Protein AF-A0A8J7G1P1-F1 (afdb_monomer_lite)

Foldseek 3Di:
DDDDDDDPPPVVVVVVVVVVQLFKFKFKFKFFLAPPCLVVDWFFFADPQAQFTAPAAPDTWIWIWMWTHSPQQIAIETETLHLWAAQVLLVLLLVLQCVLVVSCNPRYHYFYLNARQAGDQLQQHAPPGRQQPPGDHPVVSSNVNSNRNSVRHNNRVVRTDTWAKFKFKAALVLQVLQKDFPFPPPLRDQIKIKIFIDDVQATAEMEIEGAEHLQQQHPNDNYHDSFLQVLLQVLLCVVRNHGYRYFHFLHLRTYSDLDCSRPVVDHRNDSVSSNVSSNSVNVSVVVLVPPPVRRPDSDDSVQWDGKDKDKDKDKAKFAFVQQVVCVVVVNFDQQPDPLVPQPPVCSVVVPPDLIFIGIKMWMWIGRRQEIEIAIHIECVSSCSSSGHRVVRFPDPSHQADDDHAQCPEPLNHPRPHYHYRYNYDSQVGHAYAPVVVLQRVQDGPDDSGRRGPPRNVVVNVSVCVNRVDPPDCPDDPPPFEDEAEQPAEAEEAAADLEEYEYANAHEEYEAANAHYAYEYHNHAYAYEHENHAEAYEYACAHDEYEHHPAYEAYEDENHADEYEYENHHAQYEDEDQYLRLANYEYEHDDLVRYAYECVSLQVDPQAPPDDDPVLFWDWDDDPQKIFIWGDRNSDPPPPTGGNYIYGRDDPVSDDCVRYHD

Sequence (661 aa):
MKNSHVSTGKTKAALRSLATQNSYQVGVAKANITPSDWQSRTYWLAGFNADRPATRVNDPLYARAMVVDDGATPLAIVTLDLIGLSAPDVQRVQEAIAAKVPQLANRILVHATHTHASPDTIGLWGGVGPVPFLNPRPLDYIETIAAQASKAVKSAWMNRKAATLKVANIDQKVLQDLVVDYRPPDVFDPAARLLMFSSGQQVVGTLVNWASHPEVLGEKNQAITADFVKWVVDEMEAKLGGQTLFVNGAVGGLLTSESSDILPNLPRKSFQKAEAIGRQVAQRLLKQLNNPGVTDRIEPLSQLSPIEYRSRMFYLPVENPLYISAKSLNRIPTPTFRQDQIPTPERRRAAGSQTLYVKTEVNYVDFGAVSFLTMGGELYPQLLVGGIDPTIGTAPYNQAPLEPPLVNHPDWAGDPFKFFFGLTNDFLGYFVPQAEWDGWFEGYYGEQFSPAPDAGTILSENLRWLLAGYETGEYPTLPGLTSFNGGIGNDTLNGSSEANILNGYQAADVLNGNDGNDILYGGSGADTLRGGNGADKLYGKIGRDTLLGNGGNDILIGGLDGDTLTGGIGNDRFVYQQLGDRQDQITDFNPNQDRIDLSQIFANPAYTSNARFRDYVRLVQSGASVTVQVDANGGSSGSFKVLVTLANMTVDRLGAAQFLL

Radius of gyration: 28.17 Å; chains: 1; bounding box: 61×91×74 Å

Secondary structure (DSSP, 8-state):
---------SHHHHHHHHTT---EEEEEEEEE-S-TTTTTS--EEPSTTS-EE--EESS--EEEEEEEE-SS--EEEEEESSS---HHHHHHHHHHHHTT-GGGTT-EEEEE---TTSB-SSS--SSS-S-TT-S---HHHHHHHHHHHHHHHHHHHHT-EEEEEEEEEE-GGGTGGG-EE-SSS------EEEEEEEETTEEEEEEEEE--B--TT-TT--EE--HHHHHHHHHHHHHH-SEEEEEE---TTEE---SSSSSTTSPSSSHHHHHHHHHHHHHHHHHHHT-TTTS-B---GGGPPPPEEEEEEEEEEE--HHHHHHHHTT-SPPP---GGGS-HHHHHHHTT---EEEEEEEEEEE-SS-EEEEE-S-SHHHHHHTT--TTS----GGG------GGG-GGGTT---EEEEE--TTTS-----GGGTTTTTTTS---TT-S-HHHHHHHHHHHHHHHS-S-SS-S---TT-EEEEEESS--EEE--SS-EEEEEEESS-EEEEEESS-EEEEEEES-EEEEEESS-EEEEEEES-EEEEEESS-EEEEEES--EEEEEES--EEE---TTSTTEEESS--TTT-EEE-HHHHHSTTT-SS--HHHHEEEEEETTEEEEEE-TT--TT---EEEEEETT--GGG--GGGEE-

Structure (mmCIF, N/CA/C/O backbone):
data_AF-A0A8J7G1P1-F1
#
_entry.id   AF-A0A8J7G1P1-F1
#
loop_
_atom_site.group_PDB
_atom_site.id
_atom_site.type_symbol
_atom_site.label_atom_id
_atom_site.label_alt_id
_atom_site.label_comp_id
_atom_site.label_asym_id
_atom_site.label_entity_id
_atom_site.label_seq_id
_atom_site.pdbx_PDB_ins_code
_atom_site.Cartn_x
_atom_site.Cartn_y
_atom_site.Cartn_z
_atom_site.occupancy
_atom_site.B_iso_or_equiv
_atom_site.auth_seq_id
_atom_site.auth_comp_id
_atom_site.auth_asym_id
_atom_site.auth_atom_id
_atom_site.pdbx_PDB_model_num
ATOM 1 N N . MET A 1 1 ? -18.132 -62.611 16.660 1.00 32.25 1 MET A N 1
ATOM 2 C CA . MET A 1 1 ? -17.937 -61.837 17.907 1.00 32.25 1 MET A CA 1
ATOM 3 C C . MET A 1 1 ? -18.057 -60.362 17.552 1.00 32.25 1 MET A C 1
ATOM 5 O O . MET A 1 1 ? -17.257 -59.882 16.773 1.00 32.25 1 MET A O 1
ATOM 9 N N . LYS A 1 2 ? -19.258 -59.804 17.733 1.00 28.92 2 LYS A N 1
ATOM 10 C CA . LYS A 1 2 ? -19.594 -58.729 18.691 1.00 28.92 2 LYS A CA 1
ATOM 11 C C . LYS A 1 2 ? -18.915 -57.379 18.405 1.00 28.92 2 LYS A C 1
ATOM 13 O O . LYS A 1 2 ? -17.819 -57.112 18.875 1.00 28.92 2 LYS A O 1
ATOM 18 N N . ASN A 1 3 ? -19.687 -56.528 17.726 1.00 29.25 3 ASN A N 1
ATOM 19 C CA . ASN A 1 3 ? -19.690 -55.079 17.896 1.00 29.25 3 ASN A CA 1
ATOM 20 C C . ASN A 1 3 ? -19.842 -54.716 19.381 1.00 29.25 3 ASN A C 1
ATOM 22 O O . ASN A 1 3 ? -20.719 -55.256 20.060 1.00 29.25 3 ASN A O 1
ATOM 26 N N . SER A 1 4 ? -19.073 -53.736 19.844 1.00 28.33 4 SER A N 1
ATOM 27 C CA . SER A 1 4 ? -19.375 -52.980 21.059 1.00 28.33 4 SER A CA 1
ATOM 28 C C . SER A 1 4 ? -19.229 -51.487 20.784 1.00 28.33 4 SER A C 1
ATOM 30 O O . SER A 1 4 ? -18.123 -50.961 20.681 1.00 28.33 4 SER A O 1
ATOM 32 N N . HIS A 1 5 ? -20.376 -50.818 20.676 1.00 36.16 5 HIS A N 1
ATOM 33 C CA . HIS A 1 5 ? -20.517 -49.384 20.889 1.00 36.16 5 HIS A CA 1
ATOM 34 C C . HIS A 1 5 ? -20.168 -49.020 22.335 1.00 36.16 5 HIS A C 1
ATOM 36 O O . HIS A 1 5 ? -20.644 -49.677 23.260 1.00 36.16 5 HIS A O 1
ATOM 42 N N . VAL A 1 6 ? -19.468 -47.897 22.525 1.00 28.78 6 VAL A N 1
ATOM 43 C CA . VAL A 1 6 ? -19.529 -47.105 23.761 1.00 28.78 6 VAL A CA 1
ATOM 44 C C . VAL A 1 6 ? -19.736 -45.623 23.411 1.00 28.78 6 VAL A C 1
ATOM 46 O O . VAL A 1 6 ? -18.810 -44.903 23.067 1.00 28.78 6 VAL A O 1
ATOM 49 N N . SER A 1 7 ? -21.006 -45.215 23.514 1.00 30.86 7 SER A N 1
ATOM 50 C CA . SER A 1 7 ? -21.530 -43.980 24.126 1.00 30.86 7 SER A CA 1
ATOM 51 C C . SER A 1 7 ? -21.030 -42.590 23.665 1.00 30.86 7 SER A C 1
ATOM 53 O O . SER A 1 7 ? -20.065 -42.021 24.176 1.00 30.86 7 SER A O 1
ATOM 55 N N . THR A 1 8 ? -21.886 -41.953 22.862 1.00 37.16 8 THR A N 1
ATOM 56 C CA . THR A 1 8 ? -21.968 -40.540 22.433 1.00 37.16 8 THR A CA 1
ATOM 57 C C . THR A 1 8 ? -22.436 -39.555 23.531 1.00 37.16 8 THR A C 1
ATOM 59 O O . THR A 1 8 ? -23.284 -38.695 23.291 1.00 37.16 8 THR A O 1
ATOM 62 N N . GLY A 1 9 ? -21.930 -39.676 24.761 1.00 32.62 9 GLY A N 1
ATOM 63 C CA . GLY A 1 9 ? -22.459 -38.931 25.919 1.00 32.62 9 GLY A CA 1
ATOM 64 C C . GLY A 1 9 ? -21.787 -37.590 26.249 1.00 32.62 9 GLY A C 1
ATOM 65 O O . GLY A 1 9 ? -22.426 -36.724 26.841 1.00 32.62 9 GLY A O 1
ATOM 66 N N . LYS A 1 10 ? -20.514 -37.383 25.879 1.00 31.08 10 LYS A N 1
ATOM 67 C CA . LYS A 1 10 ? -19.735 -36.190 26.291 1.00 31.08 10 LYS A CA 1
ATOM 68 C C . LYS A 1 10 ? -19.606 -35.096 25.226 1.00 31.08 10 LYS A C 1
ATOM 70 O O . LYS A 1 10 ? -19.216 -33.980 25.549 1.00 31.08 10 LYS A O 1
ATOM 75 N N . THR A 1 11 ? -19.994 -35.359 23.982 1.00 39.12 11 THR A N 1
ATOM 76 C CA . THR A 1 11 ? -19.839 -34.398 22.879 1.00 39.12 11 THR A CA 1
ATOM 77 C C . THR A 1 11 ? -20.966 -33.373 22.789 1.00 39.12 11 THR A C 1
ATOM 79 O O . THR A 1 11 ? -20.705 -32.252 22.381 1.00 39.12 11 THR A O 1
ATOM 82 N N . LYS A 1 12 ? -22.199 -33.660 23.235 1.00 32.69 12 LYS A N 1
ATOM 83 C CA . LYS A 1 12 ? -23.301 -32.675 23.139 1.00 32.69 12 LYS A CA 1
ATOM 84 C C . LYS A 1 12 ? -23.224 -31.525 24.151 1.00 32.69 12 LYS A C 1
ATOM 86 O O . LYS A 1 12 ? -23.730 -30.449 23.851 1.00 32.69 12 LYS A O 1
ATOM 91 N N . ALA A 1 13 ? -22.587 -31.718 25.309 1.00 32.78 13 ALA A N 1
ATOM 92 C CA . ALA A 1 13 ? -22.339 -30.629 26.259 1.00 32.78 13 ALA A CA 1
ATOM 93 C C . ALA A 1 13 ? -21.139 -29.761 25.828 1.00 32.78 13 ALA A C 1
ATOM 95 O O . ALA A 1 13 ? -21.232 -28.542 25.896 1.00 32.78 13 ALA A O 1
ATOM 96 N N . ALA A 1 14 ? -20.080 -30.375 25.282 1.00 33.38 14 ALA A N 1
ATOM 97 C CA . ALA A 1 14 ? -18.928 -29.661 24.720 1.00 33.38 14 ALA A CA 1
ATOM 98 C C . ALA A 1 14 ? -19.263 -28.916 23.409 1.00 33.38 14 ALA A C 1
ATOM 100 O O . ALA A 1 14 ? -18.805 -27.802 23.188 1.00 33.38 14 ALA A O 1
ATOM 101 N N . LEU A 1 15 ? -20.140 -29.471 22.564 1.00 33.03 15 LEU A N 1
ATOM 102 C CA . LEU A 1 15 ? -20.632 -28.788 21.358 1.00 33.03 15 LEU A CA 1
ATOM 103 C C . LEU A 1 15 ? -21.635 -27.667 21.679 1.00 33.03 15 LEU A C 1
ATOM 105 O O . LEU A 1 15 ? -21.736 -26.708 20.922 1.00 33.03 15 LEU A O 1
ATOM 109 N N . ARG A 1 16 ? -22.345 -27.734 22.817 1.00 32.41 16 ARG A N 1
ATOM 110 C CA . ARG A 1 16 ? -23.189 -26.620 23.288 1.00 32.41 16 ARG A CA 1
ATOM 111 C C . ARG A 1 16 ? -22.395 -25.496 23.958 1.00 32.41 16 ARG A C 1
ATOM 113 O O . ARG A 1 16 ? -22.899 -24.381 23.965 1.00 32.41 16 ARG A O 1
ATOM 120 N N . SER A 1 17 ? -21.176 -25.744 24.451 1.00 32.25 17 SER A N 1
ATOM 121 C CA . SER A 1 17 ? -20.263 -24.673 24.891 1.00 32.25 17 SER A CA 1
ATOM 122 C C . SER A 1 17 ? -19.457 -24.045 23.745 1.00 32.25 17 SER A C 1
ATOM 124 O O . SER A 1 17 ? -19.007 -22.913 23.877 1.00 32.25 17 SER A O 1
ATOM 126 N N . LEU A 1 18 ? -19.315 -24.740 22.609 1.00 34.56 18 LEU A N 1
ATOM 127 C CA . LEU A 1 18 ? -18.711 -24.201 21.378 1.00 34.56 18 LEU A CA 1
ATOM 128 C C . LEU A 1 18 ? -19.669 -23.293 20.584 1.00 34.56 18 LEU A C 1
ATOM 130 O O . LEU A 1 18 ? -19.229 -22.406 19.864 1.00 34.56 18 LEU A O 1
ATOM 134 N N . ALA A 1 19 ? -20.986 -23.438 20.761 1.00 34.28 19 ALA A N 1
ATOM 135 C CA . ALA A 1 19 ? -21.980 -22.577 20.108 1.00 34.28 19 ALA A CA 1
ATOM 136 C C . ALA A 1 19 ? -21.998 -21.122 20.635 1.00 34.28 19 ALA A C 1
ATOM 138 O O . ALA A 1 19 ? -22.682 -20.274 20.069 1.00 34.28 19 ALA A O 1
ATOM 139 N N . THR A 1 20 ? -21.241 -20.821 21.695 1.00 38.06 20 THR A N 1
ATOM 140 C CA . THR A 1 20 ? -21.041 -19.466 22.243 1.00 38.06 20 THR A CA 1
ATOM 141 C C . THR A 1 20 ? -19.674 -18.855 21.894 1.00 38.06 20 THR A C 1
ATOM 143 O O . THR A 1 20 ? -19.366 -17.775 22.386 1.00 38.06 20 THR A O 1
ATOM 146 N N . GLN A 1 21 ? -18.856 -19.519 21.064 1.00 44.91 21 GLN A N 1
ATOM 147 C CA . GLN A 1 21 ? -17.458 -19.143 20.778 1.00 44.91 21 GLN A CA 1
ATOM 148 C C . GLN A 1 21 ? -17.200 -18.530 19.387 1.00 44.91 21 GLN A C 1
ATOM 150 O O . GLN A 1 21 ? -16.056 -18.228 19.072 1.00 44.91 21 GLN A O 1
ATOM 155 N N . ASN A 1 22 ? -18.228 -18.274 18.573 1.00 52.31 22 ASN A N 1
ATOM 156 C CA . ASN A 1 22 ? -18.053 -17.794 17.193 1.00 52.31 22 ASN A CA 1
ATOM 157 C C . ASN A 1 22 ? -18.254 -16.272 17.070 1.00 52.31 22 ASN A C 1
ATOM 159 O O . ASN A 1 22 ? -19.134 -15.813 16.343 1.00 52.31 22 ASN A O 1
ATOM 163 N N . SER A 1 23 ? -17.493 -15.473 17.820 1.00 68.00 23 SER A N 1
ATOM 164 C CA . SER A 1 23 ? -17.499 -14.010 17.675 1.00 68.00 23 SER A CA 1
ATOM 165 C C . SER A 1 23 ? -16.122 -13.424 17.942 1.00 68.00 23 SER A C 1
ATOM 167 O O . SER A 1 23 ? -15.561 -13.694 19.007 1.00 68.00 23 SER A O 1
ATOM 169 N N . TYR A 1 24 ? -15.637 -12.560 17.047 1.00 86.38 24 TYR A N 1
ATOM 170 C CA . TYR A 1 24 ? -14.491 -11.713 17.358 1.00 86.38 24 TYR A CA 1
ATOM 171 C C . TYR A 1 24 ? -14.813 -10.864 18.586 1.00 86.38 24 TYR A C 1
ATOM 173 O O . TYR A 1 24 ? -15.918 -10.340 18.734 1.00 86.38 24 TYR A O 1
ATOM 181 N N . GLN A 1 25 ? -13.843 -10.690 19.466 1.00 91.88 25 GLN A N 1
ATOM 182 C CA . GLN A 1 25 ? -13.849 -9.621 20.443 1.00 91.88 25 GLN A CA 1
ATOM 183 C C . GLN A 1 25 ? -13.310 -8.375 19.747 1.00 91.88 25 GLN A C 1
ATOM 185 O O . GLN A 1 25 ? -12.155 -8.334 19.335 1.00 91.88 25 GLN A O 1
ATOM 190 N N . VAL A 1 26 ? -14.161 -7.362 19.592 1.00 95.00 26 VAL A N 1
ATOM 191 C CA . VAL A 1 26 ? -13.811 -6.124 18.890 1.00 95.00 26 VAL A CA 1
ATOM 192 C C . VAL A 1 26 ? -13.999 -4.942 19.805 1.00 95.00 26 VAL A C 1
ATOM 194 O O . VAL A 1 26 ? -15.039 -4.795 20.450 1.00 95.00 26 VAL A O 1
ATOM 197 N N . GLY A 1 27 ? -12.989 -4.087 19.849 1.00 97.75 27 GLY A N 1
ATOM 198 C CA . GLY A 1 27 ? -13.013 -2.844 20.597 1.00 97.75 27 GLY A CA 1
ATOM 199 C C . GLY A 1 27 ? -12.442 -1.717 19.761 1.00 97.75 27 GLY A C 1
ATOM 200 O O . GLY A 1 27 ? -11.564 -1.928 18.925 1.00 97.75 27 GLY A O 1
ATOM 201 N N . VAL A 1 28 ? -12.973 -0.519 19.971 1.00 98.31 28 VAL A N 1
ATOM 202 C CA . VAL A 1 28 ? -12.557 0.688 19.257 1.00 98.31 28 VAL A CA 1
ATOM 203 C C . VAL A 1 28 ? -12.364 1.839 20.225 1.00 98.31 28 VAL A C 1
ATOM 205 O O . VAL A 1 28 ? -13.079 1.957 21.224 1.00 98.31 28 VAL A O 1
ATOM 208 N N . ALA A 1 29 ? -11.401 2.701 19.937 1.00 98.38 29 ALA A N 1
ATOM 209 C CA . ALA A 1 29 ? -11.193 3.933 20.677 1.00 98.38 29 ALA A CA 1
ATOM 210 C C . ALA A 1 29 ? -10.431 4.954 19.832 1.00 98.38 29 ALA A C 1
ATOM 212 O O . ALA A 1 29 ? -9.694 4.598 18.916 1.00 98.38 29 ALA A O 1
ATOM 213 N N . LYS A 1 30 ? -10.558 6.234 20.193 1.00 97.69 30 LYS A N 1
ATOM 214 C CA . LYS A 1 30 ? -9.805 7.318 19.566 1.00 97.69 30 LYS A CA 1
ATOM 215 C C . LYS A 1 30 ? -9.142 8.204 20.605 1.00 97.69 30 LYS A C 1
ATOM 217 O O . LYS A 1 30 ? -9.676 8.389 21.699 1.00 97.69 30 LYS A O 1
ATOM 222 N N . ALA A 1 31 ? -7.986 8.750 20.257 1.00 98.44 31 ALA A N 1
ATOM 223 C CA . ALA A 1 31 ? -7.238 9.700 21.066 1.00 98.44 31 ALA A CA 1
ATOM 224 C C . ALA A 1 31 ? -6.859 10.914 20.213 1.00 98.44 31 ALA A C 1
ATOM 226 O O . ALA A 1 31 ? -6.507 10.768 19.046 1.00 98.44 31 ALA A O 1
ATOM 227 N N . ASN A 1 32 ? -6.975 12.112 20.787 1.00 98.19 32 ASN A N 1
ATOM 228 C CA . ASN A 1 32 ? -6.648 13.356 20.094 1.00 98.19 32 ASN A CA 1
ATOM 229 C C . ASN A 1 32 ? -5.127 13.443 19.891 1.00 98.19 32 ASN A C 1
ATOM 231 O O . ASN A 1 32 ? -4.382 13.340 20.864 1.00 98.19 32 ASN A O 1
ATOM 235 N N . ILE A 1 33 ? -4.697 13.632 18.644 1.00 98.06 33 ILE A N 1
ATOM 236 C CA . ILE A 1 33 ? -3.298 13.844 18.250 1.00 98.06 33 ILE A CA 1
ATOM 237 C C . ILE A 1 33 ? -3.068 15.246 17.686 1.00 98.06 33 ILE A C 1
ATOM 239 O O . ILE A 1 33 ? -2.024 15.508 17.111 1.00 98.06 33 ILE A O 1
ATOM 243 N N . THR A 1 34 ? -4.017 16.167 17.823 1.00 97.62 34 THR A N 1
ATOM 244 C CA . THR A 1 34 ? -3.791 17.582 17.500 1.00 97.62 34 THR A CA 1
ATOM 245 C C . THR A 1 34 ? -2.713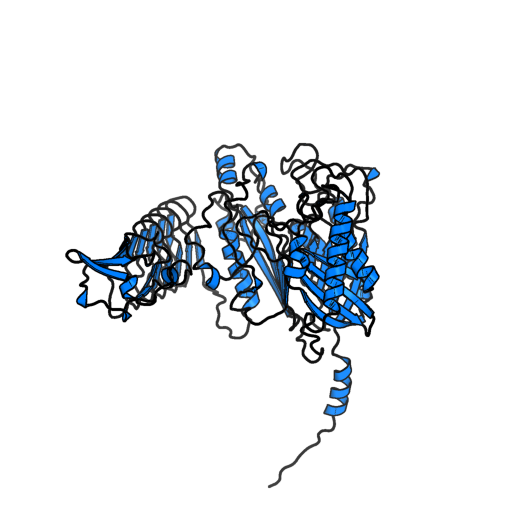 18.126 18.435 1.00 97.62 34 THR A C 1
ATOM 247 O O . THR A 1 34 ? -2.841 17.930 19.649 1.00 97.62 34 THR A O 1
ATOM 250 N N . PRO A 1 35 ? -1.675 18.814 17.934 1.00 94.56 35 PRO A N 1
ATOM 251 C CA . PRO A 1 35 ? -0.663 19.368 18.817 1.00 94.56 35 PRO A CA 1
ATOM 252 C C . PRO A 1 35 ? -1.286 20.378 19.780 1.00 94.56 35 PRO A C 1
ATOM 254 O O . PRO A 1 35 ? -1.906 21.350 19.357 1.00 94.56 35 PRO A O 1
ATOM 257 N N . SER A 1 36 ? -1.158 20.148 21.087 1.00 93.94 36 SER A N 1
ATOM 258 C CA . SER A 1 36 ? -1.784 20.997 22.113 1.00 93.94 36 SER A CA 1
ATOM 259 C C . SER A 1 36 ? -1.136 22.377 22.235 1.00 93.94 36 SER A C 1
ATOM 261 O O . SER A 1 36 ? -1.740 23.309 22.752 1.00 93.94 36 SER A O 1
ATOM 263 N N . ASP A 1 37 ? 0.098 22.495 21.767 1.00 93.62 37 ASP A N 1
ATOM 264 C CA . ASP A 1 37 ? 0.980 23.655 21.831 1.00 93.62 37 ASP A CA 1
ATOM 265 C C . ASP A 1 37 ? 1.060 24.399 20.481 1.00 93.62 37 ASP A C 1
ATOM 267 O O . ASP A 1 37 ? 1.954 25.222 20.277 1.00 93.62 37 ASP A O 1
ATOM 271 N N . TRP A 1 38 ? 0.120 24.144 19.555 1.00 91.56 38 TRP A N 1
ATOM 272 C CA . TRP A 1 38 ? 0.093 24.748 18.212 1.00 91.56 38 TRP A CA 1
ATOM 273 C C . TRP A 1 38 ? 0.058 26.281 18.211 1.00 91.56 38 TRP A C 1
ATOM 275 O O . TRP A 1 38 ? 0.454 26.906 17.234 1.00 91.56 38 TRP A O 1
ATOM 285 N N . GLN A 1 39 ? -0.404 26.897 19.302 1.00 92.94 39 GLN A N 1
ATOM 286 C CA . GLN A 1 39 ? -0.419 28.355 19.468 1.00 92.94 39 GLN A CA 1
ATOM 287 C C . GLN A 1 39 ? 0.919 28.916 19.961 1.00 92.94 39 GLN A C 1
ATOM 289 O O . GLN A 1 39 ? 1.173 30.108 19.814 1.00 92.94 39 GLN A O 1
ATOM 294 N N . SER A 1 40 ? 1.758 28.081 20.579 1.00 90.31 40 SER A N 1
ATOM 295 C CA . SER A 1 40 ? 3.033 28.493 21.178 1.00 90.31 40 SER A CA 1
ATOM 296 C C . SER A 1 40 ? 4.250 28.225 20.297 1.00 90.31 40 SER A C 1
ATOM 298 O O . SER A 1 40 ? 5.323 28.752 20.586 1.00 90.31 40 SER A O 1
ATOM 300 N N . ARG A 1 41 ? 4.106 27.438 19.224 1.00 89.62 41 ARG A N 1
ATOM 301 C CA . ARG A 1 41 ? 5.147 27.249 18.208 1.00 89.62 41 ARG A CA 1
ATOM 302 C C . ARG A 1 41 ? 4.556 27.019 16.826 1.00 89.62 41 ARG A C 1
ATOM 304 O O . ARG A 1 41 ? 3.436 26.535 16.690 1.00 89.62 41 ARG A O 1
ATOM 311 N N . THR A 1 42 ? 5.347 27.325 15.805 1.00 88.12 42 THR A N 1
ATOM 312 C CA . THR A 1 42 ? 4.969 27.082 14.414 1.00 88.12 42 THR A CA 1
ATOM 313 C C . THR A 1 42 ? 4.989 25.590 14.111 1.00 88.12 42 THR A C 1
ATOM 315 O O . THR A 1 42 ? 6.020 24.936 14.258 1.00 88.12 42 THR A O 1
ATOM 318 N N . TYR A 1 43 ? 3.862 25.082 13.624 1.00 90.00 43 TYR A N 1
ATOM 319 C CA . TYR A 1 43 ? 3.788 23.804 12.927 1.00 90.00 43 TYR A CA 1
ATOM 320 C C . TYR A 1 43 ? 3.621 24.064 11.439 1.00 90.00 43 TYR A C 1
ATOM 322 O O . TYR A 1 43 ? 2.815 24.904 11.049 1.00 90.00 43 TYR A O 1
ATOM 330 N N . TRP A 1 44 ? 4.357 23.339 10.612 1.00 87.50 44 TRP A N 1
ATOM 331 C CA . TRP A 1 44 ? 4.235 23.408 9.159 1.00 87.50 44 TRP A CA 1
ATOM 332 C C . TRP A 1 44 ? 3.290 22.317 8.687 1.00 87.50 44 TRP A C 1
ATOM 334 O O . TRP A 1 44 ? 3.339 21.215 9.222 1.00 87.50 44 TRP A O 1
ATOM 344 N N . LEU A 1 45 ? 2.396 22.618 7.749 1.00 87.62 45 LEU A N 1
ATOM 345 C CA . LEU A 1 45 ? 1.481 21.628 7.192 1.00 87.62 45 LEU A CA 1
ATOM 346 C C . LEU A 1 45 ? 2.172 20.810 6.106 1.00 87.62 45 LEU A C 1
ATOM 348 O O . LEU A 1 45 ? 2.862 21.362 5.250 1.00 87.62 45 LEU A O 1
ATOM 352 N N . ALA A 1 46 ? 1.932 19.504 6.125 1.00 79.69 46 ALA A N 1
ATOM 353 C CA . ALA A 1 46 ? 2.535 18.565 5.196 1.00 79.69 46 ALA A CA 1
ATOM 354 C C . ALA A 1 46 ? 1.927 18.606 3.790 1.00 79.69 46 ALA A C 1
ATOM 356 O O . ALA A 1 46 ? 0.716 18.743 3.662 1.00 79.69 46 ALA A O 1
ATOM 357 N N . GLY A 1 47 ? 2.739 18.422 2.750 1.00 74.69 47 GLY A N 1
ATOM 358 C CA . GLY A 1 47 ? 2.293 18.278 1.360 1.00 74.69 47 GLY A CA 1
ATOM 359 C C . GLY A 1 47 ? 2.462 19.520 0.474 1.00 74.69 47 GLY A C 1
ATOM 360 O O . GLY A 1 47 ? 2.934 20.568 0.919 1.00 74.69 47 GLY A O 1
ATOM 361 N N . PHE A 1 48 ? 2.055 19.406 -0.796 1.00 71.00 48 PHE A N 1
ATOM 362 C CA . PHE A 1 48 ? 2.004 20.484 -1.807 1.00 71.00 48 PHE A CA 1
ATOM 363 C C . PHE A 1 48 ? 3.319 21.205 -2.140 1.00 71.00 48 PHE A C 1
ATOM 365 O O . PHE A 1 48 ? 3.292 22.270 -2.756 1.00 71.00 48 PHE A O 1
ATOM 372 N N . ASN A 1 49 ? 4.471 20.668 -1.727 1.00 65.50 49 ASN A N 1
ATOM 373 C CA . ASN A 1 49 ? 5.777 21.311 -1.922 1.00 65.50 49 ASN A CA 1
ATOM 374 C C . ASN A 1 49 ? 5.798 22.800 -1.490 1.00 65.50 49 ASN A C 1
ATOM 376 O O . ASN A 1 49 ? 6.433 23.643 -2.125 1.00 65.50 49 ASN A O 1
ATOM 380 N N . ALA A 1 50 ? 5.046 23.137 -0.436 1.00 66.38 50 ALA A N 1
ATOM 381 C CA . ALA A 1 50 ? 4.817 24.513 -0.015 1.00 66.38 50 ALA A CA 1
ATOM 382 C C . ALA A 1 50 ? 4.987 24.671 1.498 1.00 6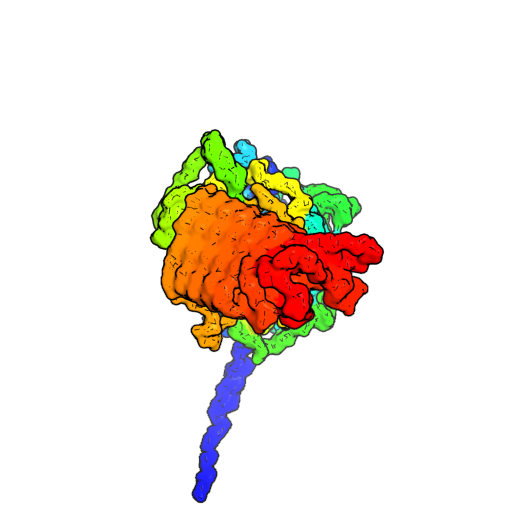6.38 50 ALA A C 1
ATOM 384 O O . ALA A 1 50 ? 4.404 23.931 2.291 1.00 66.38 50 ALA A O 1
ATOM 385 N N . ASP A 1 51 ? 5.733 25.700 1.898 1.00 76.19 51 ASP A N 1
ATOM 386 C CA . ASP A 1 51 ? 5.920 26.082 3.296 1.00 76.19 51 ASP A CA 1
ATOM 387 C C . ASP A 1 51 ? 4.656 26.766 3.840 1.00 76.19 51 ASP A C 1
ATOM 389 O O . ASP A 1 51 ? 4.444 27.973 3.691 1.00 76.19 51 ASP A O 1
ATOM 393 N N . ARG A 1 52 ? 3.785 25.976 4.475 1.00 86.75 52 ARG A N 1
ATOM 394 C CA . ARG A 1 52 ? 2.483 26.431 4.986 1.00 86.75 52 ARG A CA 1
ATOM 395 C C . ARG A 1 52 ? 2.456 26.392 6.514 1.00 86.75 52 ARG A C 1
ATOM 397 O O . ARG A 1 52 ? 2.222 25.324 7.077 1.00 86.75 52 ARG A O 1
ATOM 404 N N . PRO A 1 53 ? 2.672 27.516 7.218 1.00 90.88 53 PRO A N 1
ATOM 405 C CA . PRO A 1 53 ? 2.550 27.535 8.669 1.00 90.88 53 PRO A CA 1
ATOM 406 C C . PRO A 1 53 ? 1.081 27.377 9.073 1.00 90.88 53 PRO A C 1
ATOM 408 O O . PRO A 1 53 ? 0.193 28.018 8.510 1.00 90.88 53 PRO A O 1
ATOM 411 N N . ALA A 1 54 ? 0.822 26.541 10.072 1.00 93.44 54 ALA A N 1
ATOM 412 C CA . ALA A 1 54 ? -0.490 26.381 10.669 1.00 93.44 54 ALA A CA 1
ATOM 413 C C . ALA A 1 54 ? -0.907 27.681 11.376 1.00 93.44 54 ALA A C 1
ATOM 415 O O . ALA A 1 54 ? -0.226 28.157 12.281 1.00 93.44 54 ALA A O 1
ATOM 416 N N . THR A 1 55 ? -2.044 28.249 10.981 1.00 95.62 55 THR A N 1
ATOM 417 C CA . THR A 1 55 ? -2.601 29.487 11.557 1.00 95.62 55 THR A CA 1
ATOM 418 C C . THR A 1 55 ? -3.801 29.232 12.460 1.00 95.62 55 THR A C 1
ATOM 420 O O . THR A 1 55 ? -4.155 30.077 13.282 1.00 95.62 55 THR A O 1
ATOM 423 N N . ARG A 1 56 ? -4.446 28.071 12.316 1.00 95.88 56 ARG A N 1
ATOM 424 C CA . ARG A 1 56 ? -5.569 27.640 13.152 1.00 95.88 56 ARG A CA 1
ATOM 425 C C . ARG A 1 56 ? -5.730 26.126 13.135 1.00 95.88 56 ARG A C 1
ATOM 427 O O . ARG A 1 56 ? -5.306 25.462 12.193 1.00 95.88 56 ARG A O 1
ATOM 434 N N . VAL A 1 57 ? -6.447 25.605 14.123 1.00 97.38 57 VAL A N 1
ATOM 435 C CA . VAL A 1 57 ? -7.050 24.268 14.072 1.00 97.38 57 VAL A CA 1
ATOM 436 C C . VAL A 1 57 ? -8.491 24.431 13.607 1.00 97.38 57 VAL A C 1
ATOM 438 O O . VAL A 1 57 ? -9.274 25.092 14.287 1.00 97.38 57 VAL A O 1
ATOM 441 N N . ASN A 1 58 ? -8.831 23.880 12.440 1.00 96.62 58 ASN A N 1
ATOM 442 C CA . ASN A 1 58 ? -10.226 23.822 11.999 1.00 96.62 58 ASN A CA 1
ATOM 443 C C . ASN A 1 58 ? -10.940 22.670 12.703 1.00 96.62 58 ASN A C 1
ATOM 445 O O . ASN A 1 58 ? -12.027 22.856 13.237 1.00 96.62 58 ASN A O 1
ATOM 449 N N . ASP A 1 59 ? -10.282 21.509 12.753 1.00 94.94 59 ASP A N 1
ATOM 450 C CA . ASP A 1 59 ? -10.801 20.300 13.379 1.00 94.94 59 ASP A CA 1
ATOM 451 C C . ASP A 1 59 ? -9.691 19.500 14.057 1.00 94.94 59 ASP A C 1
ATOM 453 O O . ASP A 1 59 ? -8.549 19.512 13.587 1.00 94.94 59 ASP A O 1
ATOM 457 N N . PRO A 1 60 ? -10.014 18.778 15.142 1.00 96.06 60 PRO A N 1
ATOM 458 C CA . PRO A 1 60 ? -9.051 17.911 15.793 1.00 96.06 60 PRO A CA 1
ATOM 459 C C . PRO A 1 60 ? -8.657 16.719 14.912 1.00 96.06 60 PRO A C 1
ATOM 461 O O . PRO A 1 60 ? -9.494 16.109 14.248 1.00 96.06 60 PRO A O 1
ATOM 464 N N . LEU A 1 61 ? -7.379 16.364 14.987 1.00 97.94 61 LEU A N 1
ATOM 465 C CA . LEU A 1 61 ? -6.786 15.154 14.427 1.00 97.94 61 LEU A CA 1
ATOM 466 C C . LEU A 1 61 ? -6.844 14.019 15.457 1.00 97.94 61 LEU A C 1
ATOM 468 O O . LEU A 1 61 ? -6.642 14.255 16.655 1.00 97.94 61 LEU A O 1
ATOM 472 N N . TYR A 1 62 ? -7.059 12.781 15.014 1.00 98.25 62 TYR A N 1
ATOM 473 C CA . TYR A 1 62 ? -7.133 11.618 15.900 1.00 98.25 62 TYR A CA 1
ATOM 474 C C . TYR A 1 62 ? -6.231 10.455 15.475 1.00 98.25 62 TYR A C 1
ATOM 476 O O . TYR A 1 62 ? -6.065 10.158 14.296 1.00 98.25 62 TYR A O 1
ATOM 484 N N . ALA A 1 63 ? -5.721 9.741 16.480 1.00 97.94 63 ALA A N 1
ATOM 485 C CA . ALA A 1 63 ? -5.355 8.337 16.364 1.00 97.94 63 ALA A CA 1
ATOM 486 C C . ALA A 1 63 ? -6.602 7.507 16.675 1.00 97.94 63 ALA A C 1
ATOM 488 O O . ALA A 1 63 ? -7.118 7.569 17.795 1.00 97.94 63 ALA A O 1
ATOM 489 N N . ARG A 1 64 ? -7.100 6.747 15.700 1.00 98.19 64 ARG A N 1
ATOM 490 C CA . ARG A 1 64 ? -8.231 5.825 15.872 1.00 98.19 64 ARG A CA 1
ATOM 491 C C . ARG A 1 64 ? -7.703 4.403 15.857 1.00 98.19 64 ARG A C 1
ATOM 493 O O . ARG A 1 64 ? -6.918 4.049 14.988 1.00 98.19 64 ARG A O 1
ATOM 500 N N . ALA A 1 65 ? -8.117 3.616 16.836 1.00 98.06 65 ALA A N 1
ATOM 501 C CA . ALA A 1 65 ? -7.664 2.257 17.041 1.00 98.06 65 ALA A CA 1
ATOM 502 C C . ALA A 1 65 ? -8.848 1.297 17.011 1.00 98.06 65 ALA A C 1
ATOM 504 O O . ALA A 1 65 ? -9.874 1.546 17.647 1.00 98.06 65 ALA A O 1
ATOM 505 N N . MET A 1 66 ? -8.658 0.176 16.330 1.00 97.81 66 MET A N 1
ATOM 506 C CA . MET A 1 66 ? -9.519 -0.994 16.375 1.00 97.81 66 MET A CA 1
ATOM 507 C C . MET A 1 66 ? -8.670 -2.185 16.806 1.00 97.81 66 MET A C 1
ATOM 509 O O . MET A 1 66 ? -7.601 -2.412 16.249 1.00 97.81 66 MET A O 1
ATOM 513 N N . VAL A 1 67 ? -9.132 -2.936 17.801 1.00 97.56 67 VAL A N 1
ATOM 514 C CA . VAL A 1 67 ? -8.543 -4.228 18.162 1.00 97.56 67 VAL A CA 1
ATOM 515 C C . VAL A 1 67 ? -9.542 -5.310 17.801 1.00 97.56 67 VAL A C 1
ATOM 517 O O . VAL A 1 67 ? -10.677 -5.256 18.277 1.00 97.56 67 VAL A O 1
ATOM 520 N N . VAL A 1 68 ? -9.110 -6.276 16.995 1.00 93.38 68 VAL A N 1
ATOM 521 C CA . VAL A 1 68 ? -9.884 -7.464 16.625 1.00 93.38 68 VAL A CA 1
ATOM 522 C C . VAL A 1 68 ? -9.172 -8.687 17.183 1.00 93.38 68 VAL A C 1
ATOM 524 O O . VAL A 1 68 ? -7.970 -8.843 17.004 1.00 93.38 68 VAL A O 1
ATOM 527 N N . ASP A 1 69 ? -9.898 -9.517 17.918 1.00 91.06 69 ASP A N 1
ATOM 528 C CA . ASP A 1 69 ? -9.344 -10.634 18.676 1.00 91.06 69 ASP A CA 1
ATOM 529 C C . ASP A 1 69 ? -10.257 -11.852 18.524 1.00 91.06 69 ASP A C 1
ATOM 531 O O . ASP A 1 69 ? -11.415 -11.825 18.934 1.00 91.06 69 ASP A O 1
ATOM 535 N N . ASP A 1 70 ? -9.757 -12.910 17.899 1.00 85.69 70 ASP A N 1
ATOM 536 C CA . ASP A 1 70 ? -10.453 -14.191 17.724 1.00 85.69 70 ASP A CA 1
ATOM 537 C C . ASP A 1 70 ? -10.212 -15.169 18.895 1.00 85.69 70 ASP A C 1
ATOM 539 O O . ASP A 1 70 ? -10.693 -16.301 18.876 1.00 85.69 70 ASP A O 1
ATOM 543 N N . GLY A 1 71 ? -9.479 -14.738 19.929 1.00 82.06 71 GLY A N 1
ATOM 544 C CA . GLY A 1 71 ? -9.066 -15.547 21.073 1.00 82.06 71 GLY A CA 1
ATOM 545 C C . GLY A 1 71 ? -7.677 -16.184 20.938 1.00 82.06 71 GLY A C 1
ATOM 546 O O . GLY A 1 71 ? -7.171 -16.703 21.936 1.00 82.06 71 GLY A O 1
ATOM 547 N N . ALA A 1 72 ? -7.046 -16.130 19.760 1.00 82.38 72 ALA A N 1
ATOM 548 C CA . ALA A 1 72 ? -5.719 -16.695 19.492 1.00 82.38 72 ALA A CA 1
ATOM 549 C C . ALA A 1 72 ? -4.746 -15.662 18.894 1.00 82.38 72 ALA A C 1
ATOM 551 O O . ALA A 1 72 ? -3.605 -15.517 19.355 1.00 82.38 72 ALA A O 1
ATOM 552 N N . THR A 1 73 ? -5.207 -14.907 17.903 1.00 85.00 73 THR A N 1
ATOM 553 C CA . THR A 1 73 ? -4.424 -13.966 17.111 1.00 85.00 73 THR A CA 1
ATOM 554 C C . THR A 1 73 ? -5.020 -12.559 17.179 1.00 85.00 73 THR A C 1
ATOM 556 O O . THR A 1 73 ? -5.611 -12.082 16.213 1.00 85.00 73 THR A O 1
ATOM 559 N N . PRO A 1 74 ? -4.861 -11.837 18.307 1.00 91.31 74 PRO A N 1
ATOM 560 C CA . PRO A 1 74 ? -5.307 -10.456 18.370 1.00 91.31 74 PRO A CA 1
ATOM 561 C C . PRO A 1 74 ? -4.469 -9.553 17.459 1.00 91.31 74 PRO A C 1
ATOM 563 O O . PRO A 1 74 ? -3.243 -9.671 17.399 1.00 91.31 74 PRO A O 1
ATOM 566 N N . LEU A 1 75 ? -5.147 -8.611 16.811 1.00 92.62 75 LEU A N 1
ATOM 567 C CA . LEU A 1 75 ? -4.598 -7.634 15.879 1.00 92.62 75 LEU A CA 1
ATOM 568 C C . LEU A 1 75 ? -5.053 -6.230 16.275 1.00 92.62 75 LEU A C 1
ATOM 570 O O . LEU A 1 75 ? -6.230 -6.015 16.574 1.00 92.62 75 LEU A O 1
ATOM 574 N N . ALA A 1 76 ? -4.143 -5.259 16.230 1.00 94.94 76 ALA A N 1
ATOM 575 C CA . ALA A 1 76 ? -4.493 -3.846 16.316 1.00 94.94 76 ALA A CA 1
ATOM 576 C C . ALA A 1 76 ? -4.324 -3.155 14.965 1.00 94.94 76 ALA A C 1
ATOM 578 O O . ALA A 1 76 ? -3.293 -3.292 14.315 1.00 94.94 76 ALA A O 1
ATOM 579 N N . ILE A 1 77 ? -5.323 -2.364 14.591 1.00 92.94 77 ILE A N 1
ATOM 580 C CA . ILE A 1 77 ? -5.314 -1.483 13.427 1.00 92.94 77 ILE A CA 1
ATOM 581 C C . ILE A 1 77 ? -5.409 -0.051 13.937 1.00 92.94 77 ILE A C 1
ATOM 583 O O . ILE A 1 77 ? -6.329 0.285 14.687 1.00 92.94 77 ILE A O 1
ATOM 587 N N . VAL A 1 78 ? -4.461 0.792 13.541 1.00 93.69 78 VAL A N 1
ATOM 588 C CA . VAL A 1 78 ? -4.384 2.196 13.940 1.00 93.69 78 VAL A CA 1
ATOM 589 C C . VAL A 1 78 ? -4.360 3.075 12.700 1.00 93.69 78 VAL A C 1
ATOM 591 O O . VAL A 1 78 ? -3.470 2.933 11.872 1.00 93.69 78 VAL A O 1
ATOM 594 N N . THR A 1 79 ? -5.300 4.013 12.602 1.00 92.62 79 THR A N 1
ATOM 595 C CA . THR A 1 79 ? -5.319 5.055 11.563 1.00 92.62 79 THR A CA 1
ATOM 596 C C . THR A 1 79 ? -5.069 6.419 12.195 1.00 92.62 79 THR A C 1
ATOM 598 O O . THR A 1 79 ? -5.746 6.783 13.165 1.00 92.62 79 THR A O 1
ATOM 601 N N . LEU A 1 80 ? -4.124 7.172 11.646 1.00 94.12 80 LEU A N 1
ATOM 602 C CA . LEU A 1 80 ? -3.699 8.484 12.125 1.00 94.12 80 LEU A CA 1
ATOM 603 C C . LEU A 1 80 ? -4.122 9.565 11.126 1.00 94.12 80 LEU A C 1
ATOM 605 O O . LEU A 1 80 ? -3.825 9.440 9.943 1.00 94.12 80 LEU A O 1
ATOM 609 N N . ASP A 1 81 ? -4.760 10.642 11.586 1.00 95.00 81 ASP A N 1
ATOM 610 C CA . ASP A 1 81 ? -5.058 11.810 10.738 1.00 95.00 81 ASP A CA 1
ATOM 611 C C . ASP A 1 81 ? -3.772 12.617 10.452 1.00 95.00 81 ASP A C 1
ATOM 613 O O . ASP A 1 81 ? -3.580 13.715 10.976 1.00 95.00 81 ASP A O 1
ATOM 617 N N . LEU A 1 82 ? -2.860 12.038 9.670 1.00 90.38 82 LEU A N 1
ATOM 618 C CA . LEU A 1 82 ? -1.549 12.579 9.308 1.00 90.38 82 LEU A CA 1
ATOM 619 C C . LEU A 1 82 ? -1.274 12.359 7.817 1.00 90.38 82 LEU A C 1
ATOM 621 O O . LEU A 1 82 ? -1.904 11.506 7.192 1.00 90.38 82 LEU A O 1
ATOM 625 N N . ILE A 1 83 ? -0.286 13.072 7.280 1.00 83.06 83 ILE A N 1
ATOM 626 C CA . ILE A 1 83 ? 0.309 12.767 5.972 1.00 83.06 83 ILE A CA 1
ATOM 627 C C . ILE A 1 83 ? 0.904 11.351 5.934 1.00 83.06 83 ILE A C 1
ATOM 629 O O . ILE A 1 83 ? 0.736 10.631 4.965 1.00 83.06 83 ILE A O 1
ATOM 633 N N . GLY A 1 84 ? 1.554 10.921 7.015 1.00 81.75 84 GLY A N 1
ATOM 634 C CA . GLY A 1 84 ? 2.296 9.670 7.057 1.00 81.75 84 GLY A CA 1
ATOM 635 C C . GLY A 1 84 ? 3.430 9.719 8.071 1.00 81.75 84 GLY A C 1
ATOM 636 O O . GLY A 1 84 ? 3.671 10.739 8.708 1.00 81.75 84 GLY A O 1
ATOM 637 N N . LEU A 1 85 ? 4.111 8.596 8.261 1.00 78.31 85 LEU A N 1
ATOM 638 C CA . LEU A 1 85 ? 5.200 8.435 9.228 1.00 78.31 85 LEU A CA 1
ATOM 639 C C . LEU A 1 85 ? 6.357 7.702 8.561 1.00 78.31 85 LEU A C 1
ATOM 641 O O . LEU A 1 85 ? 6.108 6.810 7.761 1.00 78.31 85 LEU A O 1
ATOM 645 N N . SER A 1 86 ? 7.608 7.996 8.921 1.00 73.06 86 SER A N 1
ATOM 646 C CA . SER A 1 86 ? 8.721 7.152 8.463 1.00 73.06 86 SER A CA 1
ATOM 647 C C . SER A 1 86 ? 8.659 5.769 9.130 1.00 73.06 86 SER A C 1
ATOM 649 O O . SER A 1 86 ? 8.072 5.632 10.207 1.00 73.06 86 SER A O 1
ATOM 651 N N . ALA A 1 87 ? 9.281 4.739 8.545 1.00 71.75 87 ALA A N 1
ATOM 652 C CA . ALA A 1 87 ? 9.261 3.396 9.143 1.00 71.75 87 ALA A CA 1
ATOM 653 C C . ALA A 1 87 ? 9.814 3.356 10.587 1.00 71.75 87 ALA A C 1
ATOM 655 O O . ALA A 1 87 ? 9.186 2.715 11.429 1.00 71.75 87 ALA A O 1
ATOM 656 N N . PRO A 1 88 ? 10.892 4.088 10.947 1.00 73.94 88 PRO A N 1
ATOM 657 C CA . PRO A 1 88 ? 11.301 4.214 12.348 1.00 73.94 88 PRO A CA 1
ATOM 658 C C . PRO A 1 88 ? 10.222 4.797 13.272 1.00 73.94 88 PRO A C 1
ATOM 660 O O . PRO A 1 88 ? 10.138 4.419 14.439 1.00 73.94 88 PRO A O 1
ATOM 663 N N . ASP A 1 89 ? 9.381 5.713 12.784 1.00 82.19 89 ASP A N 1
ATOM 664 C CA . ASP A 1 89 ? 8.299 6.273 13.600 1.00 82.19 89 ASP A CA 1
ATOM 665 C C . ASP A 1 89 ? 7.094 5.340 13.684 1.00 82.19 89 ASP A C 1
ATOM 667 O O . ASP A 1 89 ? 6.455 5.280 14.731 1.00 82.19 89 ASP A O 1
ATOM 671 N N . VAL A 1 90 ? 6.816 4.569 12.629 1.00 83.50 90 VAL A N 1
ATOM 672 C CA . VAL A 1 90 ? 5.864 3.452 12.693 1.00 83.50 90 VAL A CA 1
ATOM 673 C C . VAL A 1 90 ? 6.310 2.451 13.754 1.00 83.50 90 VAL A C 1
ATOM 675 O O . VAL A 1 90 ? 5.522 2.124 14.642 1.00 83.50 90 VAL A O 1
ATOM 678 N N . GLN A 1 91 ? 7.585 2.055 13.736 1.00 81.69 91 GLN A N 1
ATOM 679 C CA . GLN A 1 91 ? 8.160 1.172 14.746 1.00 81.69 91 GLN A CA 1
ATOM 680 C C . GLN A 1 91 ? 8.029 1.771 16.152 1.00 81.69 91 GLN A C 1
ATOM 682 O O . GLN A 1 91 ? 7.592 1.084 17.072 1.00 81.69 91 GLN A O 1
ATOM 687 N N . ARG A 1 92 ? 8.300 3.070 16.326 1.00 85.44 92 ARG A N 1
ATOM 688 C CA . ARG A 1 92 ? 8.101 3.759 17.612 1.00 85.44 92 ARG A CA 1
ATOM 689 C C . ARG A 1 92 ? 6.651 3.671 18.103 1.00 85.44 92 ARG A C 1
ATOM 691 O O . ARG A 1 92 ? 6.414 3.431 19.287 1.00 85.44 92 ARG A O 1
ATOM 698 N N . VAL A 1 93 ? 5.669 3.851 17.217 1.00 89.94 93 VAL A N 1
ATOM 699 C CA . VAL A 1 93 ? 4.244 3.695 17.556 1.00 89.94 93 VAL A CA 1
ATOM 700 C C . VAL A 1 93 ? 3.940 2.246 17.955 1.00 89.94 93 VAL A C 1
ATOM 702 O O . VAL A 1 93 ? 3.299 2.021 18.986 1.00 89.94 93 VAL A O 1
ATOM 705 N N . GLN A 1 94 ? 4.427 1.266 17.188 1.00 89.88 94 GLN A N 1
ATOM 706 C CA . GLN A 1 94 ? 4.256 -0.162 17.474 1.00 89.88 94 GLN A CA 1
ATOM 707 C C . GLN A 1 94 ? 4.866 -0.545 18.833 1.00 89.88 94 GLN A C 1
ATOM 709 O O . GLN A 1 94 ? 4.203 -1.192 19.643 1.00 89.88 94 GLN A O 1
ATOM 714 N N . GLU A 1 95 ? 6.082 -0.088 19.135 1.00 90.94 95 GLU A N 1
ATOM 715 C CA . GLU A 1 95 ? 6.768 -0.313 20.413 1.00 90.94 95 GLU A CA 1
ATOM 716 C C . GLU A 1 95 ? 6.005 0.317 21.587 1.00 90.94 95 GLU A C 1
ATOM 718 O O . GLU A 1 95 ? 5.788 -0.335 22.613 1.00 90.94 95 GLU A O 1
ATOM 723 N N . ALA A 1 96 ? 5.519 1.554 21.432 1.00 94.69 96 ALA A N 1
ATOM 724 C CA . ALA A 1 96 ? 4.713 2.226 22.449 1.00 94.69 96 ALA A CA 1
ATOM 725 C C . ALA A 1 96 ? 3.393 1.487 22.732 1.00 94.69 96 ALA A C 1
ATOM 727 O O . ALA A 1 96 ? 2.930 1.449 23.879 1.00 94.69 96 ALA A O 1
ATOM 728 N N . ILE A 1 97 ? 2.769 0.898 21.709 1.00 95.75 97 ILE A N 1
ATOM 729 C CA . ILE A 1 97 ? 1.570 0.063 21.852 1.00 95.75 97 ILE A CA 1
ATOM 730 C C . ILE A 1 97 ? 1.920 -1.258 22.542 1.00 95.75 97 ILE A C 1
ATOM 732 O O . ILE A 1 97 ? 1.303 -1.585 23.558 1.00 95.75 97 ILE A O 1
ATOM 736 N N . ALA A 1 98 ? 2.928 -1.985 22.054 1.00 93.50 98 ALA A N 1
ATOM 737 C CA . ALA A 1 98 ? 3.349 -3.276 22.599 1.00 93.50 98 ALA A CA 1
ATOM 738 C C . ALA A 1 98 ? 3.767 -3.170 24.076 1.00 93.50 98 ALA A C 1
ATOM 740 O O . ALA A 1 98 ? 3.423 -4.028 24.886 1.00 93.50 98 ALA A O 1
ATOM 741 N N . ALA A 1 99 ? 4.405 -2.065 24.471 1.00 94.81 99 ALA A N 1
ATOM 742 C CA . ALA A 1 99 ? 4.742 -1.785 25.865 1.00 94.81 99 ALA A CA 1
ATOM 743 C C . ALA A 1 99 ? 3.513 -1.632 26.787 1.00 94.81 99 ALA A C 1
ATOM 745 O O . ALA A 1 99 ? 3.619 -1.831 27.999 1.00 94.81 99 ALA A O 1
ATOM 746 N N . LYS A 1 100 ? 2.342 -1.251 26.256 1.00 94.94 100 LYS A N 1
ATOM 747 C CA . LYS A 1 100 ? 1.093 -1.112 27.031 1.00 94.94 100 LYS A CA 1
ATOM 748 C C . LYS A 1 100 ? 0.145 -2.295 26.877 1.00 94.94 100 LYS A C 1
ATOM 750 O O . LYS A 1 100 ? -0.645 -2.531 27.793 1.00 94.94 100 LYS A O 1
ATOM 755 N N . VAL A 1 101 ? 0.209 -2.996 25.749 1.00 96.31 101 VAL A N 1
ATOM 756 C CA . VAL A 1 101 ? -0.617 -4.160 25.420 1.00 96.31 101 VAL A CA 1
ATOM 757 C C . VAL A 1 101 ? 0.279 -5.251 24.806 1.00 96.31 101 VAL A C 1
ATOM 759 O O . VAL A 1 101 ? 0.288 -5.431 23.588 1.00 96.31 101 VAL A O 1
ATOM 762 N N . PRO A 1 102 ? 1.051 -5.988 25.629 1.00 93.81 102 PRO A N 1
ATOM 763 C CA . PRO A 1 102 ? 2.039 -6.957 25.139 1.00 93.81 102 PRO A CA 1
ATOM 764 C C . PRO A 1 102 ? 1.456 -8.092 24.290 1.00 93.81 102 PRO A C 1
ATOM 766 O O . PRO A 1 102 ? 2.163 -8.684 23.484 1.00 93.81 102 PRO A O 1
ATOM 769 N N . GLN A 1 103 ? 0.161 -8.382 24.437 1.00 93.06 103 GLN A N 1
ATOM 770 C CA . GLN A 1 103 ? -0.561 -9.387 23.650 1.00 93.06 103 GLN A CA 1
ATOM 771 C C . GLN A 1 103 ? -0.610 -9.059 22.152 1.00 93.06 103 GLN A C 1
ATOM 773 O O . GLN A 1 103 ? -0.846 -9.950 21.345 1.00 93.06 103 GLN A O 1
ATOM 778 N N . LEU A 1 104 ? -0.403 -7.791 21.793 1.00 91.56 104 LEU A N 1
ATOM 779 C CA . LEU A 1 104 ? -0.385 -7.311 20.414 1.00 91.56 104 LEU A CA 1
ATOM 780 C C . LEU A 1 104 ? 1.034 -7.218 19.837 1.00 91.56 104 LEU A C 1
ATOM 782 O O . LEU A 1 104 ? 1.197 -6.715 18.729 1.00 91.56 104 LEU A O 1
ATOM 786 N N . ALA A 1 105 ? 2.071 -7.645 20.569 1.00 83.44 105 ALA A N 1
ATOM 787 C CA . ALA A 1 105 ? 3.448 -7.556 20.090 1.00 83.44 105 ALA A CA 1
ATOM 788 C C . ALA A 1 105 ? 3.584 -8.218 18.703 1.00 83.44 105 ALA A C 1
ATOM 790 O O . ALA A 1 105 ? 3.204 -9.375 18.521 1.00 83.44 105 ALA A O 1
ATOM 791 N N . ASN A 1 106 ? 4.115 -7.460 17.737 1.00 79.81 106 ASN A N 1
ATOM 792 C CA . ASN A 1 106 ? 4.285 -7.835 16.324 1.00 79.81 106 ASN A CA 1
ATOM 793 C C . ASN A 1 106 ? 2.987 -8.000 15.507 1.00 79.81 106 ASN A C 1
ATOM 795 O O . ASN A 1 106 ? 3.029 -8.599 14.442 1.00 79.81 106 ASN A O 1
ATOM 799 N N . ARG A 1 107 ? 1.835 -7.509 15.990 1.00 88.12 107 ARG A N 1
ATOM 800 C CA . ARG A 1 107 ? 0.528 -7.581 15.297 1.00 88.12 107 ARG A CA 1
ATOM 801 C C . ARG A 1 107 ? -0.192 -6.236 15.357 1.00 88.12 107 ARG A C 1
ATOM 803 O O . ARG A 1 107 ? -1.328 -6.118 15.827 1.00 88.12 107 ARG A O 1
ATOM 810 N N . ILE A 1 108 ? 0.529 -5.191 14.961 1.00 88.12 108 ILE A N 1
ATOM 811 C CA . ILE A 1 108 ? 0.089 -3.797 15.048 1.00 88.12 108 ILE A CA 1
ATOM 812 C C . ILE A 1 108 ? 0.281 -3.149 13.683 1.00 88.12 108 ILE A C 1
ATOM 814 O O . ILE A 1 108 ? 1.402 -2.847 13.272 1.00 88.12 108 ILE A O 1
ATOM 818 N N . LEU A 1 109 ? -0.835 -2.900 13.013 1.00 88.06 109 LEU A N 1
ATOM 819 C CA . LEU A 1 109 ? -0.893 -2.185 11.751 1.00 88.06 109 LEU A CA 1
ATOM 820 C C . LEU A 1 109 ? -1.053 -0.693 12.038 1.00 88.06 109 LEU A C 1
ATOM 822 O O . LEU A 1 109 ? -2.010 -0.286 12.699 1.00 88.06 109 LEU A O 1
ATOM 826 N N . VAL A 1 110 ? -0.121 0.121 11.546 1.00 87.44 110 VAL A N 1
ATOM 827 C CA . VAL A 1 110 ? -0.160 1.584 11.673 1.00 87.44 110 VAL A CA 1
ATOM 828 C C . VAL A 1 110 ? -0.284 2.190 10.285 1.00 87.44 110 VAL A C 1
ATOM 830 O O . VAL A 1 110 ? 0.516 1.909 9.398 1.00 87.44 110 VAL A O 1
ATOM 833 N N . HIS A 1 111 ? -1.288 3.037 10.117 1.00 86.00 111 HIS A N 1
ATOM 834 C CA . HIS A 1 111 ? -1.650 3.687 8.867 1.00 86.00 111 HIS A CA 1
ATOM 835 C C . HIS A 1 111 ? -1.929 5.172 9.125 1.00 86.00 111 HIS A C 1
ATOM 837 O O . HIS A 1 111 ? -2.324 5.548 10.232 1.00 86.00 111 HIS A O 1
ATOM 843 N N . ALA A 1 112 ? -1.727 6.024 8.122 1.00 86.81 112 ALA A N 1
ATOM 844 C CA . ALA A 1 112 ? -2.148 7.420 8.165 1.00 86.81 112 ALA A CA 1
ATOM 845 C C . ALA A 1 112 ? -3.096 7.739 7.012 1.00 86.81 112 ALA A C 1
ATOM 847 O O . ALA A 1 112 ? -2.920 7.255 5.901 1.00 86.81 112 ALA A O 1
ATOM 848 N N . THR A 1 113 ? -4.088 8.590 7.253 1.00 87.56 113 THR A N 1
ATOM 849 C CA . THR A 1 113 ? -5.109 8.943 6.255 1.00 87.56 113 THR A CA 1
ATOM 850 C C . THR A 1 113 ? -4.544 9.678 5.042 1.00 87.56 113 THR A C 1
ATOM 852 O O . THR A 1 113 ? -5.265 9.841 4.064 1.00 87.56 113 THR A O 1
ATOM 855 N N . HIS A 1 114 ? -3.288 10.122 5.114 1.00 85.12 114 HIS A N 1
ATOM 856 C CA . HIS A 1 114 ? -2.569 10.874 4.094 1.00 85.12 114 HIS A CA 1
ATOM 857 C C . HIS A 1 114 ? -3.071 12.320 3.915 1.00 85.12 114 HIS A C 1
ATOM 859 O O . HIS A 1 114 ? -3.021 12.904 2.836 1.00 85.12 114 HIS A O 1
ATOM 865 N N . THR A 1 115 ? -3.585 12.934 4.989 1.00 87.75 115 THR A N 1
ATOM 866 C CA . THR A 1 115 ? -4.058 14.329 4.922 1.00 87.75 115 THR A CA 1
ATOM 867 C C . THR A 1 115 ? -2.904 15.305 4.702 1.00 87.75 115 THR A C 1
ATOM 869 O O . THR A 1 115 ? -1.929 15.320 5.453 1.00 87.75 115 THR A O 1
ATOM 872 N N . HIS A 1 116 ? -3.069 16.197 3.726 1.00 87.06 116 HIS A N 1
ATOM 873 C CA . HIS A 1 116 ? -2.140 17.292 3.434 1.00 87.06 116 HIS A CA 1
ATOM 874 C C . HIS A 1 116 ? -2.410 18.549 4.287 1.00 87.06 116 HIS A C 1
ATOM 876 O O . HIS A 1 116 ? -1.969 19.667 3.992 1.00 87.06 116 HIS A O 1
ATOM 882 N N . ALA A 1 117 ? -3.199 18.402 5.350 1.00 91.44 117 ALA A N 1
ATOM 883 C CA . ALA A 1 117 ? -3.555 19.469 6.274 1.00 91.44 117 ALA A CA 1
ATOM 884 C C . ALA A 1 117 ? -3.241 19.110 7.737 1.00 91.44 117 ALA A C 1
ATOM 886 O O . ALA A 1 117 ? -3.754 19.750 8.652 1.00 91.44 117 ALA A O 1
ATOM 887 N N . SER A 1 118 ? -2.377 18.120 7.984 1.00 92.50 118 SER A N 1
ATOM 888 C CA . SER A 1 118 ? -1.788 17.865 9.305 1.00 92.50 118 SER A CA 1
ATOM 889 C C . SER A 1 118 ? -0.416 18.532 9.455 1.00 92.50 118 SER A C 1
ATOM 891 O O . SER A 1 118 ? 0.234 18.804 8.443 1.00 92.50 118 SER A O 1
ATOM 893 N N . PRO A 1 119 ? 0.083 18.724 10.691 1.00 91.81 119 PRO A N 1
ATOM 894 C CA . PRO A 1 119 ? 1.488 19.035 10.914 1.00 91.81 119 PRO A CA 1
ATOM 895 C C . PRO A 1 119 ? 2.428 18.043 10.221 1.00 91.81 119 PRO A C 1
ATOM 897 O O . PRO A 1 119 ? 2.144 16.843 10.146 1.00 91.81 119 PRO A O 1
ATOM 900 N N . ASP A 1 120 ? 3.558 18.553 9.751 1.00 84.94 120 ASP A N 1
ATOM 901 C CA . ASP A 1 120 ? 4.600 17.780 9.106 1.00 84.94 120 ASP A CA 1
ATOM 902 C C . ASP A 1 120 ? 5.281 16.844 10.100 1.00 84.94 120 ASP A C 1
ATOM 904 O O . ASP A 1 120 ? 6.002 17.248 11.013 1.00 84.94 120 ASP A O 1
ATOM 908 N N . THR A 1 121 ? 5.030 15.559 9.897 1.00 83.31 121 THR A N 1
ATOM 909 C CA . THR A 1 121 ? 5.623 14.462 10.659 1.00 83.31 121 THR A CA 1
ATOM 910 C C . THR A 1 121 ? 6.729 13.761 9.877 1.00 83.31 121 THR A C 1
ATOM 912 O O . THR A 1 121 ? 7.448 12.945 10.448 1.00 83.31 121 THR A O 1
ATOM 915 N N . ILE A 1 122 ? 6.931 14.124 8.612 1.00 74.38 122 ILE A N 1
ATOM 916 C CA . ILE A 1 122 ? 7.880 13.529 7.674 1.00 74.38 122 ILE A CA 1
ATOM 917 C C . ILE A 1 122 ? 9.194 14.329 7.659 1.00 74.38 122 ILE A C 1
ATOM 919 O O . ILE A 1 122 ? 10.268 13.730 7.620 1.00 74.38 122 ILE A O 1
ATOM 923 N N . GLY A 1 123 ? 9.126 15.656 7.819 1.00 68.81 123 GLY A N 1
ATOM 924 C CA . GLY A 1 123 ? 10.283 16.551 7.945 1.00 68.81 123 GLY A CA 1
ATOM 925 C C . GLY A 1 123 ? 10.715 17.230 6.651 1.00 68.81 123 GLY A C 1
ATOM 926 O O . GLY A 1 123 ? 11.913 17.416 6.439 1.00 68.81 123 GLY A O 1
ATOM 927 N N . LEU A 1 124 ? 9.766 17.538 5.770 1.00 61.66 124 LEU A N 1
ATOM 928 C CA . LEU A 1 124 ? 10.023 18.092 4.440 1.00 61.66 124 LEU A CA 1
ATOM 929 C C . LEU A 1 124 ? 9.676 19.576 4.334 1.00 61.66 124 LEU A C 1
ATOM 931 O O . LEU A 1 124 ? 10.228 20.260 3.479 1.00 61.66 124 LEU A O 1
ATOM 935 N N . TRP A 1 125 ? 8.809 20.088 5.207 1.00 64.69 125 TRP A N 1
ATOM 936 C CA . TRP A 1 125 ? 8.256 21.443 5.128 1.00 64.69 125 TRP A CA 1
ATOM 937 C C . TRP A 1 125 ? 8.641 22.247 6.381 1.00 64.69 125 TRP A C 1
ATOM 939 O O . TRP A 1 125 ? 8.663 21.695 7.483 1.00 64.69 125 TRP A O 1
ATOM 949 N N . GLY A 1 126 ? 8.995 23.535 6.249 1.00 54.59 126 GLY A N 1
ATOM 950 C CA . GLY A 1 126 ? 9.571 24.245 7.402 1.00 54.59 126 GLY A CA 1
ATOM 951 C C . GLY A 1 126 ? 10.141 25.661 7.275 1.00 54.59 126 GLY A C 1
ATOM 952 O O . GLY A 1 126 ? 10.727 26.151 8.242 1.00 54.59 126 GLY A O 1
ATOM 953 N N . GLY A 1 127 ? 9.942 26.363 6.160 1.00 49.84 127 GLY A N 1
ATOM 954 C CA . GLY A 1 127 ? 10.213 27.807 6.055 1.00 49.84 127 GLY A CA 1
ATOM 955 C C . GLY A 1 127 ? 11.618 28.198 5.593 1.00 49.84 127 GLY A C 1
ATOM 956 O O . GLY A 1 127 ? 11.891 29.388 5.432 1.00 49.84 127 GLY A O 1
ATOM 957 N N . VAL A 1 128 ? 12.504 27.229 5.352 1.00 50.00 128 VAL A N 1
ATOM 958 C CA . VAL A 1 128 ? 13.781 27.424 4.634 1.00 50.00 128 VAL A CA 1
ATOM 959 C C . VAL A 1 128 ? 13.681 27.025 3.154 1.00 50.00 128 VAL A C 1
ATOM 961 O O . VAL A 1 128 ? 14.699 26.906 2.475 1.00 50.00 128 VAL A O 1
ATOM 964 N N . GLY A 1 129 ? 12.458 26.872 2.631 1.00 45.59 129 GLY A N 1
ATOM 965 C CA . GLY A 1 129 ? 12.183 26.271 1.330 1.00 45.59 129 GLY A CA 1
ATOM 966 C C . GLY A 1 129 ? 12.112 24.741 1.417 1.00 45.59 129 GLY A C 1
ATOM 967 O O . GLY A 1 129 ? 12.392 24.169 2.477 1.00 45.59 129 GLY A O 1
ATOM 968 N N . PRO A 1 130 ? 11.768 24.057 0.309 1.00 43.47 130 PRO A N 1
ATOM 969 C CA . PRO A 1 130 ? 11.716 22.599 0.220 1.00 43.47 130 PRO A CA 1
ATOM 970 C C . PRO A 1 130 ? 13.132 22.018 0.148 1.00 43.47 130 PRO A C 1
ATOM 972 O O . PRO A 1 130 ? 13.482 21.312 -0.789 1.00 43.47 130 PRO A O 1
ATOM 975 N N . VAL A 1 131 ? 13.984 22.371 1.108 1.00 43.12 131 VAL A N 1
ATOM 976 C CA . VAL A 1 131 ? 15.298 21.764 1.263 1.00 43.12 131 VAL A CA 1
ATOM 977 C C . VAL A 1 131 ? 15.095 20.598 2.220 1.00 43.12 131 VAL A C 1
ATOM 979 O O . VAL A 1 131 ? 14.828 20.824 3.408 1.00 43.12 131 VAL A O 1
ATOM 982 N N . PRO A 1 132 ? 15.191 19.349 1.740 1.00 40.97 132 PRO A N 1
ATOM 983 C CA . PRO A 1 132 ? 15.145 18.197 2.624 1.00 40.97 132 PRO A CA 1
ATOM 984 C C . PRO A 1 132 ? 16.210 18.384 3.717 1.00 40.97 132 PRO A C 1
ATOM 986 O O . PRO A 1 132 ? 17.235 19.019 3.471 1.00 40.97 132 PRO A O 1
ATOM 989 N N . PHE A 1 133 ? 15.983 17.864 4.926 1.00 42.97 133 PHE A N 1
ATOM 990 C CA . PHE A 1 133 ? 16.922 17.868 6.071 1.00 42.97 133 PHE A CA 1
ATOM 991 C C . PHE A 1 133 ? 17.125 19.137 6.892 1.00 42.97 133 PHE A C 1
ATOM 993 O O . PHE A 1 133 ? 17.633 19.025 8.009 1.00 42.97 133 PHE A O 1
ATOM 1000 N N . LEU A 1 134 ? 16.784 20.323 6.393 1.00 43.41 134 LEU A N 1
ATOM 1001 C CA . LEU A 1 134 ? 17.013 21.557 7.161 1.00 43.41 134 LEU A CA 1
ATOM 1002 C C . LEU A 1 134 ? 15.836 21.926 8.071 1.00 43.41 134 LEU A C 1
ATOM 1004 O O . LEU A 1 134 ? 15.996 22.745 8.977 1.00 43.41 134 LEU A O 1
ATOM 1008 N N . ASN A 1 135 ? 14.682 21.284 7.880 1.00 55.31 135 ASN A N 1
ATOM 1009 C CA . ASN A 1 135 ? 13.494 21.512 8.689 1.00 55.31 135 ASN A CA 1
ATOM 1010 C C . ASN A 1 135 ? 13.513 20.612 9.939 1.00 55.31 135 ASN A C 1
ATOM 1012 O O . ASN A 1 135 ? 13.539 19.383 9.816 1.00 55.31 135 ASN A O 1
ATOM 1016 N N . PRO A 1 136 ? 13.514 21.179 11.162 1.00 62.25 136 PRO A N 1
ATOM 1017 C CA . PRO A 1 136 ? 13.526 20.377 12.375 1.00 62.25 136 PRO A CA 1
ATOM 1018 C C . PRO A 1 136 ? 12.205 19.613 12.505 1.00 62.25 136 PRO A C 1
ATOM 1020 O O . PRO A 1 136 ? 11.147 20.201 12.733 1.00 62.25 136 PRO A O 1
ATOM 1023 N N . ARG A 1 137 ? 12.272 18.282 12.387 1.00 74.06 137 ARG A N 1
ATOM 1024 C CA . ARG A 1 137 ? 11.133 17.396 12.654 1.00 74.06 137 ARG A CA 1
ATOM 1025 C C . ARG A 1 137 ? 10.619 17.614 14.081 1.00 74.06 137 ARG A C 1
ATOM 1027 O O . ARG A 1 137 ? 11.438 17.640 15.006 1.00 74.06 137 ARG A O 1
ATOM 1034 N N . PRO A 1 138 ? 9.295 17.693 14.305 1.00 81.75 138 PRO A N 1
ATOM 1035 C CA . PRO A 1 138 ? 8.742 17.849 15.645 1.00 81.75 138 PRO A CA 1
ATOM 1036 C C . PRO A 1 138 ? 8.754 16.492 16.371 1.00 81.75 138 PRO A C 1
ATOM 1038 O O . PRO A 1 138 ? 7.731 15.825 16.518 1.00 81.75 138 PRO A O 1
ATOM 1041 N N . LEU A 1 139 ? 9.939 16.033 16.788 1.00 84.50 139 LEU A N 1
ATOM 1042 C CA . LEU A 1 139 ? 10.130 14.714 17.408 1.00 84.50 139 LEU A CA 1
ATOM 1043 C C . LEU A 1 139 ? 9.286 14.536 18.674 1.00 84.50 139 LEU A C 1
ATOM 1045 O O . LEU A 1 139 ? 8.715 13.476 18.892 1.00 84.50 139 LEU A O 1
ATOM 1049 N N . ASP A 1 140 ? 9.142 15.584 19.477 1.00 90.31 140 ASP A N 1
ATOM 1050 C CA . ASP A 1 140 ? 8.295 15.583 20.669 1.00 90.31 140 ASP A CA 1
ATOM 1051 C C . ASP A 1 140 ? 6.796 15.437 20.335 1.00 90.31 140 ASP A C 1
ATOM 1053 O O . ASP A 1 140 ? 6.039 14.789 21.067 1.00 90.31 140 ASP A O 1
ATOM 1057 N N . TYR A 1 141 ? 6.366 15.967 19.187 1.00 92.62 141 TYR A N 1
ATOM 1058 C CA . TYR A 1 141 ? 5.025 15.725 18.662 1.00 92.62 141 TYR A CA 1
ATOM 1059 C C . TYR A 1 141 ? 4.854 14.273 18.190 1.00 92.62 141 TYR A C 1
ATOM 1061 O O . TYR A 1 141 ? 3.828 13.658 18.474 1.00 92.62 141 TYR A O 1
ATOM 1069 N N . ILE A 1 142 ? 5.869 13.681 17.554 1.00 90.88 142 ILE A N 1
ATOM 1070 C CA . ILE A 1 142 ? 5.863 12.261 17.154 1.00 90.88 142 ILE A CA 1
ATOM 1071 C C . ILE A 1 142 ? 5.789 11.336 18.381 1.00 90.88 142 ILE A C 1
ATOM 1073 O O . ILE A 1 142 ? 5.013 10.380 18.382 1.00 90.88 142 ILE A O 1
ATOM 1077 N N . GLU A 1 143 ? 6.512 11.647 19.460 1.00 93.88 143 GLU A N 1
ATOM 1078 C CA . GLU A 1 143 ? 6.383 10.934 20.741 1.00 93.88 143 GLU A CA 1
ATOM 1079 C C . GLU A 1 143 ? 4.966 11.071 21.324 1.00 93.88 143 GLU A C 1
ATOM 1081 O O . GLU A 1 143 ? 4.384 10.107 21.830 1.00 93.88 143 GLU A O 1
ATOM 1086 N N . THR A 1 144 ? 4.359 12.256 21.194 1.00 95.38 144 THR A N 1
ATOM 1087 C CA . THR A 1 144 ? 2.962 12.479 21.592 1.00 95.38 144 THR A CA 1
ATOM 1088 C C . THR A 1 144 ? 2.005 11.618 20.765 1.00 95.38 144 THR A C 1
ATOM 1090 O O . THR A 1 144 ? 1.114 10.987 21.337 1.00 95.38 144 THR A O 1
ATOM 1093 N N . ILE A 1 145 ? 2.200 11.524 19.447 1.00 97.00 145 ILE A N 1
ATOM 1094 C CA . ILE A 1 145 ? 1.415 10.651 18.562 1.00 97.00 145 ILE A CA 1
ATOM 1095 C C . ILE A 1 145 ? 1.526 9.191 19.019 1.00 97.00 145 ILE A C 1
ATOM 1097 O O . ILE A 1 145 ? 0.495 8.544 19.217 1.00 97.00 145 ILE A O 1
ATOM 1101 N N . ALA A 1 146 ? 2.739 8.685 19.262 1.00 96.88 146 ALA A N 1
ATOM 1102 C CA . ALA A 1 146 ? 2.957 7.316 19.734 1.00 96.88 146 ALA A CA 1
ATOM 1103 C C . ALA A 1 146 ? 2.263 7.048 21.081 1.00 96.88 146 ALA A C 1
ATOM 1105 O O . ALA A 1 146 ? 1.581 6.031 21.250 1.00 96.88 146 ALA A O 1
ATOM 1106 N N . ALA A 1 147 ? 2.347 7.990 22.024 1.00 97.94 147 ALA A N 1
ATOM 1107 C CA . ALA A 1 147 ? 1.677 7.886 23.316 1.00 97.94 147 ALA A CA 1
ATOM 1108 C C . ALA A 1 147 ? 0.141 7.874 23.192 1.00 97.94 147 ALA A C 1
ATOM 1110 O O . ALA A 1 147 ? -0.532 7.083 23.862 1.00 97.94 147 ALA A O 1
ATOM 1111 N N . GLN A 1 148 ? -0.433 8.724 22.336 1.00 98.56 148 GLN A N 1
ATOM 1112 C CA . GLN A 1 148 ? -1.882 8.788 22.125 1.00 98.56 148 GLN A CA 1
ATOM 1113 C C . GLN A 1 148 ? -2.406 7.579 21.343 1.00 98.56 148 GLN A C 1
ATOM 1115 O O . GLN A 1 148 ? -3.443 7.032 21.716 1.00 98.56 148 GLN A O 1
ATOM 1120 N N . ALA A 1 149 ? -1.677 7.099 20.333 1.00 97.94 149 ALA A N 1
ATOM 1121 C CA . ALA A 1 149 ? -1.996 5.857 19.632 1.00 97.94 149 ALA A CA 1
ATOM 1122 C C . ALA A 1 149 ? -1.982 4.661 20.598 1.00 97.94 149 ALA A C 1
ATOM 1124 O O . ALA A 1 149 ? -2.948 3.902 20.661 1.00 97.94 149 ALA A O 1
ATOM 1125 N N . SER A 1 150 ? -0.954 4.558 21.447 1.00 98.44 150 SER A N 1
ATOM 1126 C CA . SER A 1 150 ? -0.879 3.554 22.515 1.00 98.44 150 SER A CA 1
ATOM 1127 C C . SER A 1 150 ? -2.057 3.645 23.495 1.00 98.44 150 SER A C 1
ATOM 1129 O O . SER A 1 150 ? -2.670 2.633 23.845 1.00 98.44 150 SER A O 1
ATOM 1131 N N . LYS A 1 151 ? -2.462 4.862 23.887 1.00 98.50 151 LYS A N 1
ATOM 1132 C CA . LYS A 1 151 ? -3.652 5.088 24.723 1.00 98.50 151 LYS A CA 1
ATOM 1133 C C . LYS A 1 151 ? -4.946 4.653 24.029 1.00 98.50 151 LYS A C 1
ATOM 1135 O O . LYS A 1 151 ? -5.798 4.041 24.683 1.00 98.50 151 LYS A O 1
ATOM 1140 N N . ALA A 1 152 ? -5.103 4.961 22.742 1.00 98.62 152 ALA A N 1
ATOM 1141 C CA . ALA A 1 152 ? -6.250 4.539 21.946 1.00 98.62 152 ALA A CA 1
ATOM 1142 C C . ALA A 1 152 ? -6.306 3.008 21.866 1.00 98.62 152 ALA A C 1
ATOM 1144 O O . ALA A 1 152 ? -7.307 2.426 22.273 1.00 98.62 152 ALA A O 1
ATOM 1145 N N . VAL A 1 153 ? -5.213 2.339 21.486 1.00 98.69 153 VAL A N 1
ATOM 1146 C CA . VAL A 1 153 ? -5.161 0.869 21.407 1.00 98.69 153 VAL A CA 1
ATOM 1147 C C . VAL A 1 153 ? -5.421 0.219 22.759 1.00 98.69 153 VAL A C 1
ATOM 1149 O O . VAL A 1 153 ? -6.208 -0.717 22.837 1.00 98.69 153 VAL A O 1
ATOM 1152 N N . LYS A 1 154 ? -4.851 0.732 23.855 1.00 98.62 154 LYS A N 1
ATOM 1153 C CA . LYS A 1 154 ? -5.149 0.212 25.197 1.00 98.62 154 LYS A CA 1
ATOM 1154 C C . LYS A 1 154 ? -6.633 0.347 25.545 1.00 98.62 154 LYS A C 1
ATOM 1156 O O . LYS A 1 154 ? -7.206 -0.560 26.141 1.00 98.62 154 LYS A O 1
ATOM 1161 N N . SER A 1 155 ? -7.262 1.462 25.184 1.00 98.62 155 SER A N 1
ATOM 1162 C CA . SER A 1 155 ? -8.691 1.677 25.439 1.00 98.62 155 SER A CA 1
ATOM 1163 C C . SER A 1 155 ? -9.557 0.742 24.589 1.00 98.62 155 SER A C 1
ATOM 1165 O O . SER A 1 155 ? -10.479 0.133 25.126 1.00 98.62 155 SER A O 1
ATOM 1167 N N . ALA A 1 156 ? -9.207 0.569 23.310 1.00 98.50 156 ALA A N 1
ATOM 1168 C CA . ALA A 1 156 ? -9.821 -0.394 22.397 1.00 98.50 156 ALA A CA 1
ATOM 1169 C C . ALA A 1 156 ? -9.642 -1.842 22.891 1.00 98.50 156 ALA A C 1
ATOM 1171 O O . ALA A 1 156 ? -10.561 -2.650 22.850 1.00 98.50 156 ALA A O 1
ATOM 1172 N N . TRP A 1 157 ? -8.476 -2.175 23.444 1.00 98.06 157 TRP A N 1
ATOM 1173 C CA . TRP A 1 157 ? -8.232 -3.467 24.074 1.00 98.06 157 TRP A CA 1
ATOM 1174 C C . TRP A 1 157 ? -9.171 -3.665 25.276 1.00 98.06 157 TRP A C 1
ATOM 1176 O O . TRP A 1 157 ? -9.881 -4.661 25.370 1.00 98.06 157 TRP A O 1
ATOM 1186 N N . MET A 1 158 ? -9.237 -2.710 26.197 1.00 97.81 158 MET A N 1
ATOM 1187 C CA . MET A 1 158 ? -10.037 -2.878 27.416 1.00 97.81 158 MET A CA 1
ATOM 1188 C C . MET A 1 158 ? -11.553 -2.900 27.178 1.00 97.81 158 MET A C 1
ATOM 1190 O O . MET A 1 158 ? -12.279 -3.395 28.036 1.00 97.81 158 MET A O 1
ATOM 1194 N N . ASN A 1 159 ? -12.039 -2.369 26.053 1.00 96.31 159 ASN A N 1
ATOM 1195 C CA . ASN A 1 159 ? -13.468 -2.269 25.754 1.00 96.31 159 ASN A CA 1
ATOM 1196 C C . ASN A 1 159 ? -13.963 -3.262 24.688 1.00 96.31 159 ASN A C 1
ATOM 1198 O O . ASN A 1 159 ? -15.067 -3.076 24.163 1.00 96.31 159 ASN A O 1
ATOM 1202 N N . ARG A 1 160 ? -13.172 -4.300 24.369 1.00 94.94 160 ARG A N 1
ATOM 1203 C CA . ARG A 1 160 ? -13.587 -5.325 23.407 1.00 94.94 160 ARG A CA 1
ATOM 1204 C C . ARG A 1 160 ? -14.865 -6.024 23.855 1.00 94.94 160 ARG A C 1
ATOM 1206 O O . ARG A 1 160 ? -15.063 -6.310 25.034 1.00 94.94 160 ARG A O 1
ATOM 1213 N N . LYS A 1 161 ? -15.719 -6.317 22.884 1.00 92.56 161 LYS A N 1
ATOM 1214 C CA . LYS A 1 161 ? -16.973 -7.047 23.065 1.00 92.56 161 LYS A CA 1
ATOM 1215 C C . LYS A 1 161 ? -17.211 -7.979 21.892 1.00 92.56 161 LYS A C 1
ATOM 1217 O O . LYS A 1 161 ? -16.729 -7.721 20.791 1.00 92.56 161 LYS A O 1
ATOM 1222 N N . ALA A 1 162 ? -18.005 -9.016 22.132 1.00 90.62 162 ALA A N 1
ATOM 1223 C CA . ALA A 1 162 ? -18.430 -9.948 21.101 1.00 90.62 162 ALA A CA 1
ATOM 1224 C C . ALA A 1 162 ? -19.074 -9.193 19.928 1.00 90.62 162 ALA A C 1
ATOM 1226 O O . ALA A 1 162 ? -20.041 -8.443 20.112 1.00 90.62 162 ALA A O 1
ATOM 1227 N N . ALA A 1 163 ? -18.525 -9.392 18.736 1.00 88.06 163 ALA A N 1
ATOM 1228 C CA . ALA A 1 163 ? -18.949 -8.758 17.508 1.00 88.06 163 ALA A CA 1
ATOM 1229 C C . ALA A 1 163 ? -18.913 -9.741 16.330 1.00 88.06 163 ALA A C 1
ATOM 1231 O O . ALA A 1 163 ? -18.134 -10.692 16.276 1.00 88.06 163 ALA A O 1
ATOM 1232 N N . THR A 1 164 ? -19.797 -9.473 15.383 1.00 83.75 164 THR A N 1
ATOM 1233 C CA . THR A 1 164 ? -19.955 -10.160 14.104 1.00 83.75 164 THR A CA 1
ATOM 1234 C C . THR A 1 164 ? -19.329 -9.315 13.006 1.00 83.75 164 THR A C 1
ATOM 1236 O O . THR A 1 164 ? -19.375 -8.091 13.109 1.00 83.75 164 THR A O 1
ATOM 1239 N N . LEU A 1 165 ? -18.748 -9.932 11.979 1.00 82.88 165 LEU A N 1
ATOM 1240 C CA . LEU A 1 165 ? -18.169 -9.218 10.843 1.00 82.88 165 LEU A CA 1
ATOM 1241 C C . LEU A 1 165 ? -19.153 -9.209 9.668 1.00 82.88 165 LEU A C 1
ATOM 1243 O O . LEU A 1 165 ? -19.667 -10.252 9.273 1.00 82.88 165 LEU A O 1
ATOM 1247 N N . LYS A 1 166 ? -19.381 -8.029 9.093 1.00 81.38 166 LYS A N 1
ATOM 1248 C CA . LYS A 1 166 ? -19.995 -7.847 7.777 1.00 81.38 166 LYS A CA 1
ATOM 1249 C C . LYS A 1 166 ? -18.989 -7.160 6.862 1.00 81.38 166 LYS A C 1
ATOM 1251 O O . LYS A 1 166 ? -18.401 -6.152 7.252 1.00 81.38 166 LYS A O 1
ATOM 1256 N N . VAL A 1 167 ? -18.830 -7.684 5.653 1.00 78.44 167 VAL A N 1
ATOM 1257 C CA . VAL A 1 167 ? -17.962 -7.108 4.624 1.00 78.44 167 VAL A CA 1
ATOM 1258 C C . VAL A 1 167 ? -18.825 -6.523 3.505 1.00 78.44 167 VAL A C 1
ATOM 1260 O O . VAL A 1 167 ? -19.893 -7.055 3.195 1.00 78.44 167 VAL A O 1
ATOM 1263 N N . ALA A 1 168 ? -18.396 -5.406 2.922 1.00 78.31 168 ALA A N 1
ATOM 1264 C CA . ALA A 1 168 ? -19.009 -4.843 1.724 1.00 78.31 168 ALA A CA 1
ATOM 1265 C C . ALA A 1 168 ? -17.932 -4.428 0.719 1.00 78.31 168 ALA A C 1
ATOM 1267 O O . ALA A 1 168 ? -16.954 -3.780 1.095 1.00 78.31 168 ALA A O 1
ATOM 1268 N N . ASN A 1 169 ? -18.138 -4.783 -0.548 1.00 76.81 169 ASN A N 1
ATOM 1269 C CA . ASN A 1 169 ? -17.291 -4.387 -1.666 1.00 76.81 169 ASN A CA 1
ATOM 1270 C C . ASN A 1 169 ? -18.115 -3.472 -2.560 1.00 76.81 169 ASN A C 1
ATOM 1272 O O . ASN A 1 169 ? -19.162 -3.867 -3.065 1.00 76.81 169 ASN A O 1
ATOM 1276 N N . ILE A 1 170 ? -17.686 -2.227 -2.684 1.00 79.00 170 ILE A N 1
ATOM 1277 C CA . ILE A 1 170 ? -18.423 -1.181 -3.368 1.00 79.00 170 ILE A CA 1
ATOM 1278 C C . ILE A 1 170 ? -17.772 -0.942 -4.721 1.00 79.00 170 ILE A C 1
ATOM 1280 O O . ILE A 1 170 ? -16.626 -0.504 -4.784 1.00 79.00 170 ILE A O 1
ATOM 1284 N N . ASP A 1 171 ? -18.536 -1.192 -5.785 1.00 78.12 171 ASP A N 1
ATOM 1285 C CA . ASP A 1 171 ? -18.105 -1.000 -7.170 1.00 78.12 171 ASP A CA 1
ATOM 1286 C C . ASP A 1 171 ? -17.542 0.413 -7.401 1.00 78.12 171 ASP A C 1
ATOM 1288 O O . ASP A 1 171 ? -18.117 1.415 -6.959 1.00 78.12 171 ASP A O 1
ATOM 1292 N N . GLN A 1 172 ? -16.434 0.484 -8.139 1.00 75.38 172 GLN A N 1
ATOM 1293 C CA . GLN A 1 172 ? -15.759 1.721 -8.535 1.00 75.38 172 GLN A CA 1
ATOM 1294 C C . GLN A 1 172 ? -16.707 2.805 -9.083 1.00 75.38 172 GLN A C 1
ATOM 1296 O O . GLN A 1 172 ? -16.556 3.988 -8.763 1.00 75.38 172 GLN A O 1
ATOM 1301 N N . LYS A 1 173 ? -17.759 2.427 -9.822 1.00 81.62 173 LYS A N 1
ATOM 1302 C CA . LYS A 1 173 ? -18.732 3.359 -10.418 1.00 81.62 173 LYS A CA 1
ATOM 1303 C C . LYS A 1 173 ? -19.498 4.186 -9.394 1.00 81.62 173 LYS A C 1
ATOM 1305 O O . LYS A 1 173 ? -20.114 5.188 -9.750 1.00 81.62 173 LYS A O 1
ATOM 1310 N N . VAL A 1 174 ? -19.507 3.773 -8.129 1.00 85.25 174 VAL A N 1
ATOM 1311 C CA . VAL A 1 174 ? -20.204 4.491 -7.058 1.00 85.25 174 VAL A CA 1
ATOM 1312 C C . VAL A 1 174 ? -19.483 5.787 -6.687 1.00 85.25 174 VAL A C 1
ATOM 1314 O O . VAL A 1 174 ? -20.151 6.766 -6.342 1.00 85.25 174 VAL A O 1
ATOM 1317 N N . LEU A 1 175 ? -18.149 5.797 -6.741 1.00 86.69 175 LEU A N 1
ATOM 1318 C CA . LEU A 1 175 ? -17.313 6.912 -6.283 1.00 86.69 175 LEU A CA 1
ATOM 1319 C C . LEU A 1 175 ? -16.473 7.546 -7.397 1.00 86.69 175 LEU A C 1
ATOM 1321 O O . LEU A 1 175 ? -15.807 8.546 -7.145 1.00 86.69 175 LEU A O 1
ATOM 1325 N N . GLN A 1 176 ? -16.531 7.004 -8.616 1.00 83.31 176 GLN A N 1
ATOM 1326 C CA . GLN A 1 176 ? -15.710 7.445 -9.740 1.00 83.31 176 GLN A CA 1
ATOM 1327 C C . GLN A 1 176 ? -15.753 8.951 -10.033 1.00 83.31 176 GLN A C 1
ATOM 1329 O O . GLN A 1 176 ? -14.735 9.560 -10.312 1.00 83.31 176 GLN A O 1
ATOM 1334 N N . ASP A 1 177 ? -16.914 9.591 -9.936 1.00 85.69 177 ASP A N 1
ATOM 1335 C CA . ASP A 1 177 ? -17.096 11.022 -10.213 1.00 85.69 177 ASP A CA 1
ATOM 1336 C C . ASP A 1 177 ? -16.585 11.938 -9.088 1.00 85.69 177 ASP A C 1
ATOM 1338 O O . ASP A 1 177 ? -16.668 13.162 -9.196 1.00 85.69 177 ASP A O 1
ATOM 1342 N N . LEU A 1 178 ? -16.089 11.360 -7.992 1.00 87.56 178 LEU A N 1
ATOM 1343 C CA . LEU A 1 178 ? -15.508 12.075 -6.856 1.00 87.56 178 LEU A CA 1
ATOM 1344 C C . LEU A 1 178 ? -13.980 11.958 -6.806 1.00 87.56 178 LEU A C 1
ATOM 1346 O O . LEU A 1 178 ? -13.373 12.480 -5.873 1.00 87.56 178 LEU A O 1
ATOM 1350 N N . VAL A 1 179 ? -13.365 11.316 -7.801 1.00 79.12 179 VAL A N 1
ATOM 1351 C CA . VAL A 1 179 ? -11.915 11.138 -7.923 1.00 79.12 179 VAL A CA 1
ATOM 1352 C C . VAL A 1 179 ? -11.495 11.509 -9.342 1.00 79.12 179 VAL A C 1
ATOM 1354 O O . VAL A 1 179 ? -12.235 11.284 -10.294 1.00 79.12 179 VAL A O 1
ATOM 1357 N N . VAL A 1 180 ? -10.314 12.099 -9.488 1.00 72.06 180 VAL A N 1
ATOM 1358 C CA . VAL A 1 180 ? -9.645 12.250 -10.784 1.00 72.06 180 VAL A CA 1
ATOM 1359 C C . VAL A 1 180 ? -8.363 11.438 -10.725 1.00 72.06 180 VAL A C 1
ATOM 1361 O O . VAL A 1 180 ? -7.614 11.565 -9.758 1.00 72.06 180 VAL A O 1
ATOM 1364 N N . ASP A 1 181 ? -8.107 10.628 -11.747 1.00 64.81 181 ASP A N 1
ATOM 1365 C CA . ASP A 1 181 ? -6.768 10.102 -11.993 1.00 64.81 181 ASP A CA 1
ATOM 1366 C C . ASP A 1 181 ? -6.040 11.078 -12.918 1.00 64.81 181 ASP A C 1
ATOM 1368 O O . ASP A 1 181 ? -6.525 11.388 -14.005 1.00 64.81 181 ASP A O 1
ATOM 1372 N N . TYR A 1 182 ? -4.913 11.626 -12.469 1.00 55.88 182 TYR A N 1
ATOM 1373 C CA . TYR A 1 182 ? -4.104 12.531 -13.295 1.00 55.88 182 TYR A CA 1
ATOM 1374 C C . TYR A 1 182 ? -3.063 11.791 -14.141 1.00 55.88 182 TYR A C 1
ATOM 1376 O O . TYR A 1 182 ? -2.264 12.434 -14.827 1.00 55.88 182 TYR A O 1
ATOM 1384 N N . ARG A 1 183 ? -3.064 10.454 -14.103 1.00 49.66 183 ARG A N 1
ATOM 1385 C CA . ARG A 1 183 ? -2.084 9.615 -14.790 1.00 49.66 183 ARG A CA 1
ATOM 1386 C C . ARG A 1 183 ? -2.701 8.957 -16.017 1.00 49.66 183 ARG A C 1
ATOM 1388 O O . ARG A 1 183 ? -3.688 8.240 -15.889 1.00 49.66 183 ARG A O 1
ATOM 1395 N N . PRO A 1 184 ? -2.116 9.158 -17.201 1.00 40.00 184 PRO A N 1
ATOM 1396 C CA . PRO A 1 184 ? -2.494 8.413 -18.385 1.00 40.00 184 PRO A CA 1
ATOM 1397 C C . PRO A 1 184 ? -1.713 7.087 -18.469 1.00 40.00 184 PRO A C 1
ATOM 1399 O O . PRO A 1 184 ? -0.486 7.115 -18.368 1.00 40.00 184 PRO A O 1
ATOM 1402 N N . PRO A 1 185 ? -2.369 5.950 -18.761 1.00 41.00 185 PRO A N 1
ATOM 1403 C CA . PRO A 1 185 ? -3.818 5.735 -18.798 1.00 41.00 185 PRO A CA 1
ATOM 1404 C C . PRO A 1 185 ? -4.398 5.475 -17.401 1.00 41.00 185 PRO A C 1
ATOM 1406 O O . PRO A 1 185 ? -3.704 4.966 -16.526 1.00 41.00 185 PRO A O 1
ATOM 1409 N N . ASP A 1 186 ? -5.684 5.783 -17.228 1.00 45.59 186 ASP A N 1
ATOM 1410 C CA . ASP A 1 186 ? -6.368 5.735 -15.933 1.00 45.59 186 ASP A CA 1
ATOM 1411 C C . ASP A 1 186 ? -6.290 4.326 -15.290 1.00 45.59 186 ASP A C 1
ATOM 1413 O O . ASP A 1 186 ? -6.987 3.396 -15.710 1.00 45.59 186 ASP A O 1
ATOM 1417 N N . VAL A 1 187 ? -5.487 4.162 -14.229 1.00 44.91 187 VAL A N 1
ATOM 1418 C CA . VAL A 1 187 ? -5.391 2.926 -13.408 1.00 44.91 187 VAL A CA 1
ATOM 1419 C C . VAL A 1 187 ? -6.481 2.958 -12.332 1.00 44.91 187 VAL A C 1
ATOM 1421 O O . VAL A 1 187 ? -6.267 2.870 -11.122 1.00 44.91 187 VAL A O 1
ATOM 1424 N N . PHE A 1 188 ? -7.695 3.200 -12.803 1.00 56.12 188 PHE A N 1
ATOM 1425 C CA . PHE A 1 188 ? -8.787 3.731 -12.014 1.00 56.12 188 PHE A CA 1
ATOM 1426 C C . PHE A 1 188 ? -9.466 2.644 -11.169 1.00 56.12 188 PHE A C 1
ATOM 1428 O O . PHE A 1 188 ? -10.355 1.950 -11.650 1.00 56.12 188 PHE A O 1
ATOM 1435 N N . ASP A 1 189 ? -9.078 2.504 -9.895 1.00 59.16 189 ASP A N 1
ATOM 1436 C CA . ASP A 1 189 ? -9.830 1.714 -8.902 1.00 59.16 189 ASP A CA 1
ATOM 1437 C C . ASP A 1 189 ? -10.315 2.579 -7.719 1.00 59.16 189 ASP A C 1
ATOM 1439 O O . ASP A 1 189 ? -9.792 2.476 -6.606 1.00 59.16 189 ASP A O 1
ATOM 1443 N N . PRO A 1 190 ? -11.344 3.429 -7.905 1.00 64.88 190 PRO A N 1
ATOM 1444 C CA . PRO A 1 190 ? -12.001 4.132 -6.806 1.00 64.88 190 PRO A CA 1
ATOM 1445 C C . PRO A 1 190 ? -12.971 3.224 -6.028 1.00 64.88 190 PRO A C 1
ATOM 1447 O O . PRO A 1 190 ? -13.835 3.745 -5.313 1.00 64.88 190 PRO A O 1
ATOM 1450 N N . ALA A 1 191 ? -12.902 1.891 -6.170 1.00 73.38 191 ALA A N 1
ATOM 1451 C CA . ALA A 1 191 ? -13.725 0.996 -5.368 1.00 73.38 191 ALA A CA 1
ATOM 1452 C C . ALA A 1 191 ? -13.446 1.209 -3.879 1.00 73.38 191 ALA A C 1
ATOM 1454 O O . ALA A 1 191 ? -12.330 1.522 -3.448 1.00 73.38 191 ALA A O 1
ATOM 1455 N N . ALA A 1 192 ? -14.483 1.014 -3.074 1.00 80.75 192 ALA A N 1
ATOM 1456 C CA . ALA A 1 192 ? -14.370 1.101 -1.629 1.00 80.75 192 ALA A CA 1
ATOM 1457 C C . ALA A 1 192 ? -14.686 -0.246 -0.995 1.00 80.75 192 ALA A C 1
ATOM 1459 O O . ALA A 1 192 ? -15.620 -0.931 -1.400 1.00 80.75 192 ALA A O 1
ATOM 1460 N N . ARG A 1 193 ? -13.942 -0.616 0.044 1.00 82.12 193 ARG A N 1
ATOM 1461 C CA . ARG A 1 193 ? -14.223 -1.815 0.836 1.00 82.12 193 ARG A CA 1
ATOM 1462 C C . ARG A 1 193 ? -14.511 -1.429 2.277 1.00 82.12 193 ARG A C 1
ATOM 1464 O O . ARG A 1 193 ? -13.889 -0.517 2.822 1.00 82.12 193 ARG A O 1
ATOM 1471 N N . LEU A 1 194 ? -15.493 -2.086 2.886 1.00 85.56 194 LEU A N 1
ATOM 1472 C CA . LEU A 1 194 ? -15.898 -1.821 4.262 1.00 85.56 194 LEU A CA 1
ATOM 1473 C C . LEU A 1 194 ? -15.899 -3.097 5.095 1.00 85.56 194 LEU A C 1
ATOM 1475 O O . LEU A 1 194 ? -16.430 -4.117 4.661 1.00 85.56 194 LEU A O 1
ATOM 1479 N N . LEU A 1 195 ? -15.372 -3.002 6.317 1.00 86.06 195 LEU A N 1
ATOM 1480 C CA . LEU A 1 195 ? -15.558 -4.005 7.367 1.00 86.06 195 LEU A CA 1
ATOM 1481 C C . LEU A 1 195 ? -16.357 -3.399 8.496 1.00 86.06 195 LEU A C 1
ATOM 1483 O O . LEU A 1 195 ? -15.972 -2.380 9.058 1.00 86.06 195 LEU A O 1
ATOM 1487 N N . MET A 1 196 ? -17.459 -4.039 8.842 1.00 89.06 196 MET A N 1
ATOM 1488 C CA . MET A 1 196 ? -18.360 -3.588 9.885 1.00 89.06 196 MET A CA 1
ATOM 1489 C C . MET A 1 196 ? -18.446 -4.649 10.965 1.00 89.06 196 MET A C 1
ATOM 1491 O O . MET A 1 196 ? -18.976 -5.738 10.743 1.00 89.06 196 MET A O 1
ATOM 1495 N N . PHE A 1 197 ? -17.974 -4.306 12.156 1.00 90.06 197 PHE A N 1
ATOM 1496 C CA . PHE A 1 197 ? -18.073 -5.166 13.321 1.00 90.06 197 PHE A CA 1
ATOM 1497 C C . PHE A 1 197 ? -19.289 -4.773 14.151 1.00 90.06 197 PHE A C 1
ATOM 1499 O O . PHE A 1 197 ? -19.376 -3.632 14.601 1.00 90.06 197 PHE A O 1
ATOM 1506 N N . SER A 1 198 ? -20.224 -5.698 14.371 1.00 89.19 198 SER A N 1
ATOM 1507 C CA . SER A 1 198 ? -21.500 -5.418 15.047 1.00 89.19 198 SER A CA 1
ATOM 1508 C C . SER A 1 198 ? -21.750 -6.341 16.232 1.00 89.19 198 SER A C 1
ATOM 1510 O O . SER A 1 198 ? -21.659 -7.560 16.110 1.00 89.19 198 SER A O 1
ATOM 1512 N N . SER A 1 199 ? -22.116 -5.767 17.376 1.00 89.19 199 SER A N 1
ATOM 1513 C CA . SER A 1 199 ? -22.558 -6.500 18.563 1.00 89.19 199 SER A CA 1
ATOM 1514 C C . SER A 1 199 ? -24.086 -6.487 18.594 1.00 89.19 199 SER A C 1
ATOM 1516 O O . SER A 1 199 ? -24.710 -5.476 18.926 1.00 89.19 199 SER A O 1
ATOM 1518 N N . GLY A 1 200 ? -24.704 -7.583 18.147 1.00 84.75 200 GLY A N 1
ATOM 1519 C CA . GLY A 1 200 ? -26.133 -7.589 17.829 1.00 84.75 200 GLY A CA 1
ATOM 1520 C C . GLY A 1 200 ? -26.441 -6.610 16.691 1.00 84.75 200 GLY A C 1
ATOM 1521 O O . GLY A 1 200 ? -25.813 -6.673 15.639 1.00 84.75 200 GLY A O 1
ATOM 1522 N N . GLN A 1 201 ? -27.386 -5.692 16.904 1.00 83.25 201 GLN A N 1
ATOM 1523 C CA . GLN A 1 201 ? -27.741 -4.656 15.919 1.00 83.25 201 GLN A CA 1
ATOM 1524 C C . GLN A 1 201 ? -26.867 -3.395 15.998 1.00 83.25 201 GLN A C 1
ATOM 1526 O O . GLN A 1 201 ? -26.993 -2.513 15.153 1.00 83.25 201 GLN A O 1
ATOM 1531 N N . GLN A 1 202 ? -26.005 -3.275 17.011 1.00 88.62 202 GLN A N 1
ATOM 1532 C CA . GLN A 1 202 ? -25.185 -2.085 17.203 1.00 88.62 202 GLN A CA 1
ATOM 1533 C C . GLN A 1 202 ? -23.827 -2.251 16.518 1.00 88.62 202 GLN A C 1
ATOM 1535 O O . GLN A 1 202 ? -23.047 -3.130 16.894 1.00 88.62 202 GLN A O 1
ATOM 1540 N N . VAL A 1 203 ? -23.502 -1.354 15.586 1.00 92.62 203 VAL A N 1
ATOM 1541 C CA . VAL A 1 203 ? -22.151 -1.266 15.021 1.00 92.62 203 VAL A CA 1
ATOM 1542 C C . VAL A 1 203 ? -21.176 -0.826 16.117 1.00 92.62 203 VAL A C 1
ATOM 1544 O O . VAL A 1 203 ? -21.391 0.155 16.832 1.00 92.62 203 VAL A O 1
ATOM 1547 N N . VAL A 1 204 ? -20.112 -1.604 16.289 1.00 94.94 204 VAL A N 1
ATOM 1548 C CA . VAL A 1 204 ? -19.001 -1.336 17.207 1.00 94.94 204 VAL A CA 1
ATOM 1549 C C . VAL A 1 204 ? -17.955 -0.489 16.506 1.00 94.94 204 VAL A C 1
ATOM 1551 O O . VAL A 1 204 ? -17.555 0.545 17.033 1.00 94.94 204 VAL A O 1
ATOM 1554 N N . GLY A 1 205 ? -17.535 -0.917 15.319 1.00 95.75 205 GLY A N 1
ATOM 1555 C CA . GLY A 1 205 ? -16.497 -0.258 14.548 1.00 95.75 205 GLY A CA 1
ATOM 1556 C C . GLY A 1 205 ? -16.645 -0.535 13.063 1.00 95.75 205 GLY A C 1
ATOM 1557 O O . GLY A 1 205 ? -17.061 -1.628 12.678 1.00 95.75 205 GLY A O 1
ATOM 1558 N N . THR A 1 206 ? -16.288 0.454 12.251 1.00 94.81 206 THR A N 1
ATOM 1559 C CA . THR A 1 206 ? -16.260 0.342 10.794 1.00 94.81 206 THR A CA 1
ATOM 1560 C C . THR A 1 206 ? -14.874 0.695 10.283 1.00 94.81 206 THR A C 1
ATOM 1562 O O . THR A 1 206 ? -14.314 1.719 10.662 1.00 94.81 206 THR A O 1
ATOM 1565 N N . LEU A 1 207 ? -14.321 -0.141 9.418 1.00 92.19 207 LEU A N 1
ATOM 1566 C CA . LEU A 1 207 ? -13.149 0.174 8.618 1.00 92.19 207 LEU A CA 1
ATOM 1567 C C . LEU A 1 207 ? -13.624 0.563 7.219 1.00 92.19 207 LEU A C 1
ATOM 1569 O O . LEU A 1 207 ? -14.378 -0.194 6.613 1.00 92.19 207 LEU A O 1
ATOM 1573 N N . VAL A 1 208 ? -13.193 1.714 6.714 1.00 90.62 208 VAL A N 1
ATOM 1574 C CA . VAL A 1 208 ? -13.467 2.178 5.349 1.00 90.62 208 VAL A CA 1
ATOM 1575 C C . VAL A 1 208 ? -12.146 2.243 4.605 1.00 90.62 208 VAL A C 1
ATOM 1577 O O . VAL A 1 208 ? -11.275 3.008 5.005 1.00 90.62 208 VAL A O 1
ATOM 1580 N N . ASN A 1 209 ? -12.002 1.466 3.534 1.00 85.69 209 ASN A N 1
ATOM 1581 C CA . ASN A 1 209 ? -10.853 1.528 2.641 1.00 85.69 209 ASN A CA 1
ATOM 1582 C C . ASN A 1 209 ? -11.263 2.107 1.293 1.00 85.69 209 ASN A C 1
ATOM 1584 O O . ASN A 1 209 ? -12.098 1.520 0.609 1.00 85.69 209 ASN A O 1
ATOM 1588 N N . TRP A 1 210 ? -10.700 3.256 0.935 1.00 83.44 210 TRP A N 1
ATOM 1589 C CA . TRP A 1 210 ? -10.952 3.931 -0.336 1.00 83.44 210 TRP A CA 1
ATOM 1590 C C . TRP A 1 210 ? -9.681 4.649 -0.782 1.00 83.44 210 TRP A C 1
ATOM 1592 O O . TRP A 1 210 ? -9.043 5.308 0.035 1.00 83.44 210 TRP A O 1
ATOM 1602 N N . ALA A 1 211 ? -9.289 4.485 -2.044 1.00 75.00 211 ALA A N 1
ATOM 1603 C CA . ALA A 1 211 ? -8.083 5.090 -2.600 1.00 75.00 211 ALA A CA 1
ATOM 1604 C C . ALA A 1 211 ? -8.363 6.527 -3.062 1.00 75.00 211 ALA A C 1
ATOM 1606 O O . ALA A 1 211 ? -8.989 6.726 -4.102 1.00 75.00 211 ALA A O 1
ATOM 1607 N N . SER A 1 212 ? -7.932 7.524 -2.281 1.00 76.56 212 SER A N 1
ATOM 1608 C CA . SER A 1 212 ? -7.995 8.932 -2.688 1.00 76.56 212 SER A CA 1
ATOM 1609 C C . SER A 1 212 ? -7.114 9.854 -1.837 1.00 76.56 212 SER A C 1
ATOM 1611 O O . SER A 1 212 ? -7.096 9.738 -0.612 1.00 76.56 212 SER A O 1
ATOM 1613 N N . HIS A 1 213 ? -6.443 10.832 -2.454 1.00 78.62 213 HIS A N 1
ATOM 1614 C CA . HIS A 1 213 ? -5.637 11.843 -1.747 1.00 78.62 213 HIS A CA 1
ATOM 1615 C C . HIS A 1 213 ? -6.468 12.943 -1.058 1.00 7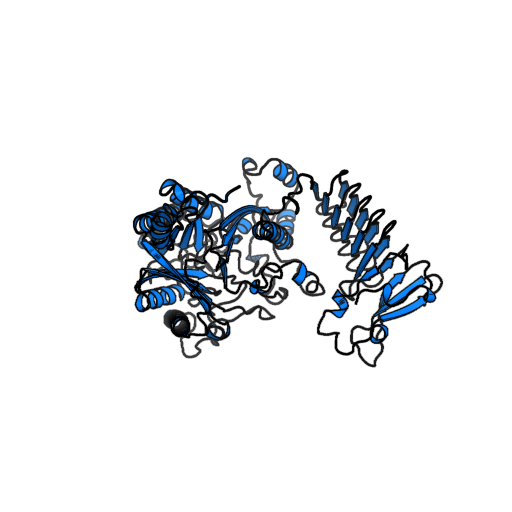8.62 213 HIS A C 1
ATOM 1617 O O . HIS A 1 213 ? -7.152 13.706 -1.749 1.00 78.62 213 HIS A O 1
ATOM 1623 N N . PRO A 1 214 ? -6.393 13.115 0.279 1.00 85.88 214 PRO A N 1
ATOM 1624 C CA . PRO A 1 214 ? -7.016 14.235 0.994 1.00 85.88 214 PRO A CA 1
ATOM 1625 C C . PRO A 1 214 ? -6.285 15.564 0.778 1.00 85.88 214 PRO A C 1
ATOM 1627 O O . PRO A 1 214 ? -5.538 16.045 1.632 1.00 85.88 214 PRO A O 1
ATOM 1630 N N . GLU A 1 215 ? -6.555 16.147 -0.391 1.00 84.38 215 GLU A N 1
ATOM 1631 C CA . GLU A 1 215 ? -5.923 17.357 -0.924 1.00 84.38 215 GLU A CA 1
ATOM 1632 C C . GLU A 1 215 ? -6.921 18.446 -1.350 1.00 84.38 215 GLU A C 1
ATOM 1634 O O . GLU A 1 215 ? -6.536 19.457 -1.937 1.00 84.38 215 GLU A O 1
ATOM 1639 N N . VAL A 1 216 ? -8.214 18.294 -1.047 1.00 87.62 216 VAL A N 1
ATOM 1640 C CA . VAL A 1 216 ? -9.273 19.177 -1.567 1.00 87.62 216 VAL A CA 1
ATOM 1641 C C . VAL A 1 216 ? -9.045 20.642 -1.189 1.00 87.62 216 VAL A C 1
ATOM 1643 O O . VAL A 1 216 ? -9.525 21.533 -1.890 1.00 87.62 216 VAL A O 1
ATOM 1646 N N . LEU A 1 217 ? -8.349 20.912 -0.081 1.00 88.56 217 LEU A N 1
ATOM 1647 C CA . LEU A 1 217 ? -8.069 22.259 0.422 1.00 88.56 217 LEU A CA 1
ATOM 1648 C C . LEU A 1 217 ? -6.883 22.967 -0.252 1.00 88.56 217 LEU A C 1
ATOM 1650 O O . LEU A 1 217 ? -6.817 24.199 -0.211 1.00 88.56 217 LEU A O 1
ATOM 1654 N N . GLY A 1 218 ? -5.973 22.212 -0.858 1.00 85.00 218 GLY A N 1
ATOM 1655 C CA . GLY A 1 218 ? -4.836 22.717 -1.614 1.00 85.00 218 GLY A CA 1
ATOM 1656 C C . GLY A 1 218 ? -3.721 23.453 -0.869 1.00 85.00 218 GLY A C 1
ATOM 1657 O O . GLY A 1 218 ? -3.736 23.674 0.348 1.00 85.00 218 GLY A O 1
ATOM 1658 N N . GLU A 1 219 ? -2.747 23.906 -1.656 1.00 83.31 219 GLU A N 1
ATOM 1659 C CA . GLU A 1 219 ? -1.479 24.544 -1.279 1.00 83.31 219 GLU A CA 1
ATOM 1660 C C . GLU A 1 219 ? -1.623 25.891 -0.559 1.00 83.31 219 GLU A C 1
ATOM 1662 O O . GLU A 1 219 ? -0.662 26.414 -0.002 1.00 83.31 219 GLU A O 1
ATOM 1667 N N . LYS A 1 220 ? -2.814 26.491 -0.550 1.00 87.25 220 LYS A N 1
ATOM 1668 C CA . LYS A 1 220 ? -3.062 27.746 0.183 1.00 87.25 220 LYS A CA 1
ATOM 1669 C C . LYS A 1 220 ? -3.640 27.524 1.573 1.00 87.25 220 LYS A C 1
ATOM 1671 O O . LYS A 1 220 ? -3.723 28.474 2.352 1.00 87.25 220 LYS A O 1
ATOM 1676 N N . ASN A 1 221 ? -4.055 26.301 1.902 1.00 92.19 221 ASN A N 1
ATOM 1677 C CA . ASN A 1 221 ? -4.593 26.016 3.220 1.00 92.19 221 ASN A CA 1
ATOM 1678 C C . ASN A 1 221 ? -3.498 26.078 4.292 1.00 92.19 221 ASN A C 1
ATOM 1680 O O . ASN A 1 221 ? -2.424 25.504 4.141 1.00 92.19 221 ASN A O 1
ATOM 1684 N N . GLN A 1 222 ? -3.828 26.744 5.395 1.00 94.44 222 GLN A N 1
ATOM 1685 C CA . GLN A 1 222 ? -2.994 26.901 6.588 1.00 94.44 222 GLN A CA 1
ATOM 1686 C C . GLN A 1 222 ? -3.731 26.453 7.860 1.00 94.44 222 GLN A C 1
ATOM 1688 O O . GLN A 1 222 ? -3.308 26.760 8.971 1.00 94.44 222 GLN A O 1
ATOM 1693 N N . ALA A 1 223 ? -4.863 25.762 7.732 1.00 96.06 223 ALA A N 1
ATOM 1694 C CA . ALA A 1 223 ? -5.605 25.246 8.873 1.00 96.06 223 ALA A CA 1
ATOM 1695 C C . ALA A 1 223 ? -5.364 23.745 9.060 1.00 96.06 223 ALA A C 1
ATOM 1697 O O . ALA A 1 223 ? -5.425 22.988 8.091 1.00 96.06 223 ALA A O 1
ATOM 1698 N N . ILE A 1 224 ? -5.165 23.327 10.313 1.00 97.25 224 ILE A N 1
ATOM 1699 C CA . ILE A 1 224 ? -5.047 21.916 10.685 1.00 97.25 224 ILE A CA 1
ATOM 1700 C C . ILE A 1 224 ? -6.416 21.231 10.560 1.00 97.25 224 ILE A C 1
ATOM 1702 O O . ILE A 1 224 ? -7.390 21.698 11.164 1.00 97.25 224 ILE A O 1
ATOM 1706 N N . THR A 1 225 ? -6.491 20.150 9.776 1.00 96.88 225 THR A N 1
ATOM 1707 C CA . THR A 1 225 ? -7.691 19.311 9.590 1.00 96.88 225 THR A CA 1
ATOM 1708 C C . THR A 1 225 ? -7.357 17.977 8.898 1.00 96.88 225 THR A C 1
ATOM 1710 O O . THR A 1 225 ? -6.275 17.798 8.341 1.00 96.88 225 THR A O 1
ATOM 1713 N N . ALA A 1 226 ? -8.302 17.035 8.907 1.00 94.19 226 ALA A N 1
ATOM 1714 C CA . ALA A 1 226 ? -8.226 15.780 8.154 1.00 94.19 226 ALA A CA 1
ATOM 1715 C C . ALA A 1 226 ? -8.851 15.885 6.742 1.00 94.19 226 ALA A C 1
ATOM 1717 O O . ALA A 1 226 ? -9.169 14.867 6.135 1.00 94.19 226 ALA A O 1
ATOM 1718 N N . ASP A 1 227 ? -9.056 17.104 6.229 1.00 94.00 227 ASP A N 1
ATOM 1719 C CA . ASP A 1 227 ? -9.634 17.370 4.900 1.00 94.00 227 ASP A CA 1
ATOM 1720 C C . ASP A 1 227 ? -11.018 16.682 4.745 1.00 94.00 227 ASP A C 1
ATOM 1722 O O . ASP A 1 227 ? -11.819 16.679 5.687 1.00 94.00 227 ASP A O 1
ATOM 1726 N N . PHE A 1 228 ? -11.345 16.099 3.590 1.00 93.56 228 PHE A N 1
ATOM 1727 C CA . PHE A 1 228 ? -12.615 15.411 3.356 1.00 93.56 228 PHE A CA 1
ATOM 1728 C C . PHE A 1 228 ? -12.792 14.170 4.251 1.00 93.56 228 PHE A C 1
ATOM 1730 O O . PHE A 1 228 ? -13.930 13.801 4.558 1.00 93.56 228 PHE A O 1
ATOM 1737 N N . VAL A 1 229 ? -11.695 13.534 4.696 1.00 94.00 229 VAL A N 1
ATOM 1738 C CA . VAL A 1 229 ? -11.722 12.287 5.487 1.00 94.00 229 VAL A CA 1
ATOM 1739 C C . VAL A 1 229 ? -12.477 12.489 6.792 1.00 94.00 229 VAL A C 1
ATOM 1741 O O . VAL A 1 229 ? -13.254 11.622 7.197 1.00 94.00 229 VAL A O 1
ATOM 1744 N N . LYS A 1 230 ? -12.332 13.669 7.407 1.00 95.06 230 LYS A N 1
ATOM 1745 C CA . LYS A 1 230 ? -13.131 14.067 8.569 1.00 95.06 230 LYS A CA 1
ATOM 1746 C C . LYS A 1 230 ? -14.622 13.837 8.328 1.00 95.06 230 LYS A C 1
ATOM 1748 O O . LYS A 1 230 ? -15.298 13.239 9.158 1.00 95.06 230 LYS A O 1
ATOM 1753 N N . TRP A 1 231 ? -15.137 14.347 7.215 1.00 96.94 231 TRP A N 1
ATOM 1754 C CA . TRP A 1 231 ? -16.567 14.340 6.926 1.00 96.94 231 TRP A CA 1
ATOM 1755 C C . TRP A 1 231 ? -17.067 12.944 6.570 1.00 96.94 231 TRP A C 1
ATOM 1757 O O . TRP A 1 231 ? -18.196 12.607 6.921 1.00 96.94 231 TRP A O 1
ATOM 1767 N N . VAL A 1 232 ? -16.217 12.117 5.949 1.00 96.50 232 VAL A N 1
ATOM 1768 C CA . VAL A 1 232 ? -16.504 10.689 5.759 1.00 96.50 232 VAL A CA 1
ATOM 1769 C C . VAL A 1 232 ? -16.689 10.013 7.115 1.00 96.50 232 VAL A C 1
ATOM 1771 O O . VAL A 1 232 ? -17.718 9.387 7.356 1.00 96.50 232 VAL A O 1
ATOM 1774 N N . VAL A 1 233 ? -15.717 10.169 8.017 1.00 97.12 233 VAL A N 1
ATOM 1775 C CA . VAL A 1 233 ? -15.735 9.553 9.351 1.00 97.12 233 VAL A CA 1
ATOM 1776 C C . VAL A 1 233 ? -16.925 10.042 10.174 1.00 97.12 233 VAL A C 1
ATOM 1778 O O . VAL A 1 233 ? -17.663 9.214 10.702 1.00 97.12 233 VAL A O 1
ATOM 1781 N N . ASP A 1 234 ? -17.143 11.355 10.257 1.00 97.00 234 ASP A N 1
ATOM 1782 C CA . ASP A 1 234 ? -18.207 11.944 11.075 1.00 97.00 234 ASP A CA 1
ATOM 1783 C C . ASP A 1 234 ? -19.601 11.505 10.594 1.00 97.00 234 ASP A C 1
ATOM 1785 O O . ASP A 1 234 ? -20.452 11.148 11.410 1.00 97.00 234 ASP A O 1
ATOM 1789 N N . GLU A 1 235 ? -19.847 11.483 9.279 1.00 97.62 235 GLU A N 1
ATOM 1790 C CA . GLU A 1 235 ? -21.137 11.049 8.727 1.00 97.62 235 GLU A CA 1
ATOM 1791 C C . GLU A 1 235 ? -21.351 9.538 8.920 1.00 97.62 235 GLU A C 1
ATOM 1793 O O . GLU A 1 235 ? -22.445 9.114 9.297 1.00 97.62 235 GLU A O 1
ATOM 1798 N N . MET A 1 236 ? -20.310 8.719 8.731 1.00 96.38 236 MET A N 1
ATOM 1799 C CA . MET A 1 236 ? -20.376 7.275 8.984 1.00 96.38 236 MET A CA 1
ATOM 1800 C C . MET A 1 236 ? -20.637 6.976 10.468 1.00 96.38 236 MET A C 1
ATOM 1802 O O . MET A 1 236 ? -21.548 6.208 10.777 1.00 96.38 236 MET A O 1
ATOM 1806 N N . GLU A 1 237 ? -19.910 7.618 11.392 1.00 96.50 237 GLU A N 1
ATOM 1807 C CA . GLU A 1 237 ? -20.126 7.490 12.844 1.00 96.50 237 GLU A CA 1
ATOM 1808 C C . GLU A 1 237 ? -21.538 7.950 13.243 1.00 96.50 237 GLU A C 1
ATOM 1810 O O . GLU A 1 237 ? -22.207 7.274 14.026 1.00 96.50 237 GLU A O 1
ATOM 1815 N N . ALA A 1 238 ? -22.037 9.051 12.672 1.00 96.69 238 ALA A N 1
ATOM 1816 C CA . ALA A 1 238 ? -23.377 9.561 12.960 1.00 96.69 238 ALA A CA 1
ATOM 1817 C C . ALA A 1 238 ? -24.501 8.623 12.488 1.00 96.69 238 ALA A C 1
ATOM 1819 O O . ALA A 1 238 ? -25.571 8.592 13.100 1.00 96.69 238 ALA A O 1
ATOM 1820 N N . LYS A 1 239 ? -24.290 7.879 11.395 1.00 95.12 239 LYS A N 1
ATOM 1821 C CA . LYS A 1 239 ? -25.317 7.020 10.780 1.00 95.12 239 LYS A CA 1
ATOM 1822 C C . LYS A 1 239 ? -25.257 5.569 11.239 1.00 95.12 239 LYS A C 1
ATOM 1824 O O . LYS A 1 239 ? -26.308 4.947 11.371 1.00 95.12 239 LYS A O 1
ATOM 1829 N N . LEU A 1 240 ? -24.063 5.034 11.477 1.00 92.62 240 LEU A N 1
ATOM 1830 C CA . LEU A 1 240 ? -23.864 3.645 11.901 1.00 92.62 240 LEU A CA 1
ATOM 1831 C C . LEU A 1 240 ? -23.750 3.505 13.423 1.00 92.62 240 LEU A C 1
ATOM 1833 O O . LEU A 1 240 ? -24.078 2.453 13.971 1.00 92.62 240 LEU A O 1
ATOM 1837 N N . GLY A 1 241 ? -23.298 4.555 14.113 1.00 92.19 241 GLY A N 1
ATOM 1838 C CA . GLY A 1 241 ? -22.766 4.436 15.465 1.00 92.19 241 GLY A CA 1
ATOM 1839 C C . GLY A 1 241 ? -21.390 3.757 15.481 1.00 92.19 241 GLY A C 1
ATOM 1840 O O . GLY A 1 241 ? -20.836 3.381 14.448 1.00 92.19 241 GLY A O 1
ATOM 1841 N N . GLY A 1 242 ? -20.818 3.600 16.676 1.00 93.25 242 GLY A N 1
ATOM 1842 C CA . GLY A 1 242 ? -19.458 3.073 16.822 1.00 93.25 242 GLY A CA 1
ATOM 1843 C C . GLY A 1 242 ? -18.389 4.082 16.390 1.00 93.25 242 GLY A C 1
ATOM 1844 O O . GLY A 1 242 ? -18.632 5.288 16.408 1.00 93.25 242 GLY A O 1
ATOM 1845 N N . GLN A 1 243 ? -17.192 3.595 16.055 1.00 96.38 243 GLN A N 1
ATOM 1846 C CA . GLN A 1 243 ? -16.115 4.428 15.501 1.00 96.38 243 GLN A CA 1
ATOM 1847 C C . GLN A 1 243 ? -15.746 4.004 14.088 1.00 96.38 243 GLN A C 1
ATOM 1849 O O . GLN A 1 243 ? -15.754 2.811 13.780 1.00 96.38 243 GLN A O 1
ATOM 1854 N N . THR A 1 244 ? -15.376 4.975 13.257 1.00 97.31 244 THR A N 1
ATOM 1855 C CA . THR A 1 244 ? -14.962 4.722 11.874 1.00 97.31 244 THR A CA 1
ATOM 1856 C C . THR A 1 244 ? -13.472 4.989 11.706 1.00 97.31 244 THR A C 1
ATOM 1858 O O . THR A 1 244 ? -12.989 6.076 12.014 1.00 97.31 244 THR A O 1
ATOM 1861 N N . LEU A 1 245 ? -12.741 3.997 11.207 1.00 95.31 245 LEU A N 1
ATOM 1862 C CA . LEU A 1 245 ? -11.349 4.116 10.789 1.00 95.31 245 LEU A CA 1
ATOM 1863 C C . LEU A 1 245 ? -11.335 4.265 9.269 1.00 95.31 245 LEU A C 1
ATOM 1865 O O . LEU A 1 245 ? -11.828 3.387 8.561 1.00 95.31 245 LEU A O 1
ATOM 1869 N N . PHE A 1 246 ? -10.787 5.372 8.777 1.00 91.88 246 PHE A N 1
ATOM 1870 C CA . PHE A 1 246 ? -10.565 5.570 7.350 1.00 91.88 246 PHE A CA 1
ATOM 1871 C C . PHE A 1 246 ? -9.143 5.149 7.001 1.00 91.88 246 PHE A C 1
ATOM 1873 O O . PHE A 1 246 ? -8.184 5.612 7.617 1.00 91.88 246 PHE A O 1
ATOM 1880 N N . VAL A 1 247 ? -9.026 4.284 6.007 1.00 83.88 247 VAL A N 1
ATOM 1881 C CA . VAL A 1 247 ? -7.771 3.763 5.488 1.00 83.88 247 VAL A CA 1
ATOM 1882 C C . VAL A 1 247 ? -7.698 4.138 4.028 1.00 83.88 247 VAL A C 1
ATOM 1884 O O . VAL A 1 247 ? -8.532 3.733 3.221 1.00 83.88 247 VAL A O 1
ATOM 1887 N N . ASN A 1 248 ? -6.673 4.892 3.682 1.00 75.44 248 ASN A N 1
ATOM 1888 C CA . ASN A 1 248 ? -6.399 5.198 2.300 1.00 75.44 248 ASN A CA 1
ATOM 1889 C C . ASN A 1 248 ? -5.919 3.933 1.577 1.00 75.44 248 ASN A C 1
ATOM 1891 O O . ASN A 1 248 ? -5.065 3.216 2.104 1.00 75.44 248 ASN A O 1
ATOM 1895 N N . GLY A 1 249 ? -6.519 3.640 0.424 1.00 62.97 249 GLY A N 1
ATOM 1896 C CA . GLY A 1 249 ? -6.103 2.538 -0.448 1.00 62.97 249 GLY A CA 1
ATOM 1897 C C . GLY A 1 249 ? -4.802 2.846 -1.195 1.00 62.97 249 GLY A C 1
ATOM 1898 O O . GLY A 1 249 ? -4.130 3.831 -0.905 1.00 62.97 249 GLY A O 1
ATOM 1899 N N . ALA A 1 250 ? -4.450 2.016 -2.180 1.00 57.56 250 ALA A N 1
ATOM 1900 C CA . ALA A 1 250 ? -3.346 2.319 -3.090 1.00 57.56 250 ALA A CA 1
ATOM 1901 C C . ALA A 1 250 ? -3.710 3.558 -3.920 1.00 57.56 250 ALA A C 1
ATOM 1903 O O . ALA A 1 250 ? -4.558 3.485 -4.807 1.00 57.56 250 ALA A O 1
ATOM 1904 N N . VAL A 1 251 ? -3.130 4.705 -3.564 1.00 53.19 251 VAL A N 1
ATOM 1905 C CA . VAL A 1 251 ? -3.561 5.996 -4.101 1.00 53.19 251 VAL A CA 1
ATOM 1906 C C . VAL A 1 251 ? -2.959 6.328 -5.447 1.00 53.19 251 VAL A C 1
ATOM 1908 O O . VAL A 1 251 ? -3.661 6.943 -6.227 1.00 53.19 251 VAL A O 1
ATOM 1911 N N . GLY A 1 252 ? -1.709 5.951 -5.717 1.00 48.53 252 GLY A N 1
ATOM 1912 C CA . GLY A 1 252 ? -1.012 6.024 -7.004 1.00 48.53 252 GLY A CA 1
ATOM 1913 C C . GLY A 1 252 ? -1.074 7.306 -7.852 1.00 48.53 252 GLY A C 1
ATOM 1914 O O . GLY A 1 252 ? -0.363 7.325 -8.833 1.00 48.53 252 GLY A O 1
ATOM 1915 N N . GLY A 1 253 ? -1.863 8.340 -7.541 1.00 49.88 253 GLY A N 1
ATOM 1916 C CA . GLY A 1 253 ? -2.222 9.481 -8.408 1.00 49.88 253 GLY A CA 1
ATOM 1917 C C . GLY A 1 253 ? -3.739 9.731 -8.557 1.00 49.88 253 GLY A C 1
ATOM 1918 O O . GLY A 1 253 ? -4.150 10.685 -9.218 1.00 49.88 253 GLY A O 1
ATOM 1919 N N . LEU A 1 254 ? -4.579 8.918 -7.905 1.00 55.97 254 LEU A N 1
ATOM 1920 C CA . LEU A 1 254 ? -5.993 9.180 -7.639 1.00 55.97 254 LEU A CA 1
ATOM 1921 C C . LEU A 1 254 ? -6.127 10.327 -6.635 1.00 55.97 254 LEU A C 1
ATOM 1923 O O . LEU A 1 254 ? -5.864 10.179 -5.434 1.00 55.97 254 LEU A O 1
ATOM 1927 N N . LEU A 1 255 ? -6.552 11.483 -7.132 1.00 63.81 255 LEU A N 1
ATOM 1928 C CA . LEU A 1 255 ? -6.743 12.683 -6.333 1.00 63.81 255 LEU A CA 1
ATOM 1929 C C . LEU A 1 255 ? -8.234 12.972 -6.169 1.00 63.81 255 LEU A C 1
ATOM 1931 O O . LEU A 1 255 ? -8.974 13.134 -7.146 1.00 63.81 255 LEU A O 1
ATOM 1935 N N . THR A 1 256 ? -8.679 13.156 -4.926 1.00 64.75 256 THR A N 1
ATOM 1936 C CA . THR A 1 256 ? -9.924 13.892 -4.653 1.00 64.75 256 THR A CA 1
ATOM 1937 C C . THR A 1 256 ? -9.636 15.350 -4.956 1.00 64.75 256 THR A C 1
ATOM 1939 O O . THR A 1 256 ? -9.112 16.094 -4.129 1.00 64.75 256 THR A O 1
ATOM 1942 N N . SER A 1 257 ? -9.846 15.714 -6.217 1.00 58.88 257 SER A N 1
ATOM 1943 C CA . SER A 1 257 ? -9.089 16.821 -6.773 1.00 58.88 257 SER A CA 1
ATOM 1944 C C . SER A 1 257 ? -9.610 18.202 -6.379 1.00 58.88 257 SER A C 1
ATOM 1946 O O . SER A 1 257 ? -10.804 18.452 -6.192 1.00 58.88 257 SER A O 1
ATOM 1948 N N . GLU A 1 258 ? -8.679 19.151 -6.384 1.00 60.66 258 GLU A N 1
ATOM 1949 C CA . GLU A 1 258 ? -8.927 20.590 -6.394 1.00 60.66 258 GLU A CA 1
ATOM 1950 C C . GLU A 1 258 ? -9.629 21.084 -7.683 1.00 60.66 258 GLU A C 1
ATOM 1952 O O . GLU A 1 258 ? -9.954 22.276 -7.789 1.00 60.66 258 GLU A O 1
ATOM 1957 N N . SER A 1 259 ? -9.821 20.202 -8.679 1.00 63.19 259 SER A N 1
ATOM 1958 C CA . SER A 1 259 ? -10.262 20.546 -10.036 1.00 63.19 259 SER A CA 1
ATOM 1959 C C . SER A 1 259 ? -11.617 21.254 -10.047 1.00 63.19 259 SER A C 1
ATOM 1961 O O . SER A 1 259 ? -12.440 21.143 -9.129 1.00 63.19 259 SER A O 1
ATOM 1963 N N . SER A 1 260 ? -11.878 21.992 -11.130 1.00 59.47 260 SER A N 1
ATOM 1964 C CA . SER A 1 260 ? -13.250 22.387 -11.467 1.00 59.47 260 SER A CA 1
ATOM 1965 C C . SER A 1 260 ? -14.154 21.198 -11.718 1.00 59.47 260 SER A C 1
ATOM 1967 O O . SER A 1 260 ? -15.352 21.347 -11.536 1.00 59.47 260 SER A O 1
ATOM 1969 N N . ASP A 1 261 ? -13.619 20.066 -12.155 1.00 70.69 261 ASP A N 1
ATOM 1970 C CA . ASP A 1 261 ? -14.449 19.057 -12.813 1.00 70.69 261 ASP A CA 1
ATOM 1971 C C . ASP A 1 261 ? -15.264 18.248 -11.796 1.00 70.69 261 ASP A C 1
ATOM 1973 O O . ASP A 1 261 ? -16.404 17.873 -12.065 1.00 70.69 261 ASP A O 1
ATOM 1977 N N . ILE A 1 262 ? -14.747 18.101 -10.570 1.00 79.19 262 ILE A N 1
ATOM 1978 C CA . ILE A 1 262 ? -15.490 17.547 -9.434 1.00 79.19 262 ILE A CA 1
ATOM 1979 C C . ILE A 1 262 ? -16.270 18.664 -8.738 1.00 79.19 262 ILE A C 1
ATOM 1981 O O . ILE A 1 262 ? -15.688 19.617 -8.208 1.00 79.19 262 ILE A O 1
ATOM 1985 N N . LEU A 1 263 ? -17.597 18.511 -8.674 1.00 84.12 263 LEU A N 1
ATOM 1986 C CA . LEU A 1 263 ? -18.523 19.459 -8.039 1.00 84.12 263 LEU A CA 1
ATOM 1987 C C . LEU A 1 263 ? -18.243 20.920 -8.470 1.00 84.12 263 LEU A C 1
ATOM 1989 O O . LEU A 1 263 ? -17.906 21.758 -7.624 1.00 84.12 263 LEU A O 1
ATOM 1993 N N . PRO A 1 264 ? -18.390 21.248 -9.773 1.00 84.50 264 PRO A N 1
ATOM 1994 C CA . PRO A 1 264 ? -17.987 22.538 -10.356 1.00 84.50 264 PRO A CA 1
ATOM 1995 C C . PRO A 1 264 ? -18.670 23.756 -9.732 1.00 84.50 264 PRO A C 1
ATOM 1997 O O . PRO A 1 264 ? -18.131 24.858 -9.768 1.00 84.50 264 PRO A O 1
ATOM 2000 N N . ASN A 1 265 ? -19.846 23.559 -9.135 1.00 89.31 265 ASN A N 1
ATOM 2001 C CA . ASN A 1 265 ? -20.627 24.625 -8.509 1.00 89.31 265 ASN A CA 1
ATOM 2002 C C . ASN A 1 265 ? -20.083 25.062 -7.138 1.00 89.31 265 ASN A C 1
ATOM 2004 O O . ASN A 1 265 ? -20.586 26.029 -6.570 1.00 89.31 265 ASN A O 1
ATOM 2008 N N . LEU A 1 266 ? -19.094 24.353 -6.584 1.00 87.94 266 LEU A N 1
ATOM 2009 C CA . LEU A 1 266 ? -18.470 24.694 -5.307 1.00 87.94 266 LEU A CA 1
ATOM 2010 C C . LEU A 1 266 ? -17.112 25.373 -5.521 1.00 87.94 266 LEU A C 1
ATOM 2012 O O . LEU A 1 266 ? -16.379 24.995 -6.442 1.00 87.94 266 LEU A O 1
ATOM 2016 N N . PRO A 1 267 ? -16.720 26.323 -4.648 1.00 87.12 267 PRO A N 1
ATOM 2017 C CA . PRO A 1 267 ? -15.410 26.956 -4.732 1.00 87.12 267 PRO A CA 1
ATOM 2018 C C . PRO A 1 267 ? -14.281 25.916 -4.722 1.00 87.12 267 PRO A C 1
ATOM 2020 O O . PRO A 1 267 ? -14.268 25.007 -3.884 1.00 87.12 267 PRO A O 1
ATOM 2023 N N . ARG A 1 268 ? -13.319 26.050 -5.643 1.00 87.69 268 ARG A N 1
ATOM 2024 C CA . ARG A 1 268 ? -12.089 25.240 -5.643 1.00 87.69 268 ARG A CA 1
ATOM 2025 C C . ARG A 1 268 ? -11.305 25.479 -4.346 1.00 87.69 268 ARG A C 1
ATOM 2027 O O . ARG A 1 268 ? -11.386 26.575 -3.792 1.00 87.69 268 ARG A O 1
ATOM 2034 N N . LYS A 1 269 ? -10.530 24.483 -3.898 1.00 87.56 269 LYS A N 1
ATOM 2035 C CA . LYS A 1 269 ? -9.611 24.610 -2.750 1.00 87.56 269 LYS A CA 1
ATOM 2036 C C . LYS A 1 269 ? -10.300 25.138 -1.485 1.00 87.56 269 LYS A C 1
ATOM 2038 O O . LYS A 1 269 ? -9.903 26.155 -0.920 1.00 87.56 269 LYS A O 1
ATOM 2043 N N . SER A 1 270 ? -11.422 24.521 -1.100 1.00 90.94 270 SER A N 1
ATOM 2044 C CA . SER A 1 270 ? -12.309 25.072 -0.068 1.00 90.94 270 SER A CA 1
ATOM 2045 C C . SER A 1 270 ? -12.889 24.026 0.878 1.00 90.94 270 SER A C 1
ATOM 2047 O O . SER A 1 270 ? -13.166 22.890 0.493 1.00 90.94 270 SER A O 1
ATOM 2049 N N . PHE A 1 271 ? -13.166 24.454 2.114 1.00 93.31 271 PHE A N 1
ATOM 2050 C CA . PHE A 1 271 ? -13.845 23.635 3.122 1.00 93.31 271 PHE A CA 1
ATOM 2051 C C . PHE A 1 271 ? -15.231 23.171 2.672 1.00 93.31 271 PHE A C 1
ATOM 2053 O O . PHE A 1 271 ? -15.614 22.046 2.965 1.00 93.31 271 PHE A O 1
ATOM 2060 N N . GLN A 1 272 ? -15.960 24.003 1.919 1.00 93.06 272 GLN A N 1
ATOM 2061 C CA . GLN A 1 272 ? -17.270 23.634 1.376 1.00 93.06 272 GLN A CA 1
ATOM 2062 C C . GLN A 1 272 ? -17.161 22.464 0.396 1.00 93.06 272 GLN A C 1
ATOM 2064 O O . GLN A 1 272 ? -17.990 21.556 0.429 1.00 93.06 272 GLN A O 1
ATOM 2069 N N . LYS A 1 273 ? -16.130 22.459 -0.460 1.00 91.88 273 LYS A N 1
ATOM 2070 C CA . LYS A 1 273 ? -15.882 21.343 -1.377 1.00 91.88 273 LYS A CA 1
ATOM 2071 C C . LYS A 1 273 ? -15.424 20.093 -0.617 1.00 91.88 273 LYS A C 1
ATOM 2073 O O . LYS A 1 273 ? -15.969 19.024 -0.876 1.00 91.88 273 LYS A O 1
ATOM 2078 N N . ALA A 1 274 ? -14.513 20.228 0.352 1.00 92.06 274 ALA A N 1
ATOM 2079 C CA . ALA A 1 274 ? -14.047 19.106 1.177 1.00 92.06 274 ALA A CA 1
ATOM 2080 C C . ALA A 1 274 ? -15.200 18.440 1.954 1.00 92.06 274 ALA A C 1
ATOM 2082 O O . ALA A 1 274 ? -15.325 17.215 1.962 1.00 92.06 274 ALA A O 1
ATOM 2083 N N . GLU A 1 275 ? -16.094 19.243 2.539 1.00 94.69 275 GLU A N 1
ATOM 2084 C CA . GLU A 1 275 ? -17.310 18.756 3.196 1.00 94.69 275 GLU A CA 1
ATOM 2085 C C . GLU A 1 275 ? -18.244 18.044 2.217 1.00 94.69 275 GLU A C 1
ATOM 2087 O O . GLU A 1 275 ? -18.696 16.930 2.488 1.00 94.69 275 GLU A O 1
ATOM 2092 N N . ALA A 1 276 ? -18.527 18.662 1.068 1.00 94.19 276 ALA A N 1
ATOM 2093 C CA . ALA A 1 276 ? -19.433 18.091 0.081 1.00 94.19 276 ALA A CA 1
ATOM 2094 C C . ALA A 1 276 ? -18.925 16.753 -0.470 1.00 94.19 276 ALA A C 1
ATOM 2096 O O . ALA A 1 276 ? -19.720 15.823 -0.609 1.00 94.19 276 ALA A O 1
ATOM 2097 N N . ILE A 1 277 ? -17.622 16.639 -0.744 1.00 92.75 277 ILE A N 1
ATOM 2098 C CA . ILE A 1 277 ? -16.991 15.386 -1.172 1.00 92.75 277 ILE A CA 1
ATOM 2099 C C . ILE A 1 277 ? -17.129 14.337 -0.068 1.00 92.75 277 ILE A C 1
ATOM 2101 O O . ILE A 1 277 ? -17.732 13.291 -0.301 1.00 92.75 277 ILE A O 1
ATOM 2105 N N . GLY A 1 278 ? -16.653 14.621 1.149 1.00 94.44 278 GLY A N 1
ATOM 2106 C CA . GLY A 1 278 ? -16.647 13.622 2.220 1.00 94.44 278 GLY A CA 1
ATOM 2107 C C . GLY A 1 278 ? -18.050 13.141 2.611 1.00 94.44 278 GLY A C 1
ATOM 2108 O O . GLY A 1 278 ? -18.269 11.941 2.791 1.00 94.44 278 GLY A O 1
ATOM 2109 N N . ARG A 1 279 ? -19.045 14.039 2.644 1.00 96.25 279 ARG A N 1
ATOM 2110 C CA . ARG A 1 279 ? -20.445 13.648 2.875 1.00 96.25 279 ARG A CA 1
ATOM 2111 C C . ARG A 1 279 ? -21.021 12.828 1.727 1.00 96.25 279 ARG A C 1
ATOM 2113 O O . ARG A 1 279 ? -21.732 11.862 1.993 1.00 96.25 279 ARG A O 1
ATOM 2120 N N . GLN A 1 280 ? -20.739 13.178 0.470 1.00 95.56 280 GLN A N 1
ATOM 2121 C CA . GLN A 1 280 ? -21.220 12.391 -0.669 1.00 95.56 280 GLN A CA 1
ATOM 2122 C C . GLN A 1 280 ? -20.624 10.988 -0.678 1.00 95.56 280 GLN A C 1
ATOM 2124 O O . GLN A 1 280 ? -21.364 10.034 -0.906 1.00 95.56 280 GLN A O 1
ATOM 2129 N N . VAL A 1 281 ? -19.332 10.848 -0.371 1.00 94.06 281 VAL A N 1
ATOM 2130 C CA . VAL A 1 281 ? -18.683 9.542 -0.209 1.00 94.06 281 VAL A CA 1
ATOM 2131 C C . VAL A 1 281 ? -19.421 8.734 0.855 1.00 94.06 281 VAL A C 1
ATOM 2133 O O . VAL A 1 281 ? -19.973 7.682 0.540 1.00 94.06 281 VAL A O 1
ATOM 2136 N N . ALA A 1 282 ? -19.543 9.251 2.083 1.00 95.88 282 ALA A N 1
ATOM 2137 C CA . ALA A 1 282 ? -20.228 8.541 3.164 1.00 95.88 282 ALA A CA 1
ATOM 2138 C C . ALA A 1 282 ? -21.675 8.164 2.807 1.00 95.88 282 ALA A C 1
ATOM 2140 O O . ALA A 1 282 ? -22.077 7.017 2.978 1.00 95.88 282 ALA A O 1
ATOM 2141 N N . GLN A 1 283 ? -22.459 9.091 2.254 1.00 95.44 283 GLN A N 1
ATOM 2142 C CA . GLN A 1 283 ? -23.850 8.833 1.867 1.00 95.44 283 GLN A CA 1
ATOM 2143 C C . GLN A 1 283 ? -23.968 7.736 0.806 1.00 95.44 283 GLN A C 1
ATOM 2145 O O . GLN A 1 283 ? -24.860 6.888 0.890 1.00 95.44 283 GLN A O 1
ATOM 2150 N N . ARG A 1 284 ? -23.071 7.731 -0.184 1.00 93.94 284 ARG A N 1
ATOM 2151 C CA . ARG A 1 284 ? -23.045 6.708 -1.232 1.00 93.94 284 ARG A CA 1
ATOM 2152 C C . ARG A 1 284 ? -22.647 5.350 -0.659 1.00 93.94 284 ARG A C 1
ATOM 2154 O O . ARG A 1 284 ? -23.336 4.375 -0.945 1.00 93.94 284 ARG A O 1
ATOM 2161 N N . LEU A 1 285 ? -21.641 5.290 0.216 1.00 91.69 285 LEU A N 1
ATOM 2162 C CA . LEU A 1 285 ? -21.258 4.060 0.920 1.00 91.69 285 LEU A CA 1
ATOM 2163 C C . LEU A 1 285 ? -22.413 3.511 1.775 1.00 91.69 285 LEU A C 1
ATOM 2165 O O . LEU A 1 285 ? -22.796 2.351 1.634 1.00 91.69 285 LEU A O 1
ATOM 2169 N N . LEU A 1 286 ? -23.039 4.356 2.599 1.00 91.56 286 LEU A N 1
ATOM 2170 C CA . LEU A 1 286 ? -24.186 3.990 3.440 1.00 91.56 286 LEU A CA 1
ATOM 2171 C C . LEU A 1 286 ? -25.378 3.486 2.622 1.00 91.56 286 LEU A C 1
ATOM 2173 O O . LEU A 1 286 ? -26.069 2.552 3.031 1.00 91.56 286 LEU A O 1
ATOM 2177 N N . LYS A 1 287 ? -25.626 4.084 1.452 1.00 90.50 287 LYS A N 1
ATOM 2178 C CA . LYS A 1 287 ? -26.663 3.612 0.530 1.00 90.50 287 LYS A CA 1
ATOM 2179 C C . LYS A 1 287 ? -26.365 2.190 0.053 1.00 90.50 287 LYS A C 1
ATOM 2181 O O . LYS A 1 287 ? -27.278 1.368 0.026 1.00 90.50 287 LYS A O 1
ATOM 2186 N N . GLN A 1 288 ? -25.110 1.892 -0.279 1.00 85.94 288 GLN A N 1
ATOM 2187 C CA . GLN A 1 288 ? -24.713 0.565 -0.749 1.00 85.94 288 GLN A CA 1
ATOM 2188 C C . GLN A 1 288 ? -24.752 -0.506 0.345 1.00 85.94 288 GLN A C 1
ATOM 2190 O O . GLN A 1 288 ? -25.124 -1.640 0.067 1.00 85.94 288 GLN A O 1
ATOM 2195 N N . LEU A 1 289 ? -24.487 -0.151 1.605 1.00 82.25 289 LEU A N 1
ATOM 2196 C CA . LEU A 1 289 ? -24.608 -1.082 2.738 1.00 82.25 289 LEU A CA 1
ATOM 2197 C C . LEU A 1 289 ? -26.029 -1.642 2.945 1.00 82.25 289 LEU A C 1
ATOM 2199 O O . LEU A 1 289 ? -26.187 -2.686 3.588 1.00 82.25 289 LEU A O 1
ATOM 2203 N N . ASN A 1 290 ? -27.042 -0.957 2.404 1.00 74.25 290 ASN A N 1
ATOM 2204 C CA . ASN A 1 290 ? -28.446 -1.374 2.415 1.00 74.25 290 ASN A CA 1
ATOM 2205 C C . ASN A 1 290 ? -28.863 -2.141 1.146 1.00 74.25 290 ASN A C 1
ATOM 2207 O O . ASN A 1 290 ? -30.015 -2.562 1.049 1.00 74.25 290 ASN A O 1
ATOM 2211 N N . ASN A 1 291 ? -27.965 -2.310 0.169 1.00 71.81 291 ASN A N 1
ATOM 2212 C CA . ASN A 1 291 ? -28.247 -3.005 -1.082 1.00 71.81 291 ASN A CA 1
ATOM 2213 C C . ASN A 1 291 ? -27.951 -4.518 -0.938 1.00 71.81 291 ASN A C 1
ATOM 2215 O O . ASN A 1 291 ? -26.799 -4.890 -0.683 1.00 71.81 291 ASN A O 1
ATOM 2219 N N . PRO A 1 292 ? -28.954 -5.406 -1.104 1.00 59.84 292 PRO A N 1
ATOM 2220 C CA . PRO A 1 292 ? -28.784 -6.847 -0.905 1.00 59.84 292 PRO A CA 1
ATOM 2221 C C . PRO A 1 292 ? -27.742 -7.508 -1.820 1.00 59.84 292 PRO A C 1
ATOM 2223 O O . PRO A 1 292 ? -27.208 -8.536 -1.437 1.00 59.84 292 PRO A O 1
ATOM 2226 N N . GLY A 1 293 ? -27.456 -6.932 -2.997 1.00 56.72 293 GLY A N 1
ATOM 2227 C CA . GLY A 1 293 ? -26.485 -7.464 -3.973 1.00 56.72 293 GLY A CA 1
ATOM 2228 C C . GLY A 1 293 ? -25.135 -6.739 -4.011 1.00 56.72 293 GLY A C 1
ATOM 2229 O O . GLY A 1 293 ? -24.455 -6.785 -5.025 1.00 56.72 293 GLY A O 1
ATOM 2230 N N . VAL A 1 294 ? -24.819 -5.955 -2.975 1.00 58.00 294 VAL A N 1
ATOM 2231 C CA . VAL A 1 294 ? -23.504 -5.295 -2.777 1.00 58.00 294 VAL A CA 1
ATOM 2232 C C . VAL A 1 294 ? -22.883 -5.709 -1.436 1.00 58.00 294 VAL A C 1
ATOM 2234 O O . VAL A 1 294 ? -21.705 -5.501 -1.148 1.00 58.00 294 VAL A O 1
ATOM 2237 N N . THR A 1 295 ? -23.691 -6.346 -0.591 1.00 53.44 295 THR A N 1
ATOM 2238 C CA . THR A 1 295 ? -23.272 -6.965 0.664 1.00 53.44 295 THR A CA 1
ATOM 2239 C C . THR A 1 295 ? -23.208 -8.469 0.446 1.00 53.44 295 THR A C 1
ATOM 2241 O O . THR A 1 295 ? -23.978 -9.228 1.022 1.00 53.44 295 THR A O 1
ATOM 2244 N N . ASP A 1 296 ? -22.308 -8.887 -0.445 1.00 47.00 296 ASP A N 1
ATOM 2245 C CA . ASP A 1 296 ? -22.341 -10.229 -1.039 1.00 47.00 296 ASP A CA 1
ATOM 2246 C C . ASP A 1 296 ? -21.996 -11.369 -0.072 1.00 47.00 296 ASP A C 1
ATOM 2248 O O . ASP A 1 296 ? -22.198 -12.531 -0.413 1.00 47.00 296 ASP A O 1
ATOM 2252 N N . ARG A 1 297 ? -21.549 -11.081 1.159 1.00 48.81 297 ARG A N 1
ATOM 2253 C CA . ARG A 1 297 ? -21.329 -12.106 2.188 1.00 48.81 297 ARG A CA 1
ATOM 2254 C C . ARG A 1 297 ? -21.486 -11.557 3.609 1.00 48.81 297 ARG A C 1
ATOM 2256 O O . ARG A 1 297 ? -20.609 -10.887 4.148 1.00 48.81 297 ARG A O 1
ATOM 2263 N N . ILE A 1 298 ? -22.597 -11.907 4.259 1.00 48.28 298 ILE A N 1
ATOM 2264 C CA . ILE A 1 298 ? -22.607 -12.128 5.711 1.00 48.28 298 ILE A CA 1
ATOM 2265 C C . ILE A 1 298 ? -22.244 -13.605 5.875 1.00 48.28 298 ILE A C 1
ATOM 2267 O O . ILE A 1 298 ? -23.135 -14.449 5.942 1.00 48.28 298 ILE A O 1
ATOM 2271 N N . GLU A 1 299 ? -20.953 -13.943 5.841 1.00 47.12 299 GLU A N 1
ATOM 2272 C CA . GLU A 1 299 ? -20.534 -15.301 6.205 1.00 47.12 299 GLU A CA 1
ATOM 2273 C C . GLU A 1 299 ? -20.974 -15.541 7.659 1.00 47.12 299 GLU A C 1
ATOM 2275 O O . GLU A 1 299 ? -20.630 -14.751 8.549 1.00 47.12 299 GLU A O 1
ATOM 2280 N N . PRO A 1 300 ? -21.774 -16.584 7.943 1.00 46.28 300 PRO A N 1
ATOM 2281 C CA . PRO A 1 300 ? -22.037 -16.976 9.314 1.00 46.28 300 PRO A CA 1
ATOM 2282 C C . PRO A 1 300 ? -20.693 -17.235 9.996 1.00 46.28 300 PRO A C 1
ATOM 2284 O O . PRO A 1 300 ? -19.902 -18.030 9.503 1.00 46.28 300 PRO A O 1
ATOM 2287 N N . LEU A 1 301 ? -20.441 -16.617 11.153 1.00 46.56 301 LEU A N 1
ATOM 2288 C CA . LEU A 1 301 ? -19.158 -16.708 11.878 1.00 46.56 301 LEU A CA 1
ATOM 2289 C C . LEU A 1 301 ? -18.676 -18.134 12.168 1.00 46.56 301 LEU A C 1
ATOM 2291 O O . LEU A 1 301 ? -17.515 -18.336 12.489 1.00 46.56 301 LEU A O 1
ATOM 2295 N N . SER A 1 302 ? -19.553 -19.130 12.047 1.00 44.28 302 SER A N 1
ATOM 2296 C CA . SER A 1 302 ? -19.196 -20.550 12.040 1.00 44.28 302 SER A CA 1
ATOM 2297 C C . SER A 1 302 ? -18.313 -20.990 10.862 1.00 44.28 302 SER A C 1
ATOM 2299 O O . SER A 1 302 ? -17.917 -22.150 10.839 1.00 44.28 302 SER A O 1
ATOM 2301 N N . GLN A 1 303 ? -18.065 -20.118 9.881 1.00 49.34 303 GLN A N 1
ATOM 2302 C CA . GLN A 1 303 ? -17.264 -20.371 8.678 1.00 49.34 303 GLN A CA 1
ATOM 2303 C C . GLN A 1 303 ? -16.019 -19.477 8.581 1.00 49.34 303 GLN A C 1
ATOM 2305 O O . GLN A 1 303 ? -15.223 -19.667 7.669 1.00 49.34 303 GLN A O 1
ATOM 2310 N N . LEU A 1 304 ? -15.825 -18.531 9.510 1.00 57.88 304 LEU A N 1
ATOM 2311 C CA . LEU A 1 304 ? -14.634 -17.684 9.511 1.00 57.88 304 LEU A CA 1
ATOM 2312 C C . LEU A 1 304 ? -13.453 -18.440 10.123 1.00 57.88 304 LEU A C 1
ATOM 2314 O O . LEU A 1 304 ? -13.552 -18.980 11.228 1.00 57.88 304 LEU A O 1
ATOM 2318 N N . SER A 1 305 ? -12.343 -18.468 9.391 1.00 60.66 305 SER A N 1
ATOM 2319 C CA . SER A 1 305 ? -11.066 -18.981 9.879 1.00 60.66 305 SER A CA 1
ATOM 2320 C C . SER A 1 305 ? -10.521 -18.096 11.012 1.00 60.66 305 SER A C 1
ATOM 2322 O O . SER A 1 305 ? -10.865 -16.909 11.092 1.00 60.66 305 SER A O 1
ATOM 2324 N N . PRO A 1 306 ? -9.667 -18.642 11.898 1.00 75.00 306 PRO A N 1
ATOM 2325 C CA . PRO A 1 306 ? -8.850 -17.826 12.791 1.00 75.00 306 PRO A CA 1
ATOM 2326 C C . PRO A 1 306 ? -8.095 -16.746 12.011 1.00 75.00 306 PRO A C 1
ATOM 2328 O O . PRO A 1 306 ? -7.754 -16.955 10.847 1.00 75.00 306 PRO A O 1
ATOM 2331 N N . ILE A 1 307 ? -7.813 -15.616 12.659 1.00 81.94 307 ILE A N 1
ATOM 2332 C CA . ILE A 1 307 ? -7.006 -14.552 12.065 1.00 81.94 307 ILE A CA 1
ATOM 2333 C C . ILE A 1 307 ? -5.619 -15.122 11.787 1.00 81.94 307 ILE A C 1
ATOM 2335 O O . ILE A 1 307 ? -4.895 -15.536 12.702 1.00 81.94 307 ILE A O 1
ATOM 2339 N N . GLU A 1 308 ? -5.242 -15.103 10.518 1.00 82.44 308 GLU A N 1
ATOM 2340 C CA . GLU A 1 308 ? -3.885 -15.351 10.084 1.00 82.44 308 GLU A CA 1
ATOM 2341 C C . GLU A 1 308 ? -3.145 -14.019 9.972 1.00 82.44 308 GLU A C 1
ATOM 2343 O O . GLU A 1 308 ? -3.649 -13.047 9.417 1.00 82.44 308 GLU A O 1
ATOM 2348 N N . TYR A 1 309 ? -1.934 -13.971 10.520 1.00 81.31 309 TYR A N 1
ATOM 2349 C CA . TYR A 1 309 ? -1.044 -12.827 10.413 1.00 81.31 309 TYR A CA 1
ATOM 2350 C C . TYR A 1 309 ? 0.338 -13.317 10.012 1.00 81.31 309 TYR A C 1
ATOM 2352 O O . TYR A 1 309 ? 0.939 -14.139 10.710 1.00 81.31 309 TYR A O 1
ATOM 2360 N N . ARG A 1 310 ? 0.865 -12.772 8.921 1.00 78.88 310 ARG A N 1
ATOM 2361 C CA . ARG A 1 310 ? 2.232 -12.999 8.464 1.00 78.88 310 ARG A CA 1
ATOM 2362 C C . ARG A 1 310 ? 2.882 -11.642 8.242 1.00 78.88 310 ARG A C 1
ATOM 2364 O O . ARG A 1 310 ? 2.258 -10.744 7.689 1.00 78.88 310 ARG A O 1
ATOM 2371 N N . SER A 1 311 ? 4.134 -11.482 8.643 1.00 73.56 311 SER A N 1
ATOM 2372 C CA . SER A 1 311 ? 4.890 -10.280 8.305 1.00 73.56 311 SER A CA 1
ATOM 2373 C C . SER A 1 311 ? 6.327 -10.598 7.955 1.00 73.56 311 SER A C 1
ATOM 2375 O O . SER A 1 311 ? 6.873 -11.634 8.347 1.00 73.56 311 SER A O 1
ATOM 2377 N N . ARG A 1 312 ? 6.931 -9.709 7.169 1.00 68.81 312 ARG A N 1
ATOM 2378 C CA . ARG A 1 312 ? 8.319 -9.827 6.751 1.00 68.81 312 ARG A CA 1
ATOM 2379 C C . ARG A 1 312 ? 8.963 -8.453 6.658 1.00 68.81 312 ARG A C 1
ATOM 2381 O O . ARG A 1 312 ? 8.501 -7.577 5.929 1.00 68.81 312 ARG A O 1
ATOM 2388 N N . MET A 1 313 ? 10.069 -8.298 7.381 1.00 65.38 313 MET A N 1
ATOM 2389 C CA . MET A 1 313 ? 10.979 -7.172 7.202 1.00 65.38 313 MET A CA 1
ATOM 2390 C C . MET A 1 313 ? 11.812 -7.383 5.945 1.00 65.38 313 MET A C 1
ATOM 2392 O O . MET A 1 313 ? 12.336 -8.476 5.722 1.00 65.38 313 MET A O 1
ATOM 2396 N N . PHE A 1 314 ? 12.012 -6.319 5.182 1.00 58.34 314 PHE A N 1
ATOM 2397 C CA . PHE A 1 314 ? 12.896 -6.329 4.027 1.00 58.34 314 PHE A CA 1
ATOM 2398 C C . PHE A 1 314 ? 13.526 -4.949 3.810 1.00 58.34 314 PHE A C 1
ATOM 2400 O O . PHE A 1 314 ? 13.159 -3.957 4.450 1.00 58.34 314 PHE A O 1
ATOM 2407 N N . TYR A 1 315 ? 14.532 -4.919 2.942 1.00 57.44 315 TYR A N 1
ATOM 2408 C CA . TYR A 1 315 ? 15.238 -3.708 2.553 1.00 57.44 315 TYR A CA 1
ATOM 2409 C C . TYR A 1 315 ? 14.868 -3.375 1.113 1.00 57.44 315 TYR A C 1
ATOM 2411 O O . TYR A 1 315 ? 15.108 -4.174 0.212 1.00 57.44 315 TYR A O 1
ATOM 2419 N N . LEU A 1 316 ? 14.277 -2.205 0.919 1.00 55.34 316 LEU A N 1
ATOM 2420 C CA . LEU A 1 316 ? 13.919 -1.663 -0.378 1.00 55.34 316 LEU A CA 1
ATOM 2421 C C . LEU A 1 316 ? 15.098 -0.841 -0.917 1.00 55.34 316 LEU A C 1
ATOM 2423 O O . LEU A 1 316 ? 15.478 0.131 -0.256 1.00 55.34 316 LEU A O 1
ATOM 2427 N N . PRO A 1 317 ? 15.699 -1.196 -2.062 1.00 49.66 317 PRO A N 1
ATOM 2428 C CA . PRO A 1 317 ? 16.669 -0.340 -2.718 1.00 49.66 317 PRO A CA 1
ATOM 2429 C C . PRO A 1 317 ? 15.967 0.908 -3.241 1.00 49.66 317 PRO A C 1
ATOM 2431 O O . PRO A 1 317 ? 14.824 0.882 -3.693 1.00 49.66 317 PRO A O 1
ATOM 2434 N N . VAL A 1 318 ? 16.680 2.014 -3.150 1.00 48.25 318 VAL A N 1
ATOM 2435 C CA . VAL A 1 318 ? 16.289 3.316 -3.648 1.00 48.25 318 VAL A CA 1
ATOM 2436 C C . VAL A 1 318 ? 17.431 3.776 -4.533 1.00 48.25 318 VAL A C 1
ATOM 2438 O O . VAL A 1 318 ? 18.477 4.235 -4.058 1.00 48.25 318 VAL A O 1
ATOM 2441 N N . GLU A 1 319 ? 17.226 3.617 -5.829 1.00 45.88 319 GLU A N 1
ATOM 2442 C CA . GLU A 1 319 ? 18.159 3.998 -6.874 1.00 45.88 319 GLU A CA 1
ATOM 2443 C C . GLU A 1 319 ? 17.602 5.205 -7.614 1.00 45.88 319 GLU A C 1
ATOM 2445 O O . GLU A 1 319 ? 16.720 5.095 -8.457 1.00 45.88 319 GLU A O 1
ATOM 2450 N N . ASN A 1 320 ? 18.116 6.389 -7.278 1.00 42.41 320 ASN A N 1
ATOM 2451 C CA . ASN A 1 320 ? 17.808 7.606 -8.014 1.00 42.41 320 ASN A CA 1
ATOM 2452 C C . ASN A 1 320 ? 19.042 8.025 -8.846 1.00 42.41 320 ASN A C 1
ATOM 2454 O O . ASN A 1 320 ? 20.019 8.528 -8.275 1.00 42.41 320 ASN A O 1
ATOM 2458 N N . PRO A 1 321 ? 19.012 7.873 -10.185 1.00 39.38 321 PRO A N 1
ATOM 2459 C CA . PRO A 1 321 ? 20.116 8.250 -11.077 1.00 39.38 321 PRO A CA 1
ATOM 2460 C C . PRO A 1 321 ? 20.543 9.722 -10.952 1.00 39.38 321 PRO A C 1
ATOM 2462 O O . PRO A 1 321 ? 21.712 10.069 -11.154 1.00 39.38 321 PRO A O 1
ATOM 2465 N N . LEU A 1 322 ? 19.619 10.605 -10.562 1.00 36.28 322 LEU A N 1
ATOM 2466 C CA . LEU A 1 322 ? 19.872 12.033 -10.366 1.00 36.28 322 LEU A CA 1
ATOM 2467 C C . LEU A 1 322 ? 20.550 12.329 -9.025 1.00 36.28 322 LEU A C 1
ATOM 2469 O O . LEU A 1 322 ? 21.374 13.239 -8.956 1.00 36.28 322 LEU A O 1
ATOM 2473 N N . TYR A 1 323 ? 20.286 11.536 -7.982 1.00 39.75 323 TYR A N 1
ATOM 2474 C CA . TYR A 1 323 ? 21.049 11.581 -6.729 1.00 39.75 323 TYR A CA 1
ATOM 2475 C C . TYR A 1 323 ? 22.500 11.132 -6.947 1.00 39.75 323 TYR A C 1
ATOM 2477 O O . TYR A 1 323 ? 23.433 11.818 -6.525 1.00 39.75 323 TYR A O 1
ATOM 2485 N N . ILE A 1 324 ? 22.690 10.028 -7.676 1.00 43.38 324 ILE A N 1
ATOM 2486 C CA . ILE A 1 324 ? 24.010 9.508 -8.066 1.00 43.38 324 ILE A CA 1
ATOM 2487 C C . ILE A 1 324 ? 24.775 10.567 -8.881 1.00 43.38 324 ILE A C 1
ATOM 2489 O O . ILE A 1 324 ? 25.939 10.861 -8.597 1.00 43.38 324 ILE A O 1
ATOM 2493 N N . SER A 1 325 ? 24.092 11.233 -9.818 1.00 38.81 325 SER A N 1
ATOM 2494 C CA . SER A 1 325 ? 24.649 12.333 -10.618 1.00 38.81 325 SER A CA 1
ATOM 2495 C C . SER A 1 325 ? 24.955 13.598 -9.801 1.00 38.81 325 SER A C 1
ATOM 2497 O O . SER A 1 325 ? 25.985 14.239 -9.993 1.00 38.81 325 SER A O 1
ATOM 2499 N N . ALA A 1 326 ? 24.099 13.990 -8.857 1.00 36.25 326 ALA A N 1
ATOM 2500 C CA . ALA A 1 326 ? 24.338 15.164 -8.016 1.00 36.25 326 ALA A CA 1
ATOM 2501 C C . ALA A 1 326 ? 25.495 14.943 -7.024 1.00 36.25 326 ALA A C 1
ATOM 2503 O O . ALA A 1 326 ? 26.264 15.870 -6.745 1.00 36.25 326 ALA A O 1
ATOM 2504 N N . LYS A 1 327 ? 25.659 13.708 -6.533 1.00 42.66 327 LYS A N 1
ATOM 2505 C CA . LYS A 1 327 ? 26.765 13.281 -5.668 1.00 42.66 327 LYS A CA 1
ATOM 2506 C C . LYS A 1 327 ? 28.088 13.166 -6.428 1.00 42.66 327 LYS A C 1
ATOM 2508 O O . LYS A 1 327 ? 29.100 13.639 -5.917 1.00 42.66 327 LYS A O 1
ATOM 2513 N N . SER A 1 328 ? 28.095 12.627 -7.651 1.00 43.44 328 SER A N 1
ATOM 2514 C CA . SER A 1 328 ? 29.297 12.599 -8.505 1.00 43.44 328 SER A CA 1
ATOM 2515 C C . SER A 1 328 ? 29.780 14.006 -8.887 1.00 43.44 328 SER A C 1
ATOM 2517 O O . SER A 1 328 ? 30.975 14.229 -9.073 1.00 43.44 328 SER A O 1
ATOM 2519 N N . LEU A 1 329 ? 28.865 14.981 -8.901 1.00 42.19 329 LEU A N 1
ATOM 2520 C CA . LEU A 1 329 ? 29.146 16.408 -9.068 1.00 42.19 329 LEU A CA 1
ATOM 2521 C C . LEU A 1 329 ? 29.422 17.157 -7.746 1.00 42.19 329 LEU A C 1
ATOM 2523 O O . LEU A 1 329 ? 29.571 18.380 -7.767 1.00 42.19 329 LEU A O 1
ATOM 2527 N N . ASN A 1 330 ? 29.492 16.457 -6.606 1.00 48.16 330 ASN A N 1
ATOM 2528 C CA . ASN A 1 330 ? 29.771 17.006 -5.272 1.00 48.16 330 ASN A CA 1
ATOM 2529 C C . ASN A 1 330 ? 28.777 18.096 -4.802 1.00 48.16 330 ASN A C 1
ATOM 2531 O O . ASN A 1 330 ? 29.132 18.986 -4.028 1.00 48.16 330 ASN A O 1
ATOM 2535 N N . ARG A 1 331 ? 27.528 18.053 -5.291 1.00 37.25 331 ARG A N 1
ATOM 2536 C CA . ARG A 1 331 ? 26.488 19.067 -5.028 1.00 37.25 331 ARG A CA 1
ATOM 2537 C C . ARG A 1 331 ? 25.637 18.788 -3.786 1.00 37.25 331 ARG A C 1
ATOM 2539 O O . ARG A 1 331 ? 24.844 19.643 -3.407 1.00 37.25 331 ARG A O 1
ATOM 2546 N N . ILE A 1 332 ? 25.799 17.624 -3.154 1.00 37.78 332 ILE A N 1
ATOM 2547 C CA . ILE A 1 332 ? 25.061 17.203 -1.953 1.00 37.78 332 ILE A CA 1
ATOM 2548 C C . ILE A 1 332 ? 26.079 16.705 -0.911 1.00 37.78 332 ILE A C 1
ATOM 2550 O O . ILE A 1 332 ? 26.966 15.927 -1.273 1.00 37.78 332 ILE A O 1
ATOM 2554 N N . PRO A 1 333 ? 26.007 17.138 0.363 1.00 39.31 333 PRO A N 1
ATOM 2555 C CA . PRO A 1 333 ? 26.894 16.640 1.411 1.00 39.31 333 PRO A CA 1
ATOM 2556 C C . PRO A 1 333 ? 26.694 15.137 1.656 1.00 39.31 333 PRO A C 1
ATOM 2558 O O . PRO A 1 333 ? 25.575 14.631 1.620 1.00 39.31 333 PRO A O 1
ATOM 2561 N N . THR A 1 334 ? 27.787 14.419 1.933 1.00 40.59 334 THR A N 1
ATOM 2562 C CA . THR A 1 334 ? 27.757 12.982 2.235 1.00 40.59 334 THR A CA 1
ATOM 2563 C C . THR A 1 334 ? 26.891 12.717 3.472 1.00 40.59 334 THR A C 1
ATOM 2565 O O . THR A 1 334 ? 27.227 13.219 4.548 1.00 40.59 334 THR A O 1
ATOM 2568 N N . PRO A 1 335 ? 25.815 11.917 3.374 1.00 37.41 335 PRO A N 1
ATOM 2569 C CA . PRO A 1 335 ? 25.033 11.555 4.546 1.00 37.41 335 PRO A CA 1
ATOM 2570 C C . PRO A 1 335 ? 25.888 10.707 5.493 1.00 37.41 335 PRO A C 1
ATOM 2572 O O . PRO A 1 335 ? 26.493 9.706 5.102 1.00 37.41 335 PRO A O 1
ATOM 2575 N N . THR A 1 336 ? 25.947 11.104 6.762 1.00 33.12 336 THR A N 1
ATOM 2576 C CA . THR A 1 336 ? 26.555 10.321 7.840 1.00 33.12 336 THR A CA 1
ATOM 2577 C C . THR A 1 336 ? 25.619 9.178 8.223 1.00 33.12 336 THR A C 1
ATOM 2579 O O . THR A 1 336 ? 24.889 9.244 9.210 1.00 33.12 336 THR A O 1
ATOM 2582 N N . PHE A 1 337 ? 25.625 8.100 7.441 1.00 36.53 337 PHE A N 1
ATOM 2583 C CA . PHE A 1 337 ? 24.944 6.875 7.847 1.00 36.53 337 PHE A CA 1
ATOM 2584 C C . PHE A 1 337 ? 25.698 6.184 8.981 1.00 36.53 337 PHE A C 1
ATOM 2586 O O . PHE A 1 337 ? 26.911 5.967 8.931 1.00 36.53 337 PHE A O 1
ATOM 2593 N N . ARG A 1 338 ? 24.944 5.792 10.007 1.00 34.56 338 ARG A N 1
ATOM 2594 C CA . ARG A 1 338 ? 25.410 4.919 11.078 1.00 34.56 338 ARG A CA 1
ATOM 2595 C C . ARG A 1 338 ? 25.414 3.470 10.559 1.00 34.56 338 ARG A C 1
ATOM 2597 O O . ARG A 1 338 ? 24.383 2.807 10.505 1.00 34.56 338 ARG A O 1
ATOM 2604 N N . GLN A 1 339 ? 26.579 3.011 10.085 1.00 36.88 339 GLN A N 1
ATOM 2605 C CA . GLN A 1 339 ? 26.814 1.678 9.487 1.00 36.88 339 GLN A CA 1
ATOM 2606 C C . GLN A 1 339 ? 26.485 0.489 10.416 1.00 36.88 339 GLN A C 1
ATOM 2608 O O . GLN A 1 339 ? 26.453 -0.662 9.980 1.00 36.88 339 GLN A O 1
ATOM 2613 N N . ASP A 1 340 ? 26.260 0.738 11.703 1.00 38.00 340 ASP A N 1
ATOM 2614 C CA . ASP A 1 340 ? 26.024 -0.257 12.747 1.00 38.00 340 ASP A CA 1
ATOM 2615 C C . ASP A 1 340 ? 24.623 -0.894 12.708 1.00 38.00 340 ASP A C 1
ATOM 2617 O O . ASP A 1 340 ? 24.447 -1.972 13.275 1.00 38.00 340 ASP A O 1
ATOM 2621 N N . GLN A 1 341 ? 23.655 -0.306 11.994 1.00 35.62 341 GLN A N 1
ATOM 2622 C CA . GLN A 1 341 ? 22.277 -0.826 11.887 1.00 35.62 341 GLN A CA 1
ATOM 2623 C C . GLN A 1 341 ? 22.009 -1.713 10.657 1.00 35.62 341 GLN A C 1
ATOM 2625 O O . GLN A 1 341 ? 20.899 -2.218 10.480 1.00 35.62 341 GLN A O 1
ATOM 2630 N N . ILE A 1 342 ? 23.024 -1.926 9.818 1.00 38.22 342 ILE A N 1
ATOM 2631 C CA . ILE A 1 342 ? 22.958 -2.777 8.628 1.00 38.22 342 ILE A CA 1
ATOM 2632 C C . ILE A 1 342 ? 23.481 -4.180 9.009 1.00 38.22 342 ILE A C 1
ATOM 2634 O O . ILE A 1 342 ? 24.620 -4.285 9.495 1.00 38.22 342 ILE A O 1
ATOM 2638 N N . PRO A 1 343 ? 22.694 -5.264 8.852 1.00 35.69 343 PRO A N 1
ATOM 2639 C CA . PRO A 1 343 ? 23.169 -6.617 9.124 1.00 35.69 343 PRO A CA 1
ATOM 2640 C C . PRO A 1 343 ? 24.368 -6.997 8.235 1.00 35.69 343 PRO A C 1
ATOM 2642 O O . PRO A 1 343 ? 24.605 -6.452 7.159 1.00 35.69 343 PRO A O 1
ATOM 2645 N N . THR A 1 344 ? 25.209 -7.905 8.726 1.00 36.81 344 THR A N 1
ATOM 2646 C CA . THR A 1 344 ? 26.546 -8.207 8.178 1.00 36.81 344 THR A CA 1
ATOM 2647 C C . THR A 1 344 ? 26.578 -8.652 6.701 1.00 36.81 344 THR A C 1
ATOM 2649 O O . THR A 1 344 ? 27.546 -8.312 6.017 1.00 36.81 344 THR A O 1
ATOM 2652 N N . PRO A 1 345 ? 25.565 -9.364 6.162 1.00 31.56 345 PRO A N 1
ATOM 2653 C CA . PRO A 1 345 ? 25.456 -9.630 4.725 1.00 31.56 345 PRO A CA 1
ATOM 2654 C C . PRO A 1 345 ? 25.184 -8.360 3.898 1.00 31.56 345 PRO A C 1
ATOM 2656 O O . PRO A 1 345 ? 25.829 -8.168 2.870 1.00 31.56 345 PRO A O 1
ATOM 2659 N N . GLU A 1 346 ? 24.328 -7.441 4.370 1.00 37.25 346 GLU A N 1
ATOM 2660 C CA . GLU A 1 346 ? 24.117 -6.129 3.736 1.00 37.25 346 GLU A CA 1
ATOM 2661 C C . GLU A 1 346 ? 25.325 -5.185 3.885 1.00 37.25 346 GLU A C 1
ATOM 2663 O O . GLU A 1 346 ? 25.533 -4.332 3.029 1.00 37.25 346 GLU A O 1
ATOM 2668 N N . ARG A 1 347 ? 26.176 -5.324 4.914 1.00 35.44 347 ARG A N 1
ATOM 2669 C CA . ARG A 1 347 ? 27.407 -4.505 5.014 1.00 35.44 347 ARG A CA 1
ATOM 2670 C C . ARG A 1 347 ? 28.386 -4.762 3.874 1.00 35.44 347 ARG A C 1
ATOM 2672 O O . ARG A 1 347 ? 29.093 -3.840 3.483 1.00 35.44 347 ARG A O 1
ATOM 2679 N N . ARG A 1 348 ? 28.424 -5.988 3.336 1.00 35.47 348 ARG A N 1
ATOM 2680 C CA . ARG A 1 348 ? 29.205 -6.301 2.128 1.00 35.47 348 ARG A CA 1
ATOM 2681 C C . ARG A 1 348 ? 28.575 -5.693 0.870 1.00 35.47 348 ARG A C 1
ATOM 2683 O O . ARG A 1 348 ? 29.324 -5.237 0.020 1.00 35.47 348 ARG A O 1
ATOM 2690 N N . ARG A 1 349 ? 27.239 -5.570 0.818 1.00 39.25 349 ARG A N 1
ATOM 2691 C CA . ARG A 1 349 ? 26.503 -4.796 -0.207 1.00 39.25 349 ARG A CA 1
ATOM 2692 C C . ARG A 1 349 ? 26.764 -3.281 -0.114 1.00 39.25 349 ARG A C 1
ATOM 2694 O O . ARG A 1 349 ? 26.831 -2.606 -1.131 1.00 39.25 349 ARG A O 1
ATOM 2701 N N . ALA A 1 350 ? 26.947 -2.743 1.096 1.00 34.44 350 ALA A N 1
ATOM 2702 C CA . ALA A 1 350 ? 27.166 -1.312 1.353 1.00 34.44 350 ALA A CA 1
ATOM 2703 C C . ALA A 1 350 ? 28.638 -0.857 1.250 1.00 34.44 350 ALA A C 1
ATOM 2705 O O . ALA A 1 350 ? 28.918 0.342 1.216 1.00 34.44 350 ALA A O 1
ATOM 2706 N N . ALA A 1 351 ? 29.597 -1.786 1.218 1.00 31.12 351 ALA A N 1
ATOM 2707 C CA . ALA A 1 351 ? 31.021 -1.473 1.127 1.00 31.12 351 ALA A CA 1
ATOM 2708 C C . ALA A 1 351 ? 31.420 -1.152 -0.328 1.00 31.12 351 ALA A C 1
ATOM 2710 O O . ALA A 1 351 ? 32.104 -1.932 -0.977 1.00 31.12 351 ALA A O 1
ATOM 2711 N N . GLY A 1 352 ? 30.962 -0.000 -0.832 1.00 37.84 352 GLY A N 1
ATOM 2712 C CA . GLY A 1 352 ? 31.288 0.529 -2.165 1.00 37.84 352 GLY A CA 1
ATOM 2713 C C . GLY A 1 352 ? 30.084 1.050 -2.962 1.00 37.84 352 GLY A C 1
ATOM 2714 O O . GLY A 1 352 ? 30.262 1.868 -3.859 1.00 37.84 352 GLY A O 1
ATOM 2715 N N . SER A 1 353 ? 28.865 0.636 -2.604 1.00 39.25 353 SER A N 1
ATOM 2716 C CA . SER A 1 353 ? 27.623 1.011 -3.295 1.00 39.25 353 SER A CA 1
ATOM 2717 C C . SER A 1 353 ? 27.141 2.431 -2.944 1.00 39.25 353 SER A C 1
ATOM 2719 O O . SER A 1 353 ? 27.194 2.859 -1.787 1.00 39.25 353 SER A O 1
ATOM 2721 N N . GLN A 1 354 ? 26.656 3.167 -3.955 1.00 47.19 354 GLN A N 1
ATOM 2722 C CA . GLN A 1 354 ? 25.966 4.458 -3.808 1.00 47.19 354 GLN A CA 1
ATOM 2723 C C . GLN A 1 354 ? 24.436 4.317 -3.636 1.00 47.19 354 GLN A C 1
ATOM 2725 O O . GLN A 1 354 ? 23.760 5.341 -3.521 1.00 47.19 354 GLN A O 1
ATOM 2730 N N . THR A 1 355 ? 23.906 3.088 -3.593 1.00 45.28 355 THR A N 1
ATOM 2731 C CA . THR A 1 355 ? 22.473 2.769 -3.476 1.00 45.28 355 THR A CA 1
ATOM 2732 C C . THR A 1 355 ? 21.983 2.956 -2.038 1.00 45.28 355 THR A C 1
ATOM 2734 O O . THR A 1 355 ? 22.580 2.449 -1.083 1.00 45.28 355 THR A O 1
ATOM 2737 N N . LEU A 1 356 ? 20.881 3.689 -1.872 1.00 48.00 356 LEU A N 1
ATOM 2738 C CA . LEU A 1 356 ? 20.212 3.866 -0.585 1.00 48.00 356 LEU A CA 1
ATOM 2739 C C . LEU A 1 356 ? 19.284 2.672 -0.329 1.00 48.00 356 LEU A C 1
ATOM 2741 O O . LEU A 1 356 ? 18.612 2.219 -1.243 1.00 48.00 356 LEU A O 1
ATOM 2745 N N . TYR A 1 357 ? 19.203 2.184 0.910 1.00 51.94 357 TYR A N 1
ATOM 2746 C CA . TYR A 1 357 ? 18.261 1.125 1.281 1.00 51.94 357 TYR A CA 1
ATOM 2747 C C . TYR A 1 357 ? 17.331 1.584 2.398 1.00 51.94 357 TYR A C 1
ATOM 2749 O O . TYR A 1 357 ? 17.769 2.142 3.406 1.00 51.94 357 TYR A O 1
ATOM 2757 N N . VAL A 1 358 ? 16.047 1.288 2.231 1.00 54.41 358 VAL A N 1
ATOM 2758 C CA . VAL A 1 358 ? 14.969 1.608 3.161 1.00 54.41 358 VAL A CA 1
ATOM 2759 C C . VAL A 1 358 ? 14.487 0.332 3.822 1.00 54.41 358 VAL A C 1
ATOM 2761 O O . VAL A 1 358 ? 14.028 -0.590 3.157 1.00 54.41 358 VAL A O 1
ATOM 2764 N N . LYS A 1 359 ? 14.560 0.274 5.150 1.00 61.62 359 LYS A N 1
ATOM 2765 C CA . LYS A 1 359 ? 13.992 -0.847 5.899 1.00 61.62 359 LYS A CA 1
ATOM 2766 C C . LYS A 1 359 ? 12.487 -0.633 6.059 1.00 61.62 359 LYS A C 1
ATOM 2768 O O . LYS A 1 359 ? 12.074 0.406 6.578 1.00 61.62 359 LYS A O 1
ATOM 2773 N N . THR A 1 360 ? 11.682 -1.610 5.658 1.00 65.31 360 THR A N 1
ATOM 2774 C CA . THR A 1 360 ? 10.227 -1.594 5.863 1.00 65.31 360 THR A CA 1
ATOM 2775 C C . THR A 1 360 ? 9.676 -3.008 6.092 1.00 65.31 360 THR A C 1
ATOM 2777 O O . THR A 1 360 ? 10.399 -3.997 5.956 1.00 65.31 360 THR A O 1
ATOM 2780 N N . GLU A 1 361 ? 8.423 -3.093 6.534 1.00 69.19 361 GLU A N 1
ATOM 2781 C CA . GLU A 1 361 ? 7.696 -4.331 6.827 1.00 69.19 361 GLU A CA 1
ATOM 2782 C C . GLU A 1 361 ? 6.519 -4.469 5.864 1.00 69.19 361 GLU A C 1
ATOM 2784 O O . GLU A 1 361 ? 5.731 -3.528 5.730 1.00 69.19 361 GLU A O 1
ATOM 2789 N N . VAL A 1 362 ? 6.373 -5.641 5.242 1.00 71.62 362 VAL A N 1
ATOM 2790 C CA . VAL A 1 362 ? 5.115 -6.046 4.603 1.00 71.62 362 VAL A CA 1
ATOM 2791 C C . VAL A 1 362 ? 4.367 -6.978 5.539 1.00 71.62 362 VAL A C 1
ATOM 2793 O O . VAL A 1 362 ? 4.953 -7.913 6.086 1.00 71.62 362 VAL A O 1
ATOM 2796 N N . ASN A 1 363 ? 3.068 -6.742 5.690 1.00 73.75 363 ASN A N 1
ATOM 2797 C CA . ASN A 1 363 ? 2.177 -7.558 6.497 1.00 73.75 363 ASN A CA 1
ATOM 2798 C C . ASN A 1 363 ? 1.045 -8.103 5.634 1.00 73.75 363 ASN A C 1
ATOM 2800 O O . ASN A 1 363 ? 0.414 -7.362 4.884 1.00 73.75 363 ASN A O 1
ATOM 2804 N N . TYR A 1 364 ? 0.759 -9.384 5.799 1.00 78.00 364 TYR A N 1
ATOM 2805 C CA . TYR A 1 364 ? -0.420 -10.053 5.284 1.00 78.00 364 TYR A CA 1
ATOM 2806 C C . TYR A 1 364 ? -1.310 -10.442 6.461 1.00 78.00 364 TYR A C 1
ATOM 2808 O O . TYR A 1 364 ? -0.831 -11.032 7.434 1.00 78.00 364 TYR A O 1
ATOM 2816 N N . VAL A 1 365 ? -2.593 -10.101 6.387 1.00 77.12 365 VAL A N 1
ATOM 2817 C CA . VAL A 1 365 ? -3.583 -10.507 7.389 1.00 77.12 365 VAL A CA 1
ATOM 2818 C C . VAL A 1 365 ? -4.783 -11.105 6.692 1.00 77.12 365 VAL A C 1
ATOM 2820 O O . VAL A 1 365 ? -5.332 -10.463 5.809 1.00 77.12 365 VAL A O 1
ATOM 2823 N N . ASP A 1 366 ? -5.236 -12.271 7.122 1.00 76.44 366 ASP A N 1
ATOM 2824 C CA . ASP A 1 366 ? -6.431 -12.912 6.582 1.00 76.44 366 ASP A CA 1
ATOM 2825 C C . ASP A 1 366 ? -7.423 -13.222 7.708 1.00 76.44 366 ASP A C 1
ATOM 2827 O O . ASP A 1 366 ? -7.064 -13.750 8.760 1.00 76.44 366 ASP A O 1
ATOM 2831 N N . PHE A 1 367 ? -8.682 -12.849 7.496 1.00 72.44 367 PHE A N 1
ATOM 2832 C CA . PHE A 1 367 ? -9.810 -13.141 8.383 1.00 72.44 367 PHE A CA 1
ATOM 2833 C C . PHE A 1 367 ? -10.662 -14.323 7.875 1.00 72.44 367 PHE A C 1
ATOM 2835 O O . PHE A 1 367 ? -11.765 -14.552 8.370 1.00 72.44 367 PHE A O 1
ATOM 2842 N N . GLY A 1 368 ? -10.215 -15.028 6.834 1.00 65.44 368 GLY A N 1
ATOM 2843 C CA . GLY A 1 368 ? -10.915 -16.098 6.118 1.00 65.44 368 GLY A CA 1
ATOM 2844 C C . GLY A 1 368 ? -11.973 -15.612 5.118 1.00 65.44 368 GLY A C 1
ATOM 2845 O O . GLY A 1 368 ? -12.362 -16.356 4.222 1.00 65.44 368 GLY A O 1
ATOM 2846 N N . ALA A 1 369 ? -12.457 -14.374 5.264 1.00 60.22 369 ALA A N 1
ATOM 2847 C CA . ALA A 1 369 ? -13.401 -13.728 4.342 1.00 60.22 369 ALA A CA 1
ATOM 2848 C C . ALA A 1 369 ? -12.870 -12.423 3.737 1.00 60.22 369 ALA A C 1
ATOM 2850 O O . ALA A 1 369 ? -13.525 -11.836 2.876 1.00 60.22 369 ALA A O 1
ATOM 2851 N N . VAL A 1 370 ? -11.746 -11.931 4.253 1.00 70.94 370 VAL A N 1
ATOM 2852 C CA . VAL A 1 370 ? -11.099 -10.711 3.798 1.00 70.94 370 VAL A CA 1
ATOM 2853 C C . VAL A 1 370 ? -9.612 -10.799 4.088 1.00 70.94 370 VAL A C 1
ATOM 2855 O O . VAL A 1 370 ? -9.213 -11.068 5.225 1.00 70.94 370 VAL A O 1
ATOM 2858 N N . SER A 1 371 ? -8.824 -10.474 3.072 1.00 72.44 371 SER A N 1
ATOM 2859 C CA . SER A 1 371 ? -7.375 -10.394 3.170 1.00 72.44 371 SER A CA 1
ATOM 2860 C C . SER A 1 371 ? -6.890 -8.949 3.092 1.00 72.44 371 SER A C 1
ATOM 2862 O O . SER A 1 371 ? -7.425 -8.107 2.362 1.00 72.44 371 SER A O 1
ATOM 2864 N N . PHE A 1 372 ? -5.850 -8.664 3.860 1.00 72.81 372 PHE A N 1
ATOM 2865 C CA . PHE A 1 372 ? -5.182 -7.385 3.969 1.00 72.81 372 PHE A CA 1
ATOM 2866 C C . PHE A 1 372 ? -3.743 -7.540 3.527 1.00 72.81 372 PHE A C 1
ATOM 2868 O O . PHE A 1 372 ? -3.035 -8.428 4.001 1.00 72.81 372 PHE A O 1
ATOM 2875 N N . LEU A 1 373 ? -3.293 -6.591 2.719 1.00 70.00 373 LEU A N 1
ATOM 2876 C CA . LEU A 1 373 ? -1.881 -6.360 2.490 1.00 70.00 373 LEU A CA 1
ATOM 2877 C C . LEU A 1 373 ? -1.521 -4.974 3.008 1.00 70.00 373 LEU A C 1
ATOM 2879 O O . LEU A 1 373 ? -2.177 -3.987 2.662 1.00 70.00 373 LEU A O 1
ATOM 2883 N N . THR A 1 374 ? -0.484 -4.897 3.837 1.00 70.62 374 THR A N 1
ATOM 2884 C CA . THR A 1 374 ? -0.037 -3.632 4.411 1.00 70.62 374 THR A CA 1
ATOM 2885 C C . THR A 1 374 ? 1.461 -3.430 4.284 1.00 70.62 374 THR A C 1
ATOM 2887 O O . THR A 1 374 ? 2.233 -4.384 4.362 1.00 70.62 374 THR A O 1
ATOM 2890 N N . MET A 1 375 ? 1.866 -2.170 4.135 1.00 67.00 375 MET A N 1
ATOM 2891 C CA . MET A 1 375 ? 3.256 -1.742 4.230 1.00 67.00 375 MET A CA 1
ATOM 2892 C C . MET A 1 375 ? 3.377 -0.590 5.217 1.00 67.00 375 MET A C 1
ATOM 2894 O O . MET A 1 375 ? 2.651 0.403 5.129 1.00 67.00 375 MET A O 1
ATOM 2898 N N . GLY A 1 376 ? 4.286 -0.735 6.178 1.00 62.97 376 GLY A N 1
ATOM 2899 C CA . GLY A 1 376 ? 4.471 0.251 7.236 1.00 62.97 376 GLY A CA 1
ATOM 2900 C C . GLY A 1 376 ? 5.217 1.503 6.766 1.00 62.97 376 GLY A C 1
ATOM 2901 O O . GLY A 1 376 ? 6.408 1.442 6.465 1.00 62.97 376 GLY A O 1
ATOM 2902 N N . GLY A 1 377 ? 4.542 2.653 6.833 1.00 59.44 377 GLY A N 1
ATOM 2903 C CA . GLY A 1 377 ? 5.156 3.982 6.745 1.00 59.44 377 GLY A CA 1
ATOM 2904 C C . GLY A 1 377 ? 5.423 4.504 5.331 1.00 59.44 377 GLY A C 1
ATOM 2905 O O . GLY A 1 377 ? 5.443 3.754 4.364 1.00 59.44 377 GLY A O 1
ATOM 2906 N N . GLU A 1 378 ? 5.657 5.814 5.259 1.00 61.12 378 GLU A N 1
ATOM 2907 C CA . GLU A 1 378 ? 6.042 6.561 4.065 1.00 61.12 378 GLU A CA 1
ATOM 2908 C C . GLU A 1 378 ? 7.500 6.300 3.698 1.00 61.12 378 GLU A C 1
ATOM 2910 O O . GLU A 1 378 ? 8.413 6.453 4.520 1.00 61.12 378 GLU A O 1
ATOM 2915 N N . LEU A 1 379 ? 7.728 5.953 2.432 1.00 54.31 379 LEU A N 1
ATOM 2916 C CA . LEU A 1 379 ? 9.074 5.742 1.890 1.00 54.31 379 LEU A CA 1
ATOM 2917 C C . LEU A 1 379 ? 9.785 7.066 1.600 1.00 54.31 379 LEU A C 1
ATOM 2919 O O . LEU A 1 379 ? 10.991 7.169 1.814 1.00 54.31 379 LEU A O 1
ATOM 2923 N N . TYR A 1 380 ? 9.030 8.094 1.204 1.00 51.59 380 TYR A N 1
ATOM 2924 C CA . TYR A 1 380 ? 9.500 9.438 0.857 1.00 51.59 380 TYR A CA 1
ATOM 2925 C C . TYR A 1 380 ? 10.471 10.075 1.880 1.00 51.59 380 TYR A C 1
ATOM 2927 O O . TYR A 1 380 ? 11.560 10.490 1.478 1.00 51.59 380 TYR A O 1
ATOM 2935 N N . PRO A 1 381 ? 10.188 10.097 3.205 1.00 45.66 381 PRO A N 1
ATOM 2936 C CA . PRO A 1 381 ? 11.146 10.587 4.202 1.00 45.66 381 PRO A CA 1
ATOM 2937 C C . PRO A 1 381 ? 12.460 9.815 4.215 1.00 45.66 381 PRO A C 1
ATOM 2939 O O . PRO A 1 381 ? 13.490 10.399 4.533 1.00 45.66 381 PRO A O 1
ATOM 2942 N N . GLN A 1 382 ? 12.456 8.518 3.904 1.00 46.91 382 GLN A N 1
ATOM 2943 C CA . GLN A 1 382 ? 13.692 7.744 3.886 1.00 46.91 382 GLN A CA 1
ATOM 2944 C C . GLN A 1 382 ? 14.510 8.004 2.619 1.00 46.91 382 GLN A C 1
ATOM 2946 O O . GLN A 1 382 ? 15.727 8.124 2.740 1.00 46.91 382 GLN A O 1
ATOM 2951 N N . LEU A 1 383 ? 13.859 8.191 1.456 1.00 45.28 383 LEU A N 1
ATOM 2952 C CA . LEU A 1 383 ? 14.507 8.685 0.225 1.00 45.28 383 LEU A CA 1
ATOM 2953 C C . LEU A 1 383 ? 15.243 9.993 0.525 1.00 45.28 383 LEU A C 1
ATOM 2955 O O . LEU A 1 383 ? 16.434 10.149 0.248 1.00 45.28 383 LEU A O 1
ATOM 2959 N N . LEU A 1 384 ? 14.525 10.901 1.186 1.00 43.34 384 LEU A N 1
ATOM 2960 C CA . LEU A 1 384 ? 15.019 12.217 1.536 1.00 43.34 384 LEU A CA 1
ATOM 2961 C C . LEU A 1 384 ? 16.154 12.106 2.525 1.00 43.34 384 LEU A C 1
ATOM 2963 O O . LEU A 1 384 ? 17.194 12.624 2.180 1.00 43.34 384 LEU A O 1
ATOM 2967 N N . VAL A 1 385 ? 16.035 11.349 3.628 1.00 38.91 385 VAL A N 1
ATOM 2968 C CA . VAL A 1 385 ? 17.111 11.111 4.617 1.00 38.91 385 VAL A CA 1
ATOM 2969 C C . VAL A 1 385 ? 18.402 10.539 3.995 1.00 38.91 385 VAL A C 1
ATOM 2971 O O . VAL A 1 385 ? 19.498 10.755 4.517 1.00 38.91 385 VAL A O 1
ATOM 2974 N N . GLY A 1 386 ? 18.307 9.862 2.850 1.00 37.50 386 GLY A N 1
ATOM 2975 C CA . GLY A 1 386 ? 19.459 9.415 2.065 1.00 37.50 386 GLY A CA 1
ATOM 2976 C C . GLY A 1 386 ? 20.137 10.473 1.196 1.00 37.50 386 GLY A C 1
ATOM 2977 O O . GLY A 1 386 ? 21.215 10.214 0.667 1.00 37.50 386 GLY A O 1
ATOM 2978 N N . GLY A 1 387 ? 19.569 11.669 1.083 1.00 33.53 387 GLY A N 1
ATOM 2979 C CA . GLY A 1 387 ? 20.132 12.808 0.359 1.00 33.53 387 GLY A CA 1
ATOM 2980 C C . GLY A 1 387 ? 19.395 13.137 -0.938 1.00 33.53 387 GLY A C 1
ATOM 2981 O O . GLY A 1 387 ? 19.914 13.912 -1.735 1.00 33.53 387 GLY A O 1
ATOM 2982 N N . ILE A 1 388 ? 18.232 12.531 -1.185 1.00 36.31 388 ILE A N 1
ATOM 2983 C CA . ILE A 1 388 ? 17.532 12.585 -2.474 1.00 36.31 388 ILE A CA 1
ATOM 2984 C C . ILE A 1 388 ? 16.503 13.715 -2.448 1.00 36.31 388 ILE A C 1
ATOM 2986 O O . ILE A 1 388 ? 15.458 13.542 -1.846 1.00 36.31 388 ILE A O 1
ATOM 2990 N N . ASP A 1 389 ? 16.777 14.849 -3.094 1.00 38.69 389 ASP A N 1
ATOM 2991 C CA . ASP A 1 389 ? 15.836 15.974 -3.235 1.00 38.69 389 ASP A CA 1
ATOM 2992 C C . ASP A 1 389 ? 14.736 15.655 -4.272 1.00 38.69 389 ASP A C 1
ATOM 2994 O O . ASP A 1 389 ? 15.070 15.279 -5.402 1.00 38.69 389 ASP A O 1
ATOM 2998 N N . PRO A 1 390 ? 13.432 15.809 -3.956 1.00 37.31 390 PRO A N 1
ATOM 2999 C CA . PRO A 1 390 ? 12.374 15.444 -4.885 1.00 37.31 390 PRO A CA 1
ATOM 3000 C C . PRO A 1 390 ? 12.185 16.474 -6.001 1.00 37.31 390 PRO A C 1
ATOM 3002 O O . PRO A 1 390 ? 11.629 16.151 -7.047 1.00 37.31 390 PRO A O 1
ATOM 3005 N N . THR A 1 391 ? 12.676 17.704 -5.829 1.00 38.06 391 THR A N 1
ATOM 3006 C CA . THR A 1 391 ? 12.598 18.751 -6.856 1.00 38.06 391 THR A CA 1
ATOM 3007 C C . THR A 1 391 ? 13.520 18.475 -8.039 1.00 38.06 391 THR A C 1
ATOM 3009 O O . THR A 1 391 ? 13.294 18.999 -9.128 1.00 38.06 391 THR A O 1
ATOM 3012 N N . ILE A 1 392 ? 14.530 17.621 -7.849 1.00 34.69 392 ILE A N 1
ATOM 3013 C CA . ILE A 1 392 ? 15.486 17.255 -8.894 1.00 34.69 392 ILE A CA 1
ATOM 3014 C C . ILE A 1 392 ? 14.913 16.145 -9.792 1.00 34.69 392 ILE A C 1
ATOM 3016 O O . ILE A 1 392 ? 15.305 16.074 -10.949 1.00 34.69 392 ILE A O 1
ATOM 3020 N N . GLY A 1 393 ? 13.950 15.342 -9.314 1.00 34.09 393 GLY A N 1
ATOM 3021 C CA . GLY A 1 393 ? 13.473 14.119 -9.978 1.00 34.09 393 GLY A CA 1
ATOM 3022 C C . GLY A 1 393 ? 11.970 14.021 -10.243 1.00 34.09 393 GLY A C 1
ATOM 3023 O O . GLY A 1 393 ? 11.458 12.911 -10.325 1.00 34.09 393 GLY A O 1
ATOM 3024 N N . THR A 1 394 ? 11.246 15.134 -10.388 1.00 31.86 394 THR A N 1
ATOM 3025 C CA . THR A 1 394 ? 9.884 15.053 -10.945 1.00 31.86 394 THR A CA 1
ATOM 3026 C C . THR A 1 394 ? 9.979 14.856 -12.456 1.00 31.86 394 THR A C 1
ATOM 3028 O O . THR A 1 394 ? 10.067 15.817 -13.220 1.00 31.86 394 THR A O 1
ATOM 3031 N N . ALA A 1 395 ? 9.980 13.599 -12.906 1.00 30.38 395 ALA A N 1
ATOM 3032 C CA . ALA A 1 395 ? 9.526 13.320 -14.260 1.00 30.38 395 ALA A CA 1
ATOM 3033 C C . ALA A 1 395 ? 8.112 13.920 -14.402 1.00 30.38 395 ALA A C 1
ATOM 3035 O O . ALA A 1 395 ? 7.312 13.829 -13.461 1.00 30.38 395 ALA A O 1
ATOM 3036 N N . PRO A 1 396 ? 7.786 14.600 -15.511 1.00 31.69 396 PRO A N 1
ATOM 3037 C CA . PRO A 1 396 ? 6.414 15.012 -15.744 1.00 31.69 396 PRO A CA 1
ATOM 3038 C C . PRO A 1 396 ? 5.520 13.755 -15.722 1.00 31.69 396 PRO A C 1
ATOM 3040 O O . PRO A 1 396 ? 5.865 12.717 -16.277 1.00 31.69 396 PRO A O 1
ATOM 3043 N N . TYR A 1 397 ? 4.386 13.842 -15.019 1.00 31.83 397 TYR A N 1
ATOM 3044 C CA . TYR A 1 397 ? 3.449 12.750 -14.683 1.00 31.83 397 TYR A CA 1
ATOM 3045 C C . TYR A 1 397 ? 2.935 11.893 -15.867 1.00 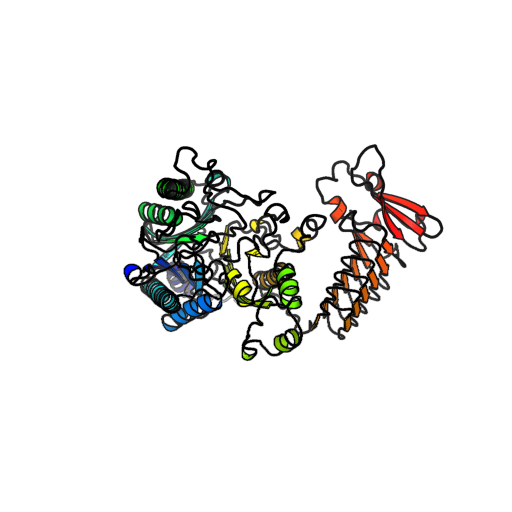31.83 397 TYR A C 1
ATOM 3047 O O . TYR A 1 397 ? 2.185 10.943 -15.673 1.00 31.83 397 TYR A O 1
ATOM 3055 N N . ASN A 1 398 ? 3.295 12.228 -17.101 1.00 31.05 398 ASN A N 1
ATOM 3056 C CA . ASN A 1 398 ? 2.791 11.663 -18.348 1.00 31.05 398 ASN A CA 1
ATOM 3057 C C . ASN A 1 398 ? 3.600 10.470 -18.891 1.00 31.05 398 ASN A C 1
ATOM 3059 O O . ASN A 1 398 ? 3.340 10.057 -20.021 1.00 31.05 398 ASN A O 1
ATOM 3063 N N . GLN A 1 399 ? 4.574 9.944 -18.143 1.00 30.42 399 GLN A N 1
ATOM 3064 C CA . GLN A 1 399 ? 5.475 8.886 -18.628 1.00 30.42 399 GLN A CA 1
ATOM 3065 C C . GLN A 1 399 ? 5.569 7.665 -17.697 1.00 30.42 399 GLN A C 1
ATOM 3067 O O . GLN A 1 399 ? 6.399 6.790 -17.918 1.00 30.42 399 GLN A O 1
ATOM 3072 N N . ALA A 1 400 ? 4.691 7.564 -16.691 1.00 30.47 400 ALA A N 1
ATOM 3073 C CA . ALA A 1 400 ? 4.552 6.336 -15.920 1.00 30.47 400 ALA A CA 1
ATOM 3074 C C . ALA A 1 400 ? 3.744 5.293 -16.732 1.00 30.47 400 ALA A C 1
ATOM 3076 O O . ALA A 1 400 ? 2.635 5.589 -17.178 1.00 30.47 400 ALA A O 1
ATOM 3077 N N . PRO A 1 401 ? 4.256 4.079 -16.939 1.00 30.56 401 PRO A N 1
ATOM 3078 C CA . PRO A 1 401 ? 3.485 2.955 -17.481 1.00 30.56 401 PRO A CA 1
ATOM 3079 C C . PRO A 1 401 ? 2.275 2.610 -16.625 1.00 30.56 401 PRO A C 1
ATOM 3081 O O . PRO A 1 401 ? 2.395 2.334 -15.438 1.00 30.56 401 PRO A O 1
ATOM 3084 N N . LEU A 1 402 ? 1.124 2.551 -17.288 1.00 34.38 402 LEU A N 1
ATOM 3085 C CA . LEU A 1 402 ? 0.273 1.363 -17.390 1.00 34.38 402 LEU A CA 1
ATOM 3086 C C . LEU A 1 402 ? 0.478 0.287 -16.291 1.00 34.38 402 LEU A C 1
ATOM 3088 O O . LEU A 1 402 ? 1.353 -0.562 -16.425 1.00 34.38 402 LEU A O 1
ATOM 3092 N N . GLU A 1 403 ? -0.426 0.217 -15.304 1.00 32.22 403 GLU A N 1
ATOM 3093 C CA . GLU A 1 403 ? -0.610 -0.967 -14.441 1.00 32.22 403 GLU A CA 1
ATOM 3094 C C . GLU A 1 403 ? -2.100 -1.353 -14.315 1.00 32.22 403 GLU A C 1
ATOM 3096 O O . GLU A 1 403 ? -2.953 -0.473 -14.225 1.00 32.22 403 GLU A O 1
ATOM 3101 N N . PRO A 1 404 ? -2.475 -2.646 -14.293 1.00 34.00 404 PRO A N 1
ATOM 3102 C CA . PRO A 1 404 ? -3.776 -3.089 -13.790 1.00 34.00 404 PRO A CA 1
ATOM 3103 C C . PRO A 1 404 ? -3.835 -3.026 -12.251 1.00 34.00 404 PRO A C 1
ATOM 3105 O O . PRO A 1 404 ? -2.812 -3.109 -11.583 1.00 34.00 404 PRO A O 1
ATOM 3108 N N . PRO A 1 405 ? -5.021 -2.942 -11.631 1.00 38.53 405 PRO A N 1
ATOM 3109 C CA . PRO A 1 405 ? -5.122 -2.974 -10.176 1.00 38.53 405 PRO A CA 1
ATOM 3110 C C . PRO A 1 405 ? -4.887 -4.394 -9.609 1.00 38.53 405 PRO A C 1
ATOM 3112 O O . PRO A 1 405 ? -5.397 -5.382 -10.139 1.00 38.53 405 PRO A O 1
ATOM 3115 N N . LEU A 1 406 ? -4.204 -4.471 -8.455 1.00 38.91 406 LEU A N 1
ATOM 3116 C CA . LEU A 1 406 ? -3.919 -5.657 -7.609 1.00 38.91 406 LEU A CA 1
ATOM 3117 C C . LEU A 1 406 ? -5.029 -6.711 -7.478 1.00 38.91 406 LEU A C 1
ATOM 3119 O O . LEU A 1 406 ? -4.787 -7.868 -7.129 1.00 38.91 406 LEU A O 1
ATOM 3123 N N . VAL A 1 407 ? -6.277 -6.294 -7.656 1.00 40.91 407 VAL A N 1
ATOM 3124 C CA . VAL A 1 407 ? -7.464 -7.128 -7.480 1.00 40.91 407 VAL A CA 1
ATOM 3125 C C . VAL A 1 407 ? -7.517 -8.339 -8.417 1.00 40.91 407 VAL A C 1
ATOM 3127 O O . VAL A 1 407 ? -8.256 -9.267 -8.088 1.00 40.91 407 VAL A O 1
ATOM 3130 N N . ASN A 1 408 ? -6.714 -8.394 -9.486 1.00 41.53 408 ASN A N 1
ATOM 3131 C CA . ASN A 1 408 ? -6.804 -9.435 -10.520 1.00 41.53 408 ASN A CA 1
ATOM 3132 C C . ASN A 1 408 ? -5.769 -10.581 -10.441 1.00 41.53 408 ASN A C 1
ATOM 3134 O O . ASN A 1 408 ? -5.925 -11.544 -11.177 1.00 41.53 408 ASN A O 1
ATOM 3138 N N . HIS A 1 409 ? -4.816 -10.554 -9.498 1.00 41.22 409 HIS A N 1
ATOM 3139 C CA . HIS A 1 409 ? -3.723 -11.540 -9.379 1.00 41.22 409 HIS A CA 1
ATOM 3140 C C . HIS A 1 409 ? -4.180 -13.028 -9.428 1.00 41.22 409 HIS A C 1
ATOM 3142 O O . HIS A 1 409 ? -5.084 -13.371 -8.664 1.00 41.22 409 HIS A O 1
ATOM 3148 N N . PRO A 1 410 ? -3.520 -13.958 -10.169 1.00 39.94 410 PRO A N 1
ATOM 3149 C CA . PRO A 1 410 ? -3.943 -15.363 -10.325 1.00 39.94 410 PRO A CA 1
ATOM 3150 C C . PRO A 1 410 ? -3.977 -16.179 -9.026 1.00 39.94 410 PRO A C 1
ATOM 3152 O O . PRO A 1 410 ? -4.974 -16.839 -8.754 1.00 39.94 410 PRO A O 1
ATOM 3155 N N . ASP A 1 411 ? -2.956 -16.069 -8.165 1.00 42.34 411 ASP A N 1
ATOM 3156 C CA . ASP A 1 411 ? -2.976 -16.693 -6.822 1.00 42.34 411 ASP A CA 1
ATOM 3157 C C . ASP A 1 411 ? -4.051 -16.094 -5.889 1.00 42.34 411 ASP A C 1
ATOM 3159 O O . ASP A 1 411 ? -4.335 -16.643 -4.828 1.00 42.34 411 ASP A O 1
ATOM 3163 N N . TRP A 1 412 ? -4.661 -14.966 -6.273 1.00 46.38 412 TRP A N 1
ATOM 3164 C CA . TRP A 1 412 ? -5.763 -14.306 -5.564 1.00 46.38 412 TRP A CA 1
ATOM 3165 C C . TRP A 1 412 ? -7.067 -14.305 -6.374 1.00 46.38 412 TRP A C 1
ATOM 3167 O O . TRP A 1 412 ? -8.029 -13.615 -6.003 1.00 46.38 412 TRP A O 1
ATOM 3177 N N . ALA A 1 413 ? -7.099 -15.009 -7.508 1.00 39.94 413 ALA A N 1
ATOM 3178 C CA . ALA A 1 413 ? -8.251 -15.082 -8.385 1.00 39.94 413 ALA A CA 1
ATOM 3179 C C . ALA A 1 413 ? -9.287 -15.991 -7.716 1.00 39.94 413 ALA A C 1
ATOM 3181 O O . ALA A 1 413 ? -9.170 -17.213 -7.719 1.00 39.94 413 ALA A O 1
ATOM 3182 N N . GLY A 1 414 ? -10.287 -15.373 -7.083 1.00 42.72 414 GLY A N 1
ATOM 3183 C CA . GLY A 1 414 ? -11.339 -16.078 -6.347 1.00 42.72 414 GLY A CA 1
ATOM 3184 C C . GLY A 1 414 ? -11.688 -15.480 -4.983 1.00 42.72 414 GLY A C 1
ATOM 3185 O O . GLY A 1 414 ? -12.755 -15.810 -4.469 1.00 42.72 414 GLY A O 1
ATOM 3186 N N . ASP A 1 415 ? -10.859 -14.588 -4.420 1.00 47.62 415 ASP A N 1
ATOM 3187 C CA . ASP A 1 415 ? -11.185 -13.852 -3.187 1.00 47.62 415 ASP A CA 1
ATOM 3188 C C . ASP A 1 415 ? -11.914 -12.527 -3.517 1.00 47.62 415 ASP A C 1
ATOM 3190 O O . ASP A 1 415 ? -11.321 -11.637 -4.137 1.00 47.62 415 ASP A O 1
ATOM 3194 N N . PRO A 1 416 ? -13.202 -12.370 -3.155 1.00 45.44 416 PRO A N 1
ATOM 3195 C CA . PRO A 1 416 ? -13.993 -11.197 -3.516 1.00 45.44 416 PRO A CA 1
ATOM 3196 C C . PRO A 1 416 ? -13.723 -9.940 -2.663 1.00 45.44 416 PRO A C 1
ATOM 3198 O O . PRO A 1 416 ? -14.235 -8.874 -3.024 1.00 45.44 416 PRO A O 1
ATOM 3201 N N . PHE A 1 417 ? -12.952 -10.012 -1.562 1.00 50.81 417 PHE A N 1
ATOM 3202 C CA . PHE A 1 417 ? -12.764 -8.880 -0.636 1.00 50.81 417 PHE A CA 1
ATOM 3203 C C . PHE A 1 417 ? -11.300 -8.658 -0.235 1.00 50.81 417 PHE A C 1
ATOM 3205 O O . PHE A 1 417 ? -10.745 -9.351 0.612 1.00 50.81 417 PHE A O 1
ATOM 3212 N N . LYS A 1 418 ? -10.690 -7.609 -0.797 1.00 59.03 418 LYS A N 1
ATOM 3213 C CA . LYS A 1 418 ? -9.266 -7.286 -0.617 1.00 59.03 418 LYS A CA 1
ATOM 3214 C C . LYS A 1 418 ? -9.104 -5.872 -0.065 1.00 59.03 418 LYS A C 1
ATOM 3216 O O . LYS A 1 418 ? -9.755 -4.952 -0.561 1.00 59.03 418 LYS A O 1
ATOM 3221 N N . PHE A 1 419 ? -8.258 -5.699 0.949 1.00 52.69 419 PHE A N 1
ATOM 3222 C CA . PHE A 1 419 ? -7.949 -4.402 1.556 1.00 52.69 419 PHE A CA 1
ATOM 3223 C C . PHE A 1 419 ? -6.469 -4.076 1.393 1.00 52.69 419 PHE A C 1
ATOM 3225 O O . PHE A 1 419 ? -5.601 -4.876 1.743 1.00 52.69 419 PHE A O 1
ATOM 3232 N N . PHE A 1 420 ? -6.187 -2.860 0.932 1.00 55.94 420 PHE A N 1
ATOM 3233 C CA . PHE A 1 420 ? -4.821 -2.370 0.781 1.00 55.94 420 PHE A CA 1
ATOM 3234 C C . PHE A 1 420 ? -4.554 -1.247 1.774 1.00 55.94 420 PHE A C 1
ATOM 3236 O O . PHE A 1 420 ? -5.293 -0.265 1.840 1.00 55.94 420 PHE A O 1
ATOM 3243 N N . PHE A 1 421 ? -3.487 -1.424 2.546 1.00 56.53 421 PHE A N 1
ATOM 3244 C CA . PHE A 1 421 ? -2.981 -0.493 3.547 1.00 56.53 421 PHE A CA 1
ATOM 3245 C C . PHE A 1 421 ? -1.546 -0.118 3.162 1.00 56.53 421 PHE A C 1
ATOM 3247 O O . PHE A 1 421 ? -0.582 -0.580 3.767 1.00 56.53 421 PHE A O 1
ATOM 3254 N N . GLY A 1 422 ? -1.385 0.679 2.113 1.00 51.59 422 GLY A N 1
ATOM 3255 C CA . GLY A 1 422 ? -0.074 1.160 1.684 1.00 51.59 422 GLY A CA 1
ATOM 3256 C C . GLY A 1 422 ? 0.029 2.662 1.886 1.00 51.59 422 GLY A C 1
ATOM 3257 O O . GLY A 1 422 ? -0.842 3.394 1.431 1.00 51.59 422 GLY A O 1
ATOM 3258 N N . LEU A 1 423 ? 1.093 3.115 2.547 1.00 51.81 423 LEU A N 1
ATOM 3259 C CA . LEU A 1 423 ? 1.586 4.491 2.442 1.00 51.81 423 LEU A CA 1
ATOM 3260 C C . LEU A 1 423 ? 2.922 4.493 1.711 1.00 51.81 423 LEU A C 1
ATOM 3262 O O . LEU A 1 423 ? 3.923 4.999 2.190 1.00 51.81 423 LEU A O 1
ATOM 3266 N N . THR A 1 424 ? 2.970 3.858 0.552 1.00 46.12 424 THR A N 1
ATOM 3267 C CA . THR A 1 424 ? 4.173 3.870 -0.269 1.00 46.12 424 THR A CA 1
ATOM 3268 C C . THR A 1 424 ? 3.923 4.736 -1.487 1.00 46.12 424 THR A C 1
ATOM 3270 O O . THR A 1 424 ? 3.899 4.220 -2.588 1.00 46.12 424 THR A O 1
ATOM 3273 N N . ASN A 1 425 ? 3.785 6.051 -1.251 1.00 44.41 425 ASN A N 1
ATOM 3274 C CA . ASN A 1 425 ? 4.063 7.134 -2.204 1.00 44.41 425 ASN A CA 1
ATOM 3275 C C . ASN A 1 425 ? 3.196 7.218 -3.495 1.00 44.41 425 ASN A C 1
ATOM 3277 O O . ASN A 1 425 ? 2.871 6.220 -4.131 1.00 44.41 425 ASN A O 1
ATOM 3281 N N . ASP A 1 426 ? 2.951 8.454 -3.942 1.00 44.81 426 ASP A N 1
ATOM 3282 C CA . ASP A 1 426 ? 2.581 8.886 -5.304 1.00 44.81 426 ASP A CA 1
ATOM 3283 C C . ASP A 1 426 ? 3.287 8.138 -6.459 1.00 44.81 426 ASP A C 1
ATOM 3285 O O . ASP A 1 426 ? 2.760 8.092 -7.567 1.00 44.81 426 ASP A O 1
ATOM 3289 N N . PHE A 1 427 ? 4.469 7.547 -6.222 1.00 34.84 427 PHE A N 1
ATOM 3290 C CA . PHE A 1 427 ? 5.318 6.911 -7.245 1.00 34.84 427 PHE A CA 1
ATOM 3291 C C . PHE A 1 427 ? 5.482 5.380 -7.152 1.00 34.84 427 PHE A C 1
ATOM 3293 O O . PHE A 1 427 ? 6.021 4.792 -8.083 1.00 34.84 427 PHE A O 1
ATOM 3300 N N . LEU A 1 428 ? 5.059 4.714 -6.068 1.00 37.03 428 LEU A N 1
ATOM 3301 C CA . LEU A 1 428 ? 5.096 3.236 -5.945 1.00 37.03 428 LEU A CA 1
ATOM 3302 C C . LEU A 1 428 ? 3.670 2.659 -5.989 1.00 37.03 428 LEU A C 1
ATOM 3304 O O . LEU A 1 428 ? 3.317 1.733 -5.256 1.00 37.03 428 LEU A O 1
ATOM 3308 N N . GLY A 1 429 ? 2.832 3.285 -6.818 1.00 32.84 429 GLY A N 1
ATOM 3309 C CA . GLY A 1 429 ? 1.438 2.924 -7.004 1.00 32.84 429 GLY A CA 1
ATOM 3310 C C . GLY A 1 429 ? 1.282 1.568 -7.685 1.00 32.84 429 GLY A C 1
ATOM 3311 O O . GLY A 1 429 ? 1.799 1.386 -8.772 1.00 32.84 429 GLY A O 1
ATOM 3312 N N . TYR A 1 430 ? 0.460 0.724 -7.056 1.00 33.62 430 TYR A N 1
ATOM 3313 C CA . TYR A 1 430 ? -0.060 -0.568 -7.516 1.00 33.62 430 TYR A CA 1
ATOM 3314 C C . TYR A 1 430 ? 0.969 -1.720 -7.537 1.00 33.62 430 TYR A C 1
ATOM 3316 O O . TYR A 1 430 ? 2.165 -1.555 -7.723 1.00 33.62 430 TYR A O 1
ATOM 3324 N N . PHE A 1 431 ? 0.502 -2.908 -7.143 1.00 35.62 431 PHE A N 1
ATOM 3325 C CA . PHE A 1 431 ? 1.280 -4.148 -7.169 1.00 35.62 431 PHE A CA 1
ATOM 3326 C C . PHE A 1 431 ? 0.571 -5.076 -8.172 1.00 35.62 431 PHE A C 1
ATOM 3328 O O . PHE A 1 431 ? -0.650 -5.080 -8.266 1.00 35.62 431 PHE A O 1
ATOM 3335 N N . VAL A 1 432 ? 1.270 -5.896 -8.938 1.00 29.19 432 VAL A N 1
ATOM 3336 C CA . VAL A 1 432 ? 0.639 -6.886 -9.829 1.00 29.19 432 VAL A CA 1
ATOM 3337 C C . VAL A 1 432 ? 1.592 -8.091 -9.896 1.00 29.19 432 VAL A C 1
ATOM 3339 O O . VAL A 1 432 ? 2.792 -7.944 -9.686 1.00 29.19 432 VAL A O 1
ATOM 3342 N N . PRO A 1 433 ? 1.106 -9.331 -10.052 1.00 30.80 433 PRO A N 1
ATOM 3343 C CA . PRO A 1 433 ? 1.979 -10.499 -10.187 1.00 30.80 433 PRO A CA 1
ATOM 3344 C C . PRO A 1 433 ? 2.836 -10.478 -11.447 1.00 30.80 433 PRO A C 1
ATOM 3346 O O . PRO A 1 433 ? 2.361 -10.121 -12.516 1.00 30.80 433 PRO A O 1
ATOM 3349 N N . GLN A 1 434 ? 4.011 -11.111 -11.359 1.00 33.75 434 GLN A N 1
ATOM 3350 C CA . GLN A 1 434 ? 4.882 -11.435 -12.501 1.00 33.75 434 GLN A CA 1
ATOM 3351 C C . GLN A 1 434 ? 4.140 -12.064 -13.702 1.00 33.75 434 GLN A C 1
ATOM 3353 O O . GLN A 1 434 ? 4.416 -11.712 -14.838 1.00 33.75 434 GLN A O 1
ATOM 3358 N N . ALA A 1 435 ? 3.165 -12.954 -13.465 1.00 30.77 435 ALA A N 1
ATOM 3359 C CA . ALA A 1 435 ? 2.417 -13.628 -14.537 1.00 30.77 435 ALA A CA 1
ATOM 3360 C C . ALA A 1 435 ? 1.483 -12.687 -15.328 1.00 30.77 435 ALA A C 1
ATOM 3362 O O . ALA A 1 435 ? 1.064 -13.024 -16.431 1.00 30.77 435 ALA A O 1
ATOM 3363 N N . GLU A 1 436 ? 1.167 -11.513 -14.773 1.00 32.72 436 GLU A N 1
ATOM 3364 C CA . GLU A 1 436 ? 0.429 -10.425 -15.431 1.00 32.72 436 GLU A CA 1
ATOM 3365 C C . GLU A 1 436 ? 1.357 -9.250 -15.812 1.00 32.72 436 GLU A C 1
ATOM 3367 O O . GLU A 1 436 ? 0.896 -8.252 -16.362 1.00 32.72 436 GLU A O 1
ATOM 3372 N N . TRP A 1 437 ? 2.669 -9.380 -15.567 1.00 38.41 437 TRP A N 1
ATOM 3373 C CA . TRP A 1 437 ? 3.709 -8.397 -15.895 1.00 38.41 437 TRP A CA 1
ATOM 3374 C C . TRP A 1 437 ? 4.570 -8.765 -17.096 1.00 38.41 437 TRP A C 1
ATOM 3376 O O . TRP A 1 437 ? 5.118 -7.867 -17.735 1.00 38.41 437 TRP A O 1
ATOM 3386 N N . ASP A 1 438 ? 4.640 -10.043 -17.462 1.00 34.06 438 ASP A N 1
ATOM 3387 C CA . ASP A 1 438 ? 5.489 -10.477 -18.573 1.00 34.06 438 ASP A CA 1
ATOM 3388 C C . ASP A 1 438 ? 5.038 -9.906 -19.940 1.00 34.06 438 ASP A C 1
ATOM 3390 O O . ASP A 1 438 ? 5.856 -9.799 -20.841 1.00 34.06 438 ASP A O 1
ATOM 3394 N N . GLY A 1 439 ? 3.780 -9.459 -20.099 1.00 31.41 439 GLY A N 1
ATOM 3395 C CA . GLY A 1 439 ? 3.264 -8.894 -21.362 1.00 31.41 439 GLY A CA 1
ATOM 3396 C C . GLY A 1 439 ? 3.146 -7.362 -21.445 1.00 31.41 439 GLY A C 1
ATOM 3397 O O . GLY A 1 439 ? 2.659 -6.857 -22.454 1.00 31.41 439 GLY A O 1
ATOM 3398 N N . TRP A 1 440 ? 3.494 -6.608 -20.393 1.00 28.14 440 TRP A N 1
ATOM 3399 C CA . TRP A 1 440 ? 3.249 -5.147 -20.323 1.00 28.14 440 TRP A CA 1
ATOM 3400 C C . TRP A 1 440 ? 4.520 -4.283 -20.381 1.00 28.14 440 TRP A C 1
ATOM 3402 O O . TRP A 1 440 ? 4.448 -3.089 -20.673 1.00 28.14 440 TRP A O 1
ATOM 3412 N N . PHE A 1 441 ? 5.698 -4.876 -20.193 1.00 32.62 441 PHE A N 1
ATOM 3413 C CA . PHE A 1 441 ? 6.996 -4.185 -20.254 1.00 32.62 441 PHE A CA 1
ATOM 3414 C C . PHE A 1 441 ? 7.654 -4.187 -21.634 1.00 32.62 441 PHE A C 1
ATOM 3416 O O . PHE A 1 441 ? 8.846 -3.950 -21.796 1.00 32.62 441 PHE A O 1
ATOM 3423 N N . GLU A 1 442 ? 6.811 -4.358 -22.633 1.00 35.25 442 GLU A N 1
ATOM 3424 C CA . GLU A 1 442 ? 7.112 -4.276 -24.054 1.00 35.25 442 GLU A CA 1
ATOM 3425 C C . GLU A 1 442 ? 7.042 -2.832 -24.580 1.00 35.25 442 GLU A C 1
ATOM 3427 O O . GLU A 1 442 ? 6.998 -2.582 -25.786 1.00 35.25 442 GLU A O 1
ATOM 3432 N N . GLY A 1 443 ? 6.917 -1.837 -23.691 1.00 29.88 443 GLY A N 1
ATOM 3433 C CA . GLY A 1 443 ? 6.771 -0.470 -24.174 1.00 29.88 443 GLY A CA 1
ATOM 3434 C C . GLY A 1 443 ? 6.553 0.671 -23.199 1.00 29.88 443 GLY A C 1
ATOM 3435 O O . GLY A 1 443 ? 6.565 1.794 -23.691 1.00 29.88 443 GLY A O 1
ATOM 3436 N N . TYR A 1 444 ? 6.368 0.480 -21.885 1.00 25.94 444 TYR A N 1
ATOM 3437 C CA . TYR A 1 444 ? 6.101 1.653 -21.041 1.00 25.94 444 TYR A CA 1
ATOM 3438 C C . TYR A 1 444 ? 6.781 1.762 -19.677 1.00 25.94 444 TYR A C 1
ATOM 3440 O O . TYR A 1 444 ? 6.688 2.847 -19.141 1.00 25.94 444 TYR A O 1
ATOM 3448 N N . TYR A 1 445 ? 7.529 0.799 -19.129 1.00 27.50 445 TYR A N 1
ATOM 3449 C CA . TYR A 1 445 ? 8.496 1.100 -18.042 1.00 27.50 445 TYR A CA 1
ATOM 3450 C C . TYR A 1 445 ? 9.896 1.137 -18.647 1.00 27.50 445 TYR A C 1
ATOM 3452 O O . TYR A 1 445 ? 10.769 0.304 -18.420 1.00 27.50 445 TYR A O 1
ATOM 3460 N N . GLY A 1 446 ? 10.108 2.161 -19.450 1.00 28.22 446 GLY A N 1
ATOM 3461 C CA . GLY A 1 446 ? 11.381 2.838 -19.411 1.00 28.22 446 GLY A CA 1
ATOM 3462 C C . GLY A 1 446 ? 11.066 4.197 -18.848 1.00 28.22 446 GLY A C 1
ATOM 3463 O O . GLY A 1 446 ? 10.359 4.924 -19.519 1.00 28.22 446 GLY A O 1
ATOM 3464 N N . GLU A 1 447 ? 11.580 4.538 -17.672 1.00 26.98 447 GLU A N 1
ATOM 3465 C CA . GLU A 1 447 ? 12.020 5.905 -17.437 1.00 26.98 447 GLU A CA 1
ATOM 3466 C C . GLU A 1 447 ? 13.261 5.876 -16.565 1.00 26.98 447 GLU A C 1
ATOM 3468 O O . GLU A 1 447 ? 13.290 5.317 -15.469 1.00 26.98 447 GLU A O 1
ATOM 3473 N N . GLN A 1 448 ? 14.266 6.579 -17.065 1.00 29.91 448 GLN A N 1
ATOM 3474 C CA . GLN A 1 448 ? 15.522 6.963 -16.437 1.00 29.91 448 GLN A CA 1
ATOM 3475 C C . GLN A 1 448 ? 15.335 7.752 -15.111 1.00 29.91 448 GLN A C 1
ATOM 3477 O O . GLN A 1 448 ? 16.296 8.343 -14.621 1.00 29.91 448 GLN A O 1
ATOM 3482 N N . PHE A 1 449 ? 14.124 7.792 -14.530 1.00 31.91 449 PHE A N 1
ATOM 3483 C CA . PHE A 1 449 ? 13.714 8.754 -13.504 1.00 31.91 449 PHE A CA 1
ATOM 3484 C C . PHE A 1 449 ? 12.755 8.226 -12.413 1.00 31.91 449 PHE A C 1
ATOM 3486 O O . PHE A 1 449 ? 12.414 9.001 -11.520 1.00 31.91 449 PHE A O 1
ATOM 3493 N N . SER A 1 450 ? 12.363 6.941 -12.392 1.00 33.19 450 SER A N 1
ATOM 3494 C CA . SER A 1 450 ? 11.715 6.368 -11.192 1.00 33.19 450 SER A CA 1
ATOM 3495 C C . SER A 1 450 ? 12.781 6.004 -10.146 1.00 33.19 450 SER A C 1
ATOM 3497 O O . SER A 1 450 ? 13.760 5.349 -10.500 1.00 33.19 450 SER A O 1
ATOM 3499 N N . PRO A 1 451 ? 12.637 6.397 -8.865 1.00 34.28 451 PRO A N 1
ATOM 3500 C CA . PRO A 1 451 ? 13.683 6.220 -7.857 1.00 34.28 451 PRO A CA 1
ATOM 3501 C C . PRO A 1 451 ? 13.887 4.773 -7.373 1.00 34.28 451 PRO A C 1
ATOM 3503 O O . PRO A 1 451 ? 14.666 4.587 -6.439 1.00 34.28 451 PRO A O 1
ATOM 3506 N N . ALA A 1 452 ? 13.179 3.767 -7.909 1.00 37.72 452 ALA A N 1
ATOM 3507 C CA . ALA A 1 452 ? 13.387 2.370 -7.515 1.00 37.72 452 ALA A CA 1
ATOM 3508 C C . ALA A 1 452 ? 12.736 1.324 -8.463 1.00 37.72 452 ALA A C 1
ATOM 3510 O O . ALA A 1 452 ? 11.743 0.705 -8.087 1.00 37.72 452 ALA A O 1
ATOM 3511 N N . PRO A 1 453 ? 13.277 1.054 -9.663 1.00 38.38 453 PRO A N 1
ATOM 3512 C CA . PRO A 1 453 ? 12.825 -0.078 -10.485 1.00 38.38 453 PRO A CA 1
ATOM 3513 C C . PRO A 1 453 ? 12.949 -1.431 -9.745 1.00 38.38 453 PRO A C 1
ATOM 3515 O O . PRO A 1 453 ? 12.060 -2.275 -9.821 1.00 38.38 453 PRO A O 1
ATOM 3518 N N . ASP A 1 454 ? 13.989 -1.588 -8.920 1.00 42.50 454 ASP A N 1
ATOM 3519 C CA . ASP A 1 454 ? 14.264 -2.804 -8.136 1.00 42.50 454 ASP A CA 1
ATOM 3520 C C . ASP A 1 454 ? 13.350 -2.985 -6.906 1.00 42.50 454 ASP A C 1
ATOM 3522 O O . ASP A 1 454 ? 13.251 -4.080 -6.339 1.00 42.50 454 ASP A O 1
ATOM 3526 N N . ALA A 1 455 ? 12.657 -1.923 -6.477 1.00 47.41 455 ALA A N 1
ATOM 3527 C CA . ALA A 1 455 ? 11.716 -1.968 -5.357 1.00 47.41 455 ALA A CA 1
ATOM 3528 C C . ALA A 1 455 ? 10.520 -2.878 -5.647 1.00 47.41 455 ALA A C 1
ATOM 3530 O O . ALA A 1 455 ? 10.113 -3.645 -4.772 1.00 47.41 455 ALA A O 1
ATOM 3531 N N . GLY A 1 456 ? 9.974 -2.797 -6.866 1.00 48.28 456 GLY A N 1
ATOM 3532 C CA . GLY A 1 456 ? 8.815 -3.583 -7.288 1.00 48.28 456 GLY A CA 1
ATOM 3533 C C . GLY A 1 456 ? 9.102 -5.083 -7.272 1.00 48.28 456 GLY A C 1
ATOM 3534 O O . GLY A 1 456 ? 8.305 -5.860 -6.741 1.00 48.28 456 GLY A O 1
ATOM 3535 N N . THR A 1 457 ? 10.279 -5.488 -7.754 1.00 48.22 457 THR A N 1
ATOM 3536 C CA . THR A 1 457 ? 10.727 -6.889 -7.773 1.00 48.22 457 THR A CA 1
ATOM 3537 C C . THR A 1 457 ? 10.868 -7.455 -6.364 1.00 48.22 457 THR A C 1
ATOM 3539 O O . THR A 1 457 ? 10.219 -8.445 -6.023 1.00 48.22 457 THR A O 1
ATOM 3542 N N . ILE A 1 458 ? 11.643 -6.788 -5.502 1.00 50.19 458 ILE A N 1
ATOM 3543 C CA . ILE A 1 458 ? 11.879 -7.249 -4.126 1.00 50.19 458 ILE A CA 1
ATOM 3544 C C . ILE A 1 458 ? 10.565 -7.323 -3.351 1.00 50.19 458 ILE A C 1
ATOM 3546 O O . ILE A 1 458 ? 10.315 -8.276 -2.610 1.00 50.19 458 ILE A O 1
ATOM 3550 N N . LEU A 1 459 ? 9.695 -6.334 -3.514 1.00 53.38 459 LEU A N 1
ATOM 3551 C CA . LEU A 1 459 ? 8.402 -6.316 -2.850 1.00 53.38 459 LEU A CA 1
ATOM 3552 C C . LEU A 1 459 ? 7.493 -7.459 -3.316 1.00 53.38 459 LEU A C 1
ATOM 3554 O O . LEU A 1 459 ? 6.879 -8.128 -2.485 1.00 53.38 459 LEU A O 1
ATOM 3558 N N . SER A 1 460 ? 7.470 -7.738 -4.618 1.00 51.44 460 SER A N 1
ATOM 3559 C CA . SER A 1 460 ? 6.691 -8.832 -5.205 1.00 51.44 460 SER A CA 1
ATOM 3560 C C . SER A 1 460 ? 7.152 -10.204 -4.715 1.00 51.44 460 SER A C 1
ATOM 3562 O O . SER A 1 460 ? 6.329 -11.066 -4.408 1.00 51.44 460 SER A O 1
ATOM 3564 N N . GLU A 1 461 ? 8.459 -10.410 -4.556 1.00 52.47 461 GLU A N 1
ATOM 3565 C CA . GLU A 1 461 ? 9.015 -11.633 -3.965 1.00 52.47 461 GLU A CA 1
ATOM 3566 C C . GLU A 1 461 ? 8.617 -11.805 -2.495 1.00 52.47 461 GLU A C 1
ATOM 3568 O O . GLU A 1 461 ? 8.228 -12.894 -2.061 1.00 52.47 461 GLU A O 1
ATOM 3573 N N . ASN A 1 462 ? 8.681 -10.722 -1.715 1.00 55.06 462 ASN A N 1
ATOM 3574 C CA . ASN A 1 462 ? 8.262 -10.740 -0.314 1.00 55.06 462 ASN A CA 1
ATOM 3575 C C . ASN A 1 462 ? 6.755 -10.995 -0.182 1.00 55.06 462 ASN A C 1
ATOM 3577 O O . ASN A 1 462 ? 6.335 -11.731 0.712 1.00 55.06 462 ASN A O 1
ATOM 3581 N N . LEU A 1 463 ? 5.952 -10.443 -1.091 1.00 56.72 463 LEU A N 1
ATOM 3582 C CA . LEU A 1 463 ? 4.514 -10.661 -1.140 1.00 56.72 463 LEU A CA 1
ATOM 3583 C C . LEU A 1 463 ? 4.176 -12.115 -1.481 1.00 56.72 463 LEU A C 1
ATOM 3585 O O . LEU A 1 463 ? 3.428 -12.753 -0.747 1.00 56.72 463 LEU A O 1
ATOM 3589 N N . ARG A 1 464 ? 4.784 -12.683 -2.524 1.00 55.16 464 ARG A N 1
ATOM 3590 C CA . ARG A 1 464 ? 4.616 -14.105 -2.873 1.00 55.16 464 ARG A CA 1
ATOM 3591 C C . ARG A 1 464 ? 4.907 -15.029 -1.705 1.00 55.16 464 ARG A C 1
ATOM 3593 O O . ARG A 1 464 ? 4.137 -15.947 -1.442 1.00 55.16 464 ARG A O 1
ATOM 3600 N N . TRP A 1 465 ? 5.981 -14.750 -0.971 1.00 56.97 465 TRP A N 1
ATOM 3601 C CA . TRP A 1 465 ? 6.317 -15.502 0.233 1.00 56.97 465 TRP A CA 1
ATOM 3602 C C . TRP A 1 465 ? 5.196 -15.453 1.277 1.00 56.97 465 TRP A C 1
ATOM 3604 O O . TRP A 1 465 ? 4.850 -16.476 1.865 1.00 56.97 465 TRP A O 1
ATOM 3614 N N . LEU A 1 466 ? 4.611 -14.273 1.500 1.00 61.19 466 LEU A N 1
ATOM 3615 C CA . LEU A 1 466 ? 3.520 -14.110 2.458 1.00 61.19 466 LEU A CA 1
ATOM 3616 C C . LEU A 1 466 ? 2.250 -14.844 2.021 1.00 61.19 466 LEU A C 1
ATOM 3618 O O . LEU A 1 466 ? 1.511 -15.303 2.884 1.00 61.19 466 LEU A O 1
ATOM 3622 N N . LEU A 1 467 ? 2.007 -14.991 0.721 1.00 57.53 467 LEU A N 1
ATOM 3623 C CA . LEU A 1 467 ? 0.768 -15.549 0.178 1.00 57.53 467 LEU A CA 1
ATOM 3624 C C . LEU A 1 467 ? 0.786 -17.060 -0.022 1.00 57.53 467 LEU A C 1
ATOM 3626 O O . LEU A 1 467 ? -0.233 -17.703 0.203 1.00 57.53 467 LEU A O 1
ATOM 3630 N N . ALA A 1 468 ? 1.925 -17.635 -0.410 1.00 55.41 468 ALA A N 1
ATOM 3631 C CA . ALA A 1 468 ? 1.994 -19.003 -0.928 1.00 55.41 468 ALA A CA 1
ATOM 3632 C C . ALA A 1 468 ? 1.633 -20.123 0.071 1.00 55.41 468 ALA A C 1
ATOM 3634 O O . ALA A 1 468 ? 1.531 -21.271 -0.341 1.00 55.41 468 ALA A O 1
ATOM 3635 N N . GLY A 1 469 ? 1.392 -19.824 1.353 1.00 48.66 469 GLY A N 1
ATOM 3636 C CA . GLY A 1 469 ? 0.950 -20.825 2.331 1.00 48.66 469 GLY A CA 1
ATOM 3637 C C . GLY A 1 469 ? 2.072 -21.788 2.723 1.00 48.66 469 GLY A C 1
ATOM 3638 O O . GLY A 1 469 ? 2.672 -22.466 1.898 1.00 48.66 469 GLY A O 1
ATOM 3639 N N . TYR A 1 470 ? 2.387 -21.879 4.010 1.00 42.03 470 TYR A N 1
ATOM 3640 C CA . TYR A 1 470 ? 3.445 -22.765 4.506 1.00 42.03 470 TYR A CA 1
ATOM 3641 C C . TYR A 1 470 ? 2.944 -24.223 4.610 1.00 42.03 470 TYR A C 1
ATOM 3643 O O . TYR A 1 470 ? 2.864 -24.758 5.713 1.00 42.03 470 TYR A O 1
ATOM 3651 N N . GLU A 1 471 ? 2.549 -24.865 3.500 1.00 33.19 471 GLU A N 1
ATOM 3652 C CA . GLU A 1 471 ? 1.834 -26.161 3.565 1.00 33.19 471 GLU A CA 1
ATOM 3653 C C . GLU A 1 471 ? 2.449 -27.357 2.821 1.00 33.19 471 GLU A C 1
ATOM 3655 O O . GLU A 1 471 ? 1.962 -28.472 2.995 1.00 33.19 471 GLU A O 1
ATOM 3660 N N . THR A 1 472 ? 3.566 -27.225 2.102 1.00 34.75 472 THR A N 1
ATOM 3661 C CA . THR A 1 472 ? 4.226 -28.410 1.498 1.00 34.75 472 THR A CA 1
ATOM 3662 C C . THR A 1 472 ? 5.660 -28.645 1.944 1.00 34.75 472 THR A C 1
ATOM 3664 O O . THR A 1 472 ? 6.187 -29.728 1.713 1.00 34.75 472 THR A O 1
ATOM 3667 N N . GLY A 1 473 ? 6.334 -27.666 2.555 1.00 33.94 473 GLY A N 1
ATOM 3668 C CA . GLY A 1 473 ? 7.797 -27.749 2.682 1.00 33.94 473 GLY A CA 1
ATOM 3669 C C . GLY A 1 473 ? 8.517 -27.828 1.323 1.00 33.94 473 GLY A C 1
ATOM 3670 O O . GLY A 1 473 ? 9.722 -28.043 1.288 1.00 33.94 473 GLY A O 1
ATOM 3671 N N . GLU A 1 474 ? 7.792 -27.608 0.223 1.00 32.81 474 GLU A N 1
ATOM 3672 C CA . GLU A 1 474 ? 8.269 -27.574 -1.155 1.00 32.81 474 GLU A CA 1
ATOM 3673 C C . GLU A 1 474 ? 7.562 -26.417 -1.873 1.00 32.81 474 GLU A C 1
ATOM 3675 O O . GLU A 1 474 ? 6.574 -26.612 -2.570 1.00 32.81 474 GLU A O 1
ATOM 3680 N N . TYR A 1 475 ? 8.024 -25.200 -1.587 1.00 33.88 475 TYR A N 1
ATOM 3681 C CA . TYR A 1 475 ? 8.287 -24.090 -2.515 1.00 33.88 475 TYR A CA 1
ATOM 3682 C C . TYR A 1 475 ? 9.192 -23.131 -1.753 1.00 33.88 475 TYR A C 1
ATOM 3684 O O . TYR A 1 475 ? 9.008 -22.925 -0.548 1.00 33.88 475 TYR A O 1
ATOM 3692 N N . PRO A 1 476 ? 10.290 -22.678 -2.352 1.00 32.31 476 PRO A N 1
ATOM 3693 C CA . PRO A 1 476 ? 11.506 -22.834 -1.622 1.00 32.31 476 PRO A CA 1
ATOM 3694 C C . PRO A 1 476 ? 11.679 -21.604 -0.735 1.00 32.31 476 PRO A C 1
ATOM 3696 O O . PRO A 1 476 ? 11.911 -20.482 -1.179 1.00 32.31 476 PRO A O 1
ATOM 3699 N N . THR A 1 477 ? 11.735 -21.844 0.572 1.00 34.22 477 THR A N 1
ATOM 3700 C CA . THR A 1 477 ? 12.945 -21.362 1.221 1.00 34.22 477 THR A CA 1
ATOM 3701 C C . THR A 1 477 ? 14.062 -21.872 0.319 1.00 34.22 477 THR A C 1
ATOM 3703 O O . THR A 1 477 ? 14.174 -23.087 0.172 1.00 34.22 477 THR A O 1
ATOM 3706 N N . LEU A 1 478 ? 14.825 -21.022 -0.354 1.00 34.94 478 LEU A N 1
ATOM 3707 C CA . LEU A 1 478 ? 16.140 -21.482 -0.765 1.00 34.94 478 LEU A CA 1
ATOM 3708 C C . LEU A 1 478 ? 17.072 -21.096 0.383 1.00 34.94 478 LEU A C 1
ATOM 3710 O O . LEU A 1 478 ? 17.702 -20.042 0.312 1.00 34.94 478 LEU A O 1
ATOM 3714 N N . PRO A 1 479 ? 17.180 -21.889 1.477 1.00 33.22 479 PRO A N 1
ATOM 3715 C CA . PRO A 1 479 ? 18.487 -22.007 2.079 1.00 33.22 479 PRO A CA 1
ATOM 3716 C C . PRO A 1 479 ? 19.363 -22.571 0.956 1.00 33.22 479 PRO A C 1
ATOM 3718 O O . PRO A 1 479 ? 19.218 -23.731 0.584 1.00 33.22 479 PRO A O 1
ATOM 3721 N N . GLY A 1 480 ? 20.147 -21.690 0.341 1.00 37.09 480 GLY A N 1
ATOM 3722 C CA . GLY A 1 480 ? 21.047 -22.028 -0.761 1.00 37.09 480 GLY A CA 1
ATOM 3723 C C . GLY A 1 480 ? 21.096 -21.018 -1.912 1.00 37.09 480 GLY A C 1
ATOM 3724 O O . GLY A 1 480 ? 22.071 -21.014 -2.649 1.00 37.09 480 GLY A O 1
ATOM 3725 N N . LEU A 1 481 ? 20.128 -20.094 -2.061 1.00 40.47 481 LEU A N 1
ATOM 3726 C CA . LEU A 1 481 ? 20.300 -19.022 -3.057 1.00 40.47 481 LEU A CA 1
ATOM 3727 C C . LEU A 1 481 ? 21.333 -18.010 -2.579 1.00 40.47 481 LEU A C 1
ATOM 3729 O O . LEU A 1 481 ? 21.076 -17.222 -1.664 1.00 40.47 481 LEU A O 1
ATOM 3733 N N . THR A 1 482 ? 22.478 -17.989 -3.249 1.00 46.72 482 THR A N 1
ATOM 3734 C CA . THR A 1 482 ? 23.456 -16.913 -3.111 1.00 46.72 482 THR A CA 1
ATOM 3735 C C . THR A 1 482 ? 23.205 -15.874 -4.203 1.00 46.72 482 THR A C 1
ATOM 3737 O O . THR A 1 482 ? 23.086 -16.203 -5.380 1.00 46.72 482 THR A O 1
ATOM 3740 N N . SER A 1 483 ? 23.074 -14.608 -3.802 1.00 50.81 483 SER A N 1
ATOM 3741 C CA . SER A 1 483 ? 22.898 -13.485 -4.727 1.00 50.81 483 SER A CA 1
ATOM 3742 C C . SER A 1 483 ? 24.222 -12.752 -4.932 1.00 50.81 483 SER A C 1
ATOM 3744 O O . SER A 1 483 ? 24.915 -12.438 -3.957 1.00 50.81 483 SER A O 1
ATOM 3746 N N . PHE A 1 484 ? 24.546 -12.473 -6.193 1.00 50.41 484 PHE A N 1
ATOM 3747 C CA . PHE A 1 484 ? 25.749 -11.776 -6.637 1.00 50.41 484 PHE A CA 1
ATOM 3748 C C . PHE A 1 484 ? 25.362 -10.580 -7.511 1.00 50.41 484 PHE A C 1
ATOM 3750 O O . PHE A 1 484 ? 24.532 -10.713 -8.404 1.00 50.41 484 PHE A O 1
ATOM 3757 N N . ASN A 1 485 ? 25.980 -9.425 -7.268 1.00 61.03 485 ASN A N 1
ATOM 3758 C CA . ASN A 1 485 ? 25.637 -8.150 -7.900 1.00 61.03 485 ASN A CA 1
ATOM 3759 C C . ASN A 1 485 ? 26.918 -7.466 -8.406 1.00 61.03 485 ASN A C 1
ATOM 3761 O O . ASN A 1 485 ? 27.855 -7.331 -7.615 1.00 61.03 485 ASN A O 1
ATOM 3765 N N . GLY A 1 486 ? 26.943 -7.059 -9.680 1.00 44.19 486 GLY A N 1
ATOM 3766 C CA . GLY A 1 486 ? 28.066 -6.397 -10.357 1.00 44.19 486 GLY A CA 1
ATOM 3767 C C . GLY A 1 486 ? 28.112 -4.914 -10.027 1.00 44.19 486 GLY A C 1
ATOM 3768 O O . GLY A 1 486 ? 28.959 -4.467 -9.256 1.00 44.19 486 GLY A O 1
ATOM 3769 N N . GLY A 1 487 ? 27.103 -4.174 -10.472 1.00 44.19 487 GLY A N 1
ATOM 3770 C CA . GLY A 1 487 ? 26.993 -2.741 -10.239 1.00 44.19 487 GLY A CA 1
ATOM 3771 C C . GLY A 1 487 ? 27.157 -1.983 -11.550 1.00 44.19 487 GLY A C 1
ATOM 3772 O O . GLY A 1 487 ? 26.684 -2.410 -12.586 1.00 44.19 487 GLY A O 1
ATOM 3773 N N . ILE A 1 488 ? 27.749 -0.791 -11.518 1.00 43.75 488 ILE A N 1
ATOM 3774 C CA . ILE A 1 488 ? 27.766 0.095 -12.700 1.00 43.75 488 ILE A CA 1
ATOM 3775 C C . ILE A 1 488 ? 28.947 -0.143 -13.660 1.00 43.75 488 ILE A C 1
ATOM 3777 O O . ILE A 1 488 ? 29.127 0.627 -14.605 1.00 43.75 488 ILE A O 1
ATOM 3781 N N . GLY A 1 489 ? 29.852 -1.059 -13.321 1.00 53.53 489 GLY A N 1
ATOM 3782 C CA . GLY A 1 489 ? 31.103 -1.275 -14.040 1.00 53.53 489 GLY A CA 1
ATOM 3783 C C . GLY A 1 489 ? 31.060 -2.575 -14.824 1.00 53.53 489 GLY A C 1
ATOM 3784 O O . GLY A 1 489 ? 30.134 -3.343 -14.692 1.00 53.53 489 GLY A O 1
ATOM 3785 N N . ASN A 1 490 ? 32.097 -2.837 -15.618 1.00 71.56 490 ASN A N 1
ATOM 3786 C CA . ASN A 1 490 ? 32.240 -4.160 -16.216 1.00 71.56 490 ASN A CA 1
ATOM 3787 C C . ASN A 1 490 ? 32.630 -5.154 -15.121 1.00 71.56 490 ASN A C 1
ATOM 3789 O O . ASN A 1 490 ? 33.780 -5.149 -14.657 1.00 71.56 490 ASN A O 1
ATOM 3793 N N . ASP A 1 491 ? 31.700 -6.008 -14.736 1.00 77.38 491 ASP A N 1
ATOM 3794 C CA . ASP A 1 491 ? 31.843 -6.927 -13.628 1.00 77.38 491 ASP A CA 1
ATOM 3795 C C . ASP A 1 491 ? 31.983 -8.379 -14.092 1.00 77.38 491 ASP A C 1
ATOM 3797 O O . ASP A 1 491 ? 31.687 -8.778 -15.219 1.00 77.38 491 ASP A O 1
ATOM 3801 N N . THR A 1 492 ? 32.528 -9.213 -13.209 1.00 89.00 492 THR A N 1
ATOM 3802 C CA . THR A 1 492 ? 32.568 -10.663 -13.414 1.00 89.00 492 THR A CA 1
ATOM 3803 C C . THR A 1 492 ? 31.990 -11.347 -12.192 1.00 89.00 492 THR A C 1
ATOM 3805 O O . THR A 1 492 ? 32.619 -11.396 -11.131 1.00 89.00 492 THR A O 1
ATOM 3808 N N . LEU A 1 493 ? 30.792 -11.892 -12.357 1.00 74.38 493 LEU A N 1
ATOM 3809 C CA . LEU A 1 493 ? 30.042 -12.581 -11.323 1.00 74.38 493 LEU A CA 1
ATOM 3810 C C . LEU A 1 493 ? 30.162 -14.083 -11.525 1.00 74.38 493 LEU A C 1
ATOM 3812 O O . LEU A 1 493 ? 29.959 -14.600 -12.620 1.00 74.38 493 LEU A O 1
ATOM 3816 N N . ASN A 1 494 ? 30.504 -14.782 -10.449 1.00 87.31 494 ASN A N 1
ATOM 3817 C CA . ASN A 1 494 ? 30.612 -16.231 -10.444 1.00 87.31 494 ASN A CA 1
ATOM 3818 C C . ASN A 1 494 ? 29.727 -16.772 -9.331 1.00 87.31 494 ASN A C 1
ATOM 3820 O O . ASN A 1 494 ? 29.963 -16.476 -8.158 1.00 87.31 494 ASN A O 1
ATOM 3824 N N . GLY A 1 495 ? 28.736 -17.555 -9.732 1.00 78.94 495 GLY A N 1
ATOM 3825 C CA . GLY A 1 495 ? 27.911 -18.365 -8.868 1.00 78.94 495 GLY A CA 1
ATOM 3826 C C . GLY A 1 495 ? 28.689 -19.509 -8.222 1.00 78.94 495 GLY A C 1
ATOM 3827 O O . GLY A 1 495 ? 29.913 -19.631 -8.313 1.00 78.94 495 GLY A O 1
ATOM 3828 N N . SER A 1 496 ? 27.954 -20.360 -7.539 1.00 80.12 496 SER A N 1
ATOM 3829 C CA . SER A 1 496 ? 28.384 -21.540 -6.804 1.00 80.12 496 SER A CA 1
ATOM 3830 C C . SER A 1 496 ? 27.851 -22.798 -7.491 1.00 80.12 496 SER A C 1
ATOM 3832 O O . SER A 1 496 ? 27.337 -22.727 -8.590 1.00 80.12 496 SER A O 1
ATOM 3834 N N . SER A 1 497 ? 27.957 -23.961 -6.852 1.00 83.38 497 SER A N 1
ATOM 3835 C CA . SER A 1 497 ? 27.281 -25.179 -7.326 1.00 83.38 497 SER A CA 1
ATOM 3836 C C . SER A 1 497 ? 25.827 -25.305 -6.833 1.00 83.38 497 SER A C 1
ATOM 3838 O O . SER A 1 497 ? 25.254 -26.393 -6.834 1.00 83.38 497 SER A O 1
ATOM 3840 N N . GLU A 1 498 ? 25.288 -24.233 -6.260 1.00 79.06 498 GLU A N 1
ATOM 3841 C CA . GLU A 1 498 ? 23.914 -24.116 -5.780 1.00 79.06 498 GLU A CA 1
ATOM 3842 C C . GLU A 1 498 ? 23.213 -23.064 -6.631 1.00 79.06 498 GLU A C 1
ATOM 3844 O O . GLU A 1 498 ? 23.874 -22.146 -7.106 1.00 79.06 498 GLU A O 1
ATOM 3849 N N . ALA A 1 499 ? 21.883 -23.142 -6.723 1.00 71.19 499 ALA A N 1
ATOM 3850 C CA . ALA A 1 499 ? 21.080 -22.143 -7.419 1.00 71.19 499 ALA A CA 1
ATOM 3851 C C . ALA A 1 499 ? 21.441 -20.715 -6.961 1.00 71.19 499 ALA A C 1
ATOM 3853 O O . ALA A 1 499 ? 21.641 -20.456 -5.768 1.00 71.19 499 ALA A O 1
ATOM 3854 N N . ASN A 1 500 ? 21.506 -19.763 -7.880 1.00 68.81 500 ASN A N 1
ATOM 3855 C CA . ASN A 1 500 ? 21.956 -18.400 -7.637 1.00 68.81 500 ASN A CA 1
ATOM 3856 C C . ASN A 1 500 ? 21.115 -17.356 -8.372 1.00 68.81 500 ASN A C 1
ATOM 3858 O O . ASN A 1 500 ? 20.369 -17.647 -9.303 1.00 68.81 500 ASN A O 1
ATOM 3862 N N . ILE A 1 501 ? 21.258 -16.106 -7.926 1.00 68.62 501 ILE A N 1
ATOM 3863 C CA . ILE A 1 501 ? 20.760 -14.933 -8.650 1.00 68.62 501 ILE A CA 1
ATOM 3864 C C . ILE A 1 501 ? 21.943 -14.006 -8.920 1.00 68.62 501 ILE A C 1
ATOM 3866 O O . ILE A 1 501 ? 22.555 -13.504 -7.974 1.00 68.62 501 ILE A O 1
ATOM 3870 N N . LEU A 1 502 ? 22.267 -13.787 -10.190 1.00 67.06 502 LEU A N 1
ATOM 3871 C CA . LEU A 1 502 ? 23.365 -12.929 -10.630 1.00 67.06 502 LEU A CA 1
ATOM 3872 C C . LEU A 1 502 ? 22.790 -11.711 -11.361 1.00 67.06 502 LEU A C 1
ATOM 3874 O O . LEU A 1 502 ? 22.035 -11.878 -12.313 1.00 67.06 502 LEU A O 1
ATOM 3878 N N . ASN A 1 503 ? 23.172 -10.503 -10.944 1.00 67.75 503 ASN A N 1
ATOM 3879 C CA . ASN A 1 503 ? 22.746 -9.245 -11.566 1.00 67.75 503 ASN A CA 1
ATOM 3880 C C . ASN A 1 503 ? 23.968 -8.430 -12.008 1.00 67.75 503 ASN A C 1
ATOM 3882 O O . ASN A 1 503 ? 24.704 -7.950 -11.143 1.00 67.75 503 ASN A O 1
ATOM 3886 N N . GLY A 1 504 ? 24.181 -8.275 -13.316 1.00 51.75 504 GLY A N 1
ATOM 3887 C CA . GLY A 1 504 ? 25.253 -7.458 -13.899 1.00 51.75 504 GLY A CA 1
ATOM 3888 C C . GLY A 1 504 ? 25.020 -5.967 -13.671 1.00 51.75 504 GLY A C 1
ATOM 3889 O O . GLY A 1 504 ? 25.809 -5.324 -12.985 1.00 51.75 504 GLY A O 1
ATOM 3890 N N . TYR A 1 505 ? 23.821 -5.509 -14.039 1.00 58.75 505 TYR A N 1
ATOM 3891 C CA . TYR A 1 505 ? 23.322 -4.130 -14.003 1.00 58.75 505 TYR A CA 1
ATOM 3892 C C . TYR A 1 505 ? 23.752 -3.260 -15.186 1.00 58.75 505 TYR A C 1
ATOM 3894 O O . TYR A 1 505 ? 22.956 -3.105 -16.109 1.00 58.75 505 TYR A O 1
ATOM 3902 N N . GLN A 1 506 ? 24.888 -2.563 -15.135 1.00 64.69 506 GLN A N 1
ATOM 3903 C CA . GLN A 1 506 ? 25.297 -1.669 -16.225 1.00 64.69 506 GLN A CA 1
ATOM 3904 C C . GLN A 1 506 ? 26.698 -1.990 -16.709 1.00 64.69 506 GLN A C 1
ATOM 3906 O O . GLN A 1 506 ? 27.554 -2.364 -15.924 1.00 64.69 506 GLN A O 1
ATOM 3911 N N . ALA A 1 507 ? 26.954 -1.595 -17.954 1.00 68.12 507 ALA A N 1
ATOM 3912 C CA . ALA A 1 507 ? 28.186 -1.847 -18.679 1.00 68.12 507 ALA A CA 1
ATOM 3913 C C . ALA A 1 507 ? 28.312 -3.323 -19.081 1.00 68.12 507 ALA A C 1
ATOM 3915 O O . ALA A 1 507 ? 27.325 -4.033 -19.101 1.00 68.12 507 ALA A O 1
ATOM 3916 N N . ALA A 1 508 ? 29.474 -3.731 -19.589 1.00 85.19 508 ALA A N 1
ATOM 3917 C CA . ALA A 1 508 ? 29.627 -5.054 -20.190 1.00 85.19 508 ALA A CA 1
ATOM 3918 C C . ALA A 1 508 ? 30.072 -6.075 -19.139 1.00 85.19 508 ALA A C 1
ATOM 3920 O O . ALA A 1 508 ? 31.248 -6.085 -18.752 1.00 85.19 508 ALA A O 1
ATOM 3921 N N . ASP A 1 509 ? 29.149 -6.940 -18.736 1.00 83.81 509 ASP A N 1
ATOM 3922 C CA . ASP A 1 509 ? 29.312 -7.881 -17.637 1.00 83.81 509 ASP A CA 1
ATOM 3923 C C . ASP A 1 509 ? 29.547 -9.322 -18.088 1.00 83.81 509 ASP A C 1
ATOM 3925 O O . ASP A 1 509 ? 29.196 -9.752 -19.187 1.00 83.81 509 ASP A O 1
ATOM 3929 N N . VAL A 1 510 ? 30.144 -10.117 -17.201 1.00 96.00 510 VAL A N 1
ATOM 3930 C CA . VAL A 1 510 ? 30.284 -11.567 -17.365 1.00 96.00 510 VAL A CA 1
ATOM 3931 C C . VAL A 1 510 ? 29.660 -12.272 -16.170 1.00 96.00 510 VAL A C 1
ATOM 3933 O O . VAL A 1 510 ? 30.196 -12.223 -15.065 1.00 96.00 510 VAL A O 1
ATOM 3936 N N . LEU A 1 511 ? 28.552 -12.972 -16.389 1.00 93.31 511 LEU A N 1
ATOM 3937 C CA . LEU A 1 511 ? 27.819 -13.714 -15.366 1.00 93.31 511 LEU A CA 1
ATOM 3938 C C . LEU A 1 511 ? 27.974 -15.214 -15.616 1.00 93.31 511 LEU A C 1
ATOM 3940 O O . LEU A 1 511 ? 27.631 -15.696 -16.690 1.00 93.31 511 LEU A O 1
ATOM 3944 N N . ASN A 1 512 ? 28.466 -15.958 -14.626 1.00 96.50 512 ASN A N 1
ATOM 3945 C CA . ASN A 1 512 ? 28.597 -17.415 -14.684 1.00 96.50 512 ASN A CA 1
ATOM 3946 C C . ASN A 1 512 ? 27.795 -18.049 -13.540 1.00 96.50 512 ASN A C 1
ATOM 3948 O O . ASN A 1 512 ? 28.213 -17.911 -12.393 1.00 96.50 512 ASN A O 1
ATOM 3952 N N . GLY A 1 513 ? 26.683 -18.725 -13.833 1.00 89.94 513 GLY A N 1
ATOM 3953 C CA . GLY A 1 513 ? 25.843 -19.424 -12.852 1.00 89.94 513 GLY A CA 1
ATOM 3954 C C . GLY A 1 513 ? 26.543 -20.638 -12.232 1.00 89.94 513 GLY A C 1
ATOM 3955 O O . GLY A 1 513 ? 26.683 -20.708 -11.016 1.00 89.94 513 GLY A O 1
ATOM 3956 N N . ASN A 1 514 ? 27.204 -21.440 -13.073 1.00 93.62 514 ASN A N 1
ATOM 3957 C CA . ASN A 1 514 ? 27.877 -22.706 -12.745 1.00 93.62 514 ASN A CA 1
ATOM 3958 C C . ASN A 1 514 ? 26.896 -23.876 -12.596 1.00 93.62 514 ASN A C 1
ATOM 3960 O O . ASN A 1 514 ? 26.276 -24.215 -13.589 1.00 93.62 514 ASN A O 1
ATOM 3964 N N . ASP A 1 515 ? 26.835 -24.580 -11.462 1.00 87.56 515 ASP A N 1
ATOM 3965 C CA . ASP A 1 515 ? 25.851 -25.663 -11.301 1.00 87.56 515 ASP A CA 1
ATOM 3966 C C . ASP A 1 515 ? 24.678 -25.137 -10.469 1.00 87.56 515 ASP A C 1
ATOM 3968 O O . ASP A 1 515 ? 24.889 -24.394 -9.515 1.00 87.56 515 ASP A O 1
ATOM 3972 N N . GLY A 1 516 ? 23.471 -25.627 -10.723 1.00 83.12 516 GLY A N 1
ATOM 3973 C CA . GLY A 1 516 ? 22.268 -25.166 -10.036 1.00 83.12 516 GLY A CA 1
ATOM 3974 C C . GLY A 1 516 ? 21.273 -24.586 -11.027 1.00 83.12 516 GLY A C 1
ATOM 3975 O O . GLY A 1 516 ? 21.573 -24.448 -12.195 1.00 83.12 516 GLY A O 1
ATOM 3976 N N . ASN A 1 517 ? 20.054 -24.311 -10.565 1.00 79.44 517 ASN A N 1
ATOM 3977 C CA . ASN A 1 517 ? 19.050 -23.656 -11.401 1.00 79.44 517 ASN A CA 1
ATOM 3978 C C . ASN A 1 517 ? 19.132 -22.153 -11.142 1.00 79.44 517 ASN A C 1
ATOM 3980 O O . ASN A 1 517 ? 18.581 -21.665 -10.147 1.00 79.44 517 ASN A O 1
ATOM 3984 N N . ASP A 1 518 ? 19.842 -21.448 -12.003 1.00 79.38 518 ASP A N 1
ATOM 3985 C CA . ASP A 1 518 ? 20.252 -20.073 -11.794 1.00 79.38 518 ASP A CA 1
ATOM 3986 C C . ASP A 1 518 ? 19.344 -19.066 -12.498 1.00 79.38 518 ASP A C 1
ATOM 3988 O O . ASP A 1 518 ? 18.608 -19.361 -13.443 1.00 79.38 518 ASP A O 1
ATOM 3992 N N . ILE A 1 519 ? 19.401 -17.827 -12.015 1.00 75.00 519 ILE A N 1
ATOM 3993 C CA . ILE A 1 519 ? 18.756 -16.680 -12.643 1.00 75.00 519 ILE A CA 1
ATOM 3994 C C . ILE A 1 519 ? 19.813 -15.606 -12.882 1.00 75.00 519 ILE A C 1
ATOM 3996 O O . ILE A 1 519 ? 20.387 -15.067 -11.935 1.00 75.00 519 ILE A O 1
ATOM 4000 N N . LEU A 1 520 ? 20.071 -15.291 -14.148 1.00 78.06 520 LEU A N 1
ATOM 4001 C CA . LEU A 1 520 ? 21.090 -14.336 -14.571 1.00 78.06 520 LEU A CA 1
ATOM 4002 C C . LEU A 1 520 ? 20.434 -13.154 -15.283 1.00 78.06 520 LEU A C 1
ATOM 4004 O O . LEU A 1 520 ? 19.726 -13.338 -16.272 1.00 78.06 520 LEU A O 1
ATOM 4008 N N . TYR A 1 521 ? 20.723 -11.945 -14.813 1.00 75.75 521 TYR A N 1
ATOM 4009 C CA . TYR A 1 521 ? 20.300 -10.688 -15.420 1.00 75.75 521 TYR A CA 1
ATOM 4010 C C . TYR A 1 521 ? 21.537 -9.904 -15.864 1.00 75.75 521 TYR A C 1
ATOM 4012 O O . TYR A 1 521 ? 22.306 -9.478 -15.007 1.00 75.75 521 TYR A O 1
ATOM 4020 N N . GLY A 1 522 ? 21.727 -9.717 -17.173 1.00 62.41 522 GLY A N 1
ATOM 4021 C CA . GLY A 1 522 ? 22.812 -8.904 -17.737 1.00 62.41 522 GLY A CA 1
ATOM 4022 C C . GLY A 1 522 ? 22.623 -7.445 -17.362 1.00 62.41 522 GLY A C 1
ATOM 4023 O O . GLY A 1 522 ? 23.313 -6.927 -16.492 1.00 62.41 522 GLY A O 1
ATOM 4024 N N . GLY A 1 523 ? 21.543 -6.851 -17.863 1.00 66.31 523 GLY A N 1
ATOM 4025 C CA . GLY A 1 523 ? 21.147 -5.496 -17.508 1.00 66.31 523 GLY A CA 1
ATOM 4026 C C . GLY A 1 523 ? 21.284 -4.559 -18.698 1.00 66.31 523 GLY A C 1
ATOM 4027 O O . GLY A 1 523 ? 20.434 -4.553 -19.577 1.00 66.31 523 GLY A O 1
ATOM 4028 N N . SER A 1 524 ? 22.263 -3.671 -18.710 1.00 66.12 524 SER A N 1
ATOM 4029 C CA . SER A 1 524 ? 22.470 -2.756 -19.830 1.00 66.12 524 SER A CA 1
ATOM 4030 C C . SER A 1 524 ? 23.923 -2.767 -20.234 1.00 66.12 524 SER A C 1
ATOM 4032 O O . SER A 1 524 ? 24.770 -2.378 -19.442 1.00 66.12 524 SER A O 1
ATOM 4034 N N . GLY A 1 525 ? 24.224 -3.108 -21.479 1.00 75.19 525 GLY A N 1
ATOM 4035 C CA . GLY A 1 525 ? 25.605 -3.271 -21.889 1.00 75.19 525 GLY A CA 1
ATOM 4036 C C . GLY A 1 525 ? 25.768 -4.263 -23.017 1.00 75.19 525 GLY A C 1
ATOM 4037 O O . GLY A 1 525 ? 24.983 -4.300 -23.946 1.00 75.19 525 GLY A O 1
ATOM 4038 N N . ALA A 1 526 ? 26.880 -4.973 -23.016 1.00 90.12 526 ALA A N 1
ATOM 4039 C CA . ALA A 1 526 ? 27.100 -6.066 -23.950 1.00 90.12 526 ALA A CA 1
ATOM 4040 C C . ALA A 1 526 ? 27.592 -7.228 -23.105 1.00 90.12 526 ALA A C 1
ATOM 4042 O O . ALA A 1 526 ? 28.797 -7.382 -22.882 1.00 90.12 526 ALA A O 1
ATOM 4043 N N . ASP A 1 527 ? 26.632 -7.962 -22.566 1.00 94.56 527 ASP A N 1
ATOM 4044 C CA . ASP A 1 527 ? 26.833 -8.883 -21.467 1.00 94.56 527 ASP A CA 1
ATOM 4045 C C . ASP A 1 527 ? 27.089 -10.297 -21.971 1.00 94.56 527 ASP A C 1
ATOM 4047 O O . ASP A 1 527 ? 26.711 -10.701 -23.069 1.00 94.56 527 ASP A O 1
ATOM 4051 N N . THR A 1 528 ? 27.777 -11.091 -21.163 1.00 98.38 528 THR A N 1
ATOM 4052 C CA . THR A 1 528 ? 27.961 -12.521 -21.394 1.00 98.38 528 THR A CA 1
ATOM 4053 C C . THR A 1 528 ? 27.394 -13.292 -20.217 1.00 98.38 528 THR A C 1
ATOM 4055 O O . THR A 1 528 ? 27.989 -13.311 -19.141 1.00 98.38 528 THR A O 1
ATOM 4058 N N . LEU A 1 529 ? 26.271 -13.967 -20.433 1.00 97.25 529 LEU A N 1
ATOM 4059 C CA . LEU A 1 529 ? 25.587 -14.779 -19.434 1.00 97.25 529 LEU A CA 1
ATOM 4060 C C . LEU A 1 529 ? 25.822 -16.256 -19.738 1.00 97.25 529 LEU A C 1
ATOM 4062 O O . LEU A 1 529 ? 25.569 -16.718 -20.850 1.00 97.25 529 LEU A O 1
ATOM 4066 N N . ARG A 1 530 ? 26.288 -17.006 -18.743 1.00 98.56 530 ARG A N 1
ATOM 4067 C CA . ARG A 1 530 ? 26.470 -18.457 -18.804 1.00 98.56 530 ARG A CA 1
ATOM 4068 C C . ARG A 1 530 ? 25.665 -19.094 -17.683 1.00 98.56 530 ARG A C 1
ATOM 4070 O O . ARG A 1 530 ? 26.052 -18.904 -16.536 1.00 98.56 530 ARG A O 1
ATOM 4077 N N . GLY A 1 531 ? 24.597 -19.816 -18.013 1.00 94.00 531 GLY A N 1
ATOM 4078 C CA . GLY A 1 531 ? 23.787 -20.560 -17.041 1.00 94.00 531 GLY A CA 1
ATOM 4079 C C . GLY A 1 531 ? 24.639 -21.630 -16.373 1.00 94.00 531 GLY A C 1
ATOM 4080 O O . GLY A 1 531 ? 25.156 -21.429 -15.280 1.00 94.00 531 GLY A O 1
ATOM 4081 N N . GLY A 1 532 ? 24.991 -22.651 -17.149 1.00 96.50 532 GLY A N 1
ATOM 4082 C CA . GLY A 1 532 ? 25.905 -23.701 -16.725 1.00 96.50 532 GLY A CA 1
ATOM 4083 C C . GLY A 1 532 ? 25.184 -25.041 -16.700 1.00 96.50 532 GLY A C 1
ATOM 4084 O O . GLY A 1 532 ? 24.647 -25.433 -17.726 1.00 96.50 532 GLY A O 1
ATOM 4085 N N . ASN A 1 533 ? 25.257 -25.799 -15.609 1.00 89.31 533 ASN A N 1
ATOM 4086 C CA . ASN A 1 533 ? 24.506 -27.041 -15.462 1.00 89.31 533 ASN A CA 1
ATOM 4087 C C . ASN A 1 533 ? 23.265 -26.803 -14.594 1.00 89.31 533 ASN A C 1
ATOM 4089 O O . ASN A 1 533 ? 23.385 -26.662 -13.381 1.00 89.31 533 ASN A O 1
ATOM 4093 N N . GLY A 1 534 ? 22.077 -26.934 -15.162 1.00 89.69 534 GLY A N 1
ATOM 4094 C CA . GLY A 1 534 ? 20.810 -26.802 -14.456 1.00 89.69 534 GLY A CA 1
ATOM 4095 C C . GLY A 1 534 ? 19.749 -26.208 -15.364 1.00 89.69 534 GLY A C 1
ATOM 4096 O O . GLY A 1 534 ? 19.985 -25.977 -16.534 1.00 89.69 534 GLY A O 1
ATOM 4097 N N . ALA A 1 535 ? 18.528 -26.064 -14.865 1.00 83.31 535 ALA A N 1
ATOM 4098 C CA . ALA A 1 535 ? 17.481 -25.382 -15.617 1.00 83.31 535 ALA A CA 1
ATOM 4099 C C . ALA A 1 535 ? 17.539 -23.886 -15.297 1.00 83.31 535 ALA A C 1
ATOM 4101 O O . ALA A 1 535 ? 16.978 -23.451 -14.282 1.00 83.31 535 ALA A O 1
ATOM 4102 N N . ASP A 1 536 ? 18.210 -23.128 -16.157 1.00 85.19 536 ASP A N 1
ATOM 4103 C CA . ASP A 1 536 ? 18.570 -21.738 -15.914 1.00 85.19 536 ASP A CA 1
ATOM 4104 C C . ASP A 1 536 ? 17.624 -20.752 -16.602 1.00 85.19 536 ASP A C 1
ATOM 4106 O O . ASP A 1 536 ? 16.903 -21.060 -17.558 1.00 85.19 536 ASP A O 1
ATOM 4110 N N . LYS A 1 537 ? 17.620 -19.515 -16.104 1.00 78.12 537 LYS A N 1
ATOM 4111 C CA . LYS A 1 537 ? 16.926 -18.386 -16.729 1.00 78.12 537 LYS A CA 1
ATOM 4112 C C . LYS A 1 537 ? 17.901 -17.253 -16.987 1.00 78.12 537 LYS A C 1
ATOM 4114 O O . LYS A 1 537 ? 18.423 -16.655 -16.047 1.00 78.12 537 LYS A O 1
ATOM 4119 N N . LEU A 1 538 ? 18.124 -16.946 -18.257 1.00 82.69 538 LEU A N 1
ATOM 4120 C CA . LEU A 1 538 ? 19.066 -15.927 -18.701 1.00 82.69 538 LEU A CA 1
ATOM 4121 C C . LEU A 1 538 ? 18.306 -14.777 -19.357 1.00 82.69 538 LEU A C 1
ATOM 4123 O O . LEU A 1 538 ? 17.545 -14.984 -20.303 1.00 82.69 538 LEU A O 1
ATOM 4127 N N . TYR A 1 539 ? 18.554 -13.567 -18.866 1.00 80.81 539 TYR A N 1
ATOM 4128 C CA . TYR A 1 539 ? 17.955 -12.330 -19.348 1.00 80.81 539 TYR A CA 1
ATOM 4129 C C . TYR A 1 539 ? 19.070 -11.355 -19.744 1.00 80.81 539 TYR A C 1
ATOM 4131 O O . TYR A 1 539 ? 19.704 -10.789 -18.854 1.00 80.81 539 TYR A O 1
ATOM 4139 N N . GLY A 1 540 ? 19.309 -11.154 -21.043 1.00 73.69 540 GLY A N 1
ATOM 4140 C CA . GLY A 1 540 ? 20.325 -10.214 -21.545 1.00 73.69 540 GLY A CA 1
ATOM 4141 C C . GLY A 1 540 ? 19.969 -8.771 -21.204 1.00 73.69 540 GLY A C 1
ATOM 4142 O O . GLY A 1 540 ? 20.698 -8.113 -20.470 1.00 73.69 540 GLY A O 1
ATOM 4143 N N . LYS A 1 541 ? 18.724 -8.398 -21.530 1.00 80.81 541 LYS A N 1
ATOM 4144 C CA . LYS A 1 541 ? 18.084 -7.092 -21.311 1.00 80.81 541 LYS A CA 1
ATOM 4145 C C . LYS A 1 541 ? 18.443 -6.074 -22.394 1.00 80.81 541 LYS A C 1
ATOM 4147 O O . LYS A 1 541 ? 17.792 -6.118 -23.428 1.00 80.81 541 LYS A O 1
ATOM 4152 N N . ILE A 1 542 ? 19.277 -5.066 -22.146 1.00 75.50 542 ILE A N 1
ATOM 4153 C CA . ILE A 1 542 ? 19.552 -4.009 -23.132 1.00 75.50 542 ILE A CA 1
ATOM 4154 C C . ILE A 1 542 ? 20.970 -4.150 -23.655 1.00 75.50 542 ILE A C 1
ATOM 4156 O O . ILE A 1 542 ? 21.921 -3.916 -22.913 1.00 75.50 542 ILE A O 1
ATOM 4160 N N . GLY A 1 543 ? 21.078 -4.295 -24.970 1.00 80.00 543 GLY A N 1
ATOM 4161 C CA . GLY A 1 543 ? 22.320 -4.186 -25.708 1.00 80.00 543 GLY A CA 1
ATOM 4162 C C . GLY A 1 543 ? 22.667 -5.502 -26.383 1.00 80.00 543 GLY A C 1
ATOM 4163 O O . GLY A 1 543 ? 21.785 -6.279 -26.697 1.00 80.00 543 GLY A O 1
ATOM 4164 N N . ARG A 1 544 ? 23.926 -5.697 -26.781 1.00 90.44 544 ARG A N 1
ATOM 4165 C CA . ARG A 1 544 ? 24.280 -6.865 -27.610 1.00 90.44 544 ARG A CA 1
ATOM 4166 C C . ARG A 1 544 ? 24.875 -7.951 -26.749 1.00 90.44 544 ARG A C 1
ATOM 4168 O O . ARG A 1 544 ? 26.097 -7.988 -26.572 1.00 90.44 544 ARG A O 1
ATOM 4175 N N . ASP A 1 545 ? 24.015 -8.833 -26.282 1.00 95.69 545 ASP A N 1
ATOM 4176 C CA . ASP A 1 545 ? 24.350 -9.817 -25.276 1.00 95.69 545 ASP A CA 1
ATOM 4177 C C . ASP A 1 545 ? 24.679 -11.178 -25.895 1.00 95.69 545 ASP A C 1
ATOM 4179 O O . ASP A 1 545 ? 24.358 -11.513 -27.039 1.00 95.69 545 ASP A O 1
ATOM 4183 N N . THR A 1 546 ? 25.395 -11.987 -25.126 1.00 98.50 546 THR A N 1
ATOM 4184 C CA . THR A 1 546 ? 25.692 -13.385 -25.427 1.00 98.50 546 THR A CA 1
ATOM 4185 C C . THR A 1 546 ? 25.153 -14.249 -24.300 1.00 98.50 546 THR A C 1
ATOM 4187 O O . THR A 1 546 ? 25.698 -14.239 -23.197 1.00 98.50 546 THR A O 1
ATOM 4190 N N . LEU A 1 547 ? 24.101 -15.017 -24.576 1.00 98.31 547 LEU A N 1
ATOM 4191 C CA . LEU A 1 547 ? 23.467 -15.917 -23.614 1.00 98.31 547 LEU A CA 1
ATOM 4192 C C . LEU A 1 547 ? 23.796 -17.366 -23.974 1.00 98.31 547 LEU A C 1
ATOM 4194 O O . LEU A 1 547 ? 23.543 -17.822 -25.091 1.00 98.31 547 LEU A O 1
ATOM 4198 N N . LEU A 1 548 ? 24.359 -18.085 -23.009 1.00 98.69 548 LEU A N 1
ATOM 4199 C CA . LEU A 1 548 ? 24.785 -19.476 -23.112 1.00 98.69 548 LEU A CA 1
ATOM 4200 C C . LEU A 1 548 ? 24.082 -20.273 -22.003 1.00 98.69 548 LEU A C 1
ATOM 4202 O O . LEU A 1 548 ? 24.523 -20.206 -20.855 1.00 98.69 548 LEU A O 1
ATOM 4206 N N . GLY A 1 549 ? 23.018 -21.012 -22.326 1.00 96.38 549 GLY A N 1
ATOM 4207 C CA . GLY A 1 549 ? 22.340 -21.902 -21.368 1.00 96.38 549 GLY A CA 1
ATOM 4208 C C . GLY A 1 549 ? 23.278 -23.010 -20.877 1.00 96.38 549 GLY A C 1
ATOM 4209 O O . GLY A 1 549 ? 23.585 -23.114 -19.694 1.00 96.38 549 GLY A O 1
ATOM 4210 N N . ASN A 1 550 ? 23.963 -23.642 -21.832 1.00 97.69 550 ASN A N 1
ATOM 4211 C CA . ASN A 1 550 ? 24.903 -24.755 -21.678 1.00 97.69 550 ASN A CA 1
ATOM 4212 C C . ASN A 1 550 ? 24.216 -26.101 -21.455 1.00 97.69 550 ASN A C 1
ATOM 4214 O O . ASN A 1 550 ? 24.191 -26.887 -22.397 1.00 97.69 550 ASN A O 1
ATOM 4218 N N . GLY A 1 551 ? 23.771 -26.450 -20.254 1.00 92.75 551 GLY A N 1
ATOM 4219 C CA . GLY A 1 551 ? 23.229 -27.778 -19.990 1.00 92.75 551 GLY A CA 1
ATOM 4220 C C . GLY A 1 551 ? 22.051 -27.746 -19.038 1.00 92.75 551 GLY A C 1
ATOM 4221 O O . GLY A 1 551 ? 22.191 -27.295 -17.919 1.00 92.75 551 GLY A O 1
ATOM 4222 N N . GLY A 1 552 ? 20.951 -28.382 -19.426 1.00 93.69 552 GLY A N 1
ATOM 4223 C CA . GLY A 1 552 ? 19.675 -28.360 -18.721 1.00 93.69 552 GLY A CA 1
ATOM 4224 C C . GLY A 1 552 ? 18.608 -27.710 -19.593 1.00 93.69 552 GLY A C 1
ATOM 4225 O O . GLY A 1 552 ? 18.832 -27.510 -20.773 1.00 93.69 552 GLY A O 1
ATOM 4226 N N . ASN A 1 553 ? 17.392 -27.532 -19.074 1.00 88.19 553 ASN A N 1
ATOM 4227 C CA . ASN A 1 553 ? 16.300 -26.981 -19.883 1.00 88.19 553 ASN A CA 1
ATOM 4228 C C . ASN A 1 553 ? 16.179 -25.491 -19.585 1.00 88.19 553 ASN A C 1
ATOM 4230 O O . ASN A 1 553 ? 15.558 -25.122 -18.581 1.00 88.19 553 ASN A O 1
ATOM 4234 N N . ASP A 1 554 ? 16.745 -24.672 -20.457 1.00 90.19 554 ASP A N 1
ATOM 4235 C CA . ASP A 1 554 ? 16.975 -23.267 -20.164 1.00 90.19 554 ASP A CA 1
ATOM 4236 C C . ASP A 1 554 ? 15.910 -22.359 -20.776 1.00 90.19 554 ASP A C 1
ATOM 4238 O O . ASP A 1 554 ? 15.243 -22.678 -21.766 1.00 90.19 554 ASP A O 1
ATOM 4242 N N . ILE A 1 555 ? 15.743 -21.184 -20.171 1.00 83.19 555 ILE A N 1
ATOM 4243 C CA . ILE A 1 555 ? 14.942 -20.090 -20.716 1.00 83.19 555 ILE A CA 1
ATOM 4244 C C . ILE A 1 555 ? 15.879 -18.934 -21.038 1.00 83.19 555 ILE A C 1
ATOM 4246 O O . ILE A 1 555 ? 16.488 -18.356 -20.139 1.00 83.19 555 ILE A O 1
ATOM 4250 N N . LEU A 1 556 ? 15.963 -18.583 -22.318 1.00 92.62 556 LEU A N 1
ATOM 4251 C CA . LEU A 1 556 ? 16.808 -17.503 -22.809 1.00 92.62 556 LEU A CA 1
ATOM 4252 C C . LEU A 1 556 ? 15.934 -16.375 -23.355 1.00 92.62 556 LEU A C 1
ATOM 4254 O O . LEU A 1 556 ? 15.093 -16.596 -24.232 1.00 92.62 556 LEU A O 1
ATOM 4258 N N . ILE A 1 557 ? 16.170 -15.171 -22.840 1.00 86.44 557 ILE A N 1
ATOM 4259 C CA . ILE A 1 557 ? 15.569 -13.918 -23.297 1.00 86.44 557 ILE A CA 1
ATOM 4260 C C . ILE A 1 557 ? 16.710 -12.962 -23.608 1.00 86.44 557 ILE A C 1
ATOM 4262 O O . ILE A 1 557 ? 17.342 -12.457 -22.680 1.00 86.44 557 ILE A O 1
ATOM 4266 N N . GLY A 1 558 ? 16.982 -12.742 -24.896 1.00 78.06 558 GLY A N 1
ATOM 4267 C CA . GLY A 1 558 ? 17.992 -11.777 -25.339 1.00 78.06 558 GLY A CA 1
ATOM 4268 C C . GLY A 1 558 ? 17.642 -10.379 -24.842 1.00 78.06 558 GLY A C 1
ATOM 4269 O O . GLY A 1 558 ? 18.302 -9.844 -23.956 1.00 78.06 558 GLY A O 1
ATOM 4270 N N . GLY A 1 559 ? 16.473 -9.893 -25.249 1.00 76.69 559 GLY A N 1
ATOM 4271 C CA . GLY A 1 559 ? 16.002 -8.557 -24.916 1.00 76.69 559 GLY A CA 1
ATOM 4272 C C . GLY A 1 559 ? 16.157 -7.635 -26.118 1.00 76.69 559 GLY A C 1
ATOM 4273 O O . GLY A 1 559 ? 15.927 -8.051 -27.247 1.00 76.69 559 GLY A O 1
ATOM 4274 N N . LEU A 1 560 ? 16.458 -6.361 -25.879 1.00 74.81 560 LEU A N 1
ATOM 4275 C CA . LEU A 1 560 ? 16.589 -5.361 -26.934 1.00 74.81 560 LEU A CA 1
ATOM 4276 C C . LEU A 1 560 ? 17.964 -5.416 -27.594 1.00 74.81 560 LEU A C 1
ATOM 4278 O O . LEU A 1 560 ? 18.964 -5.582 -26.916 1.00 74.81 560 LEU A O 1
ATOM 4282 N N . ASP A 1 561 ? 17.988 -5.042 -28.876 1.00 82.62 561 ASP A N 1
ATOM 4283 C CA . ASP A 1 561 ? 19.138 -5.114 -29.783 1.00 82.62 561 ASP A CA 1
ATOM 4284 C C . ASP A 1 561 ? 19.373 -6.539 -30.311 1.00 82.62 561 ASP A C 1
ATOM 4286 O O . ASP A 1 561 ? 18.410 -7.262 -30.526 1.00 82.62 561 ASP A O 1
ATOM 4290 N N . GLY A 1 562 ? 20.586 -6.852 -30.772 1.00 87.81 562 GLY A N 1
ATOM 4291 C CA . GLY A 1 562 ? 20.853 -8.072 -31.535 1.00 87.81 562 GLY A CA 1
ATOM 4292 C C . GLY A 1 562 ? 21.726 -9.021 -30.740 1.00 87.81 562 GLY A C 1
ATOM 4293 O O . GLY A 1 562 ? 22.946 -8.816 -30.704 1.00 87.81 562 GLY A O 1
ATOM 4294 N N . ASP A 1 563 ? 21.103 -10.052 -30.179 1.00 95.69 563 ASP A N 1
ATOM 4295 C CA . ASP A 1 563 ? 21.742 -10.961 -29.235 1.00 95.69 563 ASP A CA 1
ATOM 4296 C C . ASP A 1 563 ? 22.234 -12.251 -29.882 1.00 95.69 563 ASP A C 1
ATOM 4298 O O . ASP A 1 563 ? 21.768 -12.696 -30.934 1.00 95.69 563 ASP A O 1
ATOM 4302 N N . THR A 1 564 ? 23.204 -12.889 -29.235 1.00 98.12 564 THR A N 1
ATOM 4303 C CA . THR A 1 564 ? 23.664 -14.233 -29.590 1.00 98.12 564 THR A CA 1
ATOM 4304 C C . THR A 1 564 ? 23.192 -15.218 -28.534 1.00 98.12 564 THR A C 1
ATOM 4306 O O . THR A 1 564 ? 23.691 -15.221 -27.411 1.00 98.12 564 THR A O 1
ATOM 4309 N N . LEU A 1 565 ? 22.253 -16.086 -28.902 1.00 98.38 565 LEU A N 1
ATOM 4310 C CA . LEU A 1 565 ? 21.626 -17.045 -27.998 1.00 98.38 565 LEU A CA 1
ATOM 4311 C C . LEU A 1 565 ? 22.083 -18.465 -28.338 1.00 98.38 565 LEU A C 1
ATOM 4313 O O . LEU A 1 565 ? 22.098 -18.873 -29.500 1.00 98.38 565 LEU A O 1
ATOM 4317 N N . THR A 1 566 ? 22.462 -19.228 -27.323 1.00 98.62 566 THR A N 1
ATOM 4318 C CA . THR A 1 566 ? 22.890 -20.625 -27.453 1.00 98.62 566 THR A CA 1
ATOM 4319 C C . THR A 1 566 ? 22.242 -21.414 -26.324 1.00 98.62 566 THR A C 1
ATOM 4321 O O . THR A 1 566 ? 22.563 -21.163 -25.163 1.00 98.62 566 THR A O 1
ATOM 4324 N N . GLY A 1 567 ? 21.313 -22.311 -26.653 1.00 97.06 567 GLY A N 1
ATOM 4325 C CA . GLY A 1 567 ? 20.579 -23.096 -25.651 1.00 97.06 567 GLY A CA 1
ATOM 4326 C C . GLY A 1 567 ? 21.485 -24.139 -25.007 1.00 97.06 567 GLY A C 1
ATOM 4327 O O . GLY A 1 567 ? 21.714 -24.129 -23.803 1.00 97.06 567 GLY A O 1
ATOM 4328 N N . GLY A 1 568 ? 22.169 -24.919 -25.841 1.00 98.00 568 GLY A N 1
ATOM 4329 C CA . GLY A 1 568 ? 23.045 -25.995 -25.419 1.00 98.00 568 GLY A CA 1
ATOM 4330 C C . GLY A 1 568 ? 22.330 -27.345 -25.362 1.00 98.00 568 GLY A C 1
ATOM 4331 O O . GLY A 1 568 ? 21.648 -27.766 -26.296 1.00 98.00 568 GLY A O 1
ATOM 4332 N N . ILE A 1 569 ? 22.617 -28.120 -24.318 1.00 96.00 569 ILE A N 1
ATOM 4333 C CA . ILE A 1 569 ? 22.077 -29.463 -24.121 1.00 96.00 569 ILE A CA 1
ATOM 4334 C C . ILE A 1 569 ? 20.798 -29.359 -23.304 1.00 96.00 569 ILE A C 1
ATOM 4336 O O . ILE A 1 569 ? 20.867 -29.251 -22.088 1.00 96.00 569 ILE A O 1
ATOM 4340 N N . GLY A 1 570 ? 19.654 -29.594 -23.929 1.00 95.62 570 GLY A N 1
ATOM 4341 C CA . GLY A 1 570 ? 18.393 -29.658 -23.208 1.00 95.62 570 GLY A CA 1
ATOM 4342 C C . GLY A 1 570 ? 17.210 -29.467 -24.122 1.00 95.62 570 GLY A C 1
ATOM 4343 O O . GLY A 1 570 ? 17.310 -29.680 -25.327 1.00 95.62 570 GLY A O 1
ATOM 4344 N N . ASN A 1 571 ? 16.064 -29.162 -23.524 1.00 92.25 571 ASN A N 1
ATOM 4345 C CA . ASN A 1 571 ? 14.906 -28.652 -24.238 1.00 92.25 571 ASN A CA 1
ATOM 4346 C C . ASN A 1 571 ? 14.773 -27.172 -23.892 1.00 92.25 571 ASN A C 1
ATOM 4348 O O . ASN A 1 571 ? 14.137 -26.828 -22.891 1.00 92.25 571 ASN A O 1
ATOM 4352 N N . ASP A 1 572 ? 15.353 -26.323 -24.730 1.00 95.12 572 ASP A N 1
ATOM 4353 C CA . ASP A 1 572 ? 15.499 -24.910 -24.407 1.00 95.12 572 ASP A CA 1
ATOM 4354 C C . ASP A 1 572 ? 14.355 -24.082 -24.977 1.00 95.12 572 ASP A C 1
ATOM 4356 O O . ASP A 1 572 ? 13.723 -24.416 -25.990 1.00 95.12 572 ASP A O 1
ATOM 4360 N N . ARG A 1 573 ? 14.059 -22.977 -24.301 1.00 90.00 573 ARG A N 1
ATOM 4361 C CA . ARG A 1 573 ? 13.019 -22.037 -24.697 1.00 90.00 573 ARG A CA 1
ATOM 4362 C C . ARG A 1 573 ? 13.639 -20.674 -24.968 1.00 90.00 573 ARG A C 1
ATOM 4364 O O . ARG A 1 573 ? 14.093 -19.997 -24.052 1.00 90.00 573 ARG A O 1
ATOM 4371 N N . PHE A 1 574 ? 13.565 -20.251 -26.222 1.00 93.69 574 PHE A N 1
ATOM 4372 C CA . PHE A 1 574 ? 13.946 -18.912 -26.660 1.00 93.69 574 PHE A CA 1
ATOM 4373 C C . PHE A 1 574 ? 12.688 -18.054 -26.689 1.00 93.69 574 PHE A C 1
ATOM 4375 O O . PHE A 1 574 ? 11.813 -18.270 -27.535 1.00 93.69 574 PHE A O 1
ATOM 4382 N N . VAL A 1 575 ? 12.553 -17.157 -25.719 1.00 83.31 575 VAL A N 1
ATOM 4383 C CA . VAL A 1 575 ? 11.329 -16.376 -25.526 1.00 83.31 575 VAL A CA 1
ATOM 4384 C C . VAL A 1 575 ? 11.520 -14.993 -26.122 1.00 83.31 575 VAL A C 1
ATOM 4386 O O . VAL A 1 575 ? 12.423 -14.263 -25.728 1.00 83.31 575 VAL A O 1
ATOM 4389 N N . TYR A 1 576 ? 10.637 -14.651 -27.054 1.00 79.62 576 TYR A N 1
ATOM 4390 C CA . TYR A 1 576 ? 10.541 -13.326 -27.642 1.00 79.62 576 TYR A CA 1
ATOM 4391 C C . TYR A 1 576 ? 9.316 -12.652 -27.073 1.00 79.62 576 TYR A C 1
ATOM 4393 O O . TYR A 1 576 ? 8.190 -13.139 -27.237 1.00 79.62 576 TYR A O 1
ATOM 4401 N N . GLN A 1 577 ? 9.556 -11.549 -26.386 1.00 68.81 577 GLN A N 1
ATOM 4402 C CA . GLN A 1 577 ? 8.498 -10.832 -25.716 1.00 68.81 577 GLN A CA 1
ATOM 4403 C C . GLN A 1 577 ? 7.890 -9.863 -26.739 1.00 68.81 577 GLN A C 1
ATOM 4405 O O . GLN A 1 577 ? 6.684 -9.963 -26.969 1.00 68.81 577 GLN A O 1
ATOM 4410 N N . GLN A 1 578 ? 8.728 -9.070 -27.445 1.00 66.88 578 GLN A N 1
ATOM 4411 C CA . GLN A 1 578 ? 8.351 -7.938 -28.324 1.00 66.88 578 GLN A CA 1
ATOM 4412 C C . GLN A 1 578 ? 9.006 -8.020 -29.694 1.00 66.88 578 GLN A C 1
ATOM 4414 O O . GLN A 1 578 ? 10.047 -8.624 -29.919 1.00 66.88 578 GLN A O 1
ATOM 4419 N N . LEU A 1 579 ? 8.472 -7.238 -30.635 1.00 67.12 579 LEU A N 1
ATOM 4420 C CA . LEU A 1 579 ? 9.136 -6.951 -31.915 1.00 67.12 579 LEU A CA 1
ATOM 4421 C C . LEU A 1 579 ? 10.412 -6.097 -31.777 1.00 67.12 579 LEU A C 1
ATOM 4423 O O . LEU A 1 579 ? 11.092 -5.862 -32.783 1.00 67.12 579 LEU A O 1
ATOM 4427 N N . GLY A 1 580 ? 10.656 -5.541 -30.585 1.00 62.94 580 GLY A N 1
ATOM 4428 C CA . GLY A 1 580 ? 11.884 -4.837 -30.220 1.00 62.94 580 GLY A CA 1
ATOM 4429 C C . GLY A 1 580 ? 13.088 -5.774 -30.119 1.00 62.94 580 GLY A C 1
ATOM 4430 O O . GLY A 1 580 ? 14.188 -5.331 -30.444 1.00 62.94 580 GLY A O 1
ATOM 4431 N N . ASP A 1 581 ? 12.841 -7.055 -29.824 1.00 60.94 581 ASP A N 1
ATOM 4432 C CA . ASP A 1 581 ? 13.822 -8.142 -29.661 1.00 60.94 581 ASP A CA 1
ATOM 4433 C C . ASP A 1 581 ? 14.324 -8.674 -31.019 1.00 60.94 581 ASP A C 1
ATOM 4435 O O . ASP A 1 581 ? 14.366 -9.871 -31.309 1.00 60.94 581 ASP A O 1
ATOM 4439 N N . ARG A 1 582 ? 14.548 -7.760 -31.964 1.00 69.88 582 ARG A N 1
ATOM 4440 C CA . ARG A 1 582 ? 14.801 -8.087 -33.369 1.00 69.88 582 ARG A CA 1
ATOM 4441 C C . ARG A 1 582 ? 16.294 -8.196 -33.645 1.00 69.88 582 ARG A C 1
ATOM 4443 O O . ARG A 1 582 ? 17.045 -7.282 -33.336 1.00 69.88 582 ARG A O 1
ATOM 4450 N N . GLN A 1 583 ? 16.633 -9.161 -34.499 1.00 79.00 583 GLN A N 1
ATOM 4451 C CA . GLN A 1 583 ? 17.972 -9.452 -35.041 1.00 79.00 583 GLN A CA 1
ATOM 4452 C C . GLN A 1 583 ? 18.828 -10.402 -34.206 1.00 79.00 583 GLN A C 1
ATOM 4454 O O . GLN A 1 583 ? 20.014 -10.547 -34.505 1.00 79.00 583 GLN A O 1
ATOM 4459 N N . ASP A 1 584 ? 18.217 -11.125 -33.278 1.00 93.62 584 ASP A N 1
ATOM 4460 C CA . ASP A 1 584 ? 18.890 -12.204 -32.574 1.00 93.62 584 ASP A CA 1
ATOM 4461 C C . ASP A 1 584 ? 19.408 -13.281 -33.518 1.00 93.62 584 ASP A C 1
ATOM 4463 O O . ASP A 1 584 ? 18.852 -13.564 -34.590 1.00 93.62 584 ASP A O 1
ATOM 4467 N N . GLN A 1 585 ? 20.457 -13.946 -33.063 1.00 96.88 585 GLN A N 1
ATOM 4468 C CA . GLN A 1 585 ? 20.997 -15.138 -33.669 1.00 96.88 585 GLN A CA 1
ATOM 4469 C C . GLN A 1 585 ? 20.967 -16.283 -32.658 1.00 96.88 585 GLN A C 1
ATOM 4471 O O . GLN A 1 585 ? 21.754 -16.302 -31.716 1.00 96.88 585 GLN A O 1
ATOM 4476 N N . ILE A 1 586 ? 20.121 -17.285 -32.909 1.00 98.19 586 ILE A N 1
ATOM 4477 C CA . ILE A 1 586 ? 20.200 -18.562 -32.193 1.00 98.19 586 ILE A CA 1
ATOM 4478 C C . ILE A 1 586 ? 21.219 -19.442 -32.913 1.00 98.19 586 ILE A C 1
ATOM 4480 O O . ILE A 1 586 ? 21.088 -19.708 -34.115 1.00 98.19 586 ILE A O 1
ATOM 4484 N N . THR A 1 587 ? 22.255 -19.871 -32.199 1.00 98.06 587 THR A N 1
ATOM 4485 C CA . THR A 1 587 ? 23.423 -20.517 -32.811 1.00 98.06 587 THR A CA 1
ATOM 4486 C C . THR A 1 587 ? 23.282 -22.033 -32.970 1.00 98.06 587 THR A C 1
ATOM 4488 O O . THR A 1 587 ? 23.918 -22.598 -33.866 1.00 98.06 587 THR A O 1
ATOM 4491 N N . ASP A 1 588 ? 22.432 -22.681 -32.167 1.00 97.38 588 ASP A N 1
ATOM 4492 C CA . ASP A 1 588 ? 22.385 -24.141 -32.019 1.00 97.38 588 ASP A CA 1
ATOM 4493 C C . ASP A 1 588 ? 20.975 -24.760 -31.966 1.00 97.38 588 ASP A C 1
ATOM 4495 O O . ASP A 1 588 ? 20.842 -25.931 -31.617 1.00 97.38 588 ASP A O 1
ATOM 4499 N N . PHE A 1 589 ? 19.940 -24.023 -32.393 1.00 97.94 589 PHE A N 1
ATOM 4500 C CA . PHE A 1 589 ? 18.535 -24.449 -32.306 1.00 97.94 589 PHE A CA 1
ATOM 4501 C C . PHE A 1 589 ? 18.303 -25.901 -32.762 1.00 97.94 589 PHE A C 1
ATOM 4503 O O . PHE A 1 589 ? 18.471 -26.251 -33.940 1.00 97.94 589 PHE A O 1
ATOM 4510 N N . ASN A 1 590 ? 17.826 -26.742 -31.850 1.00 96.56 590 ASN A N 1
ATOM 4511 C CA . ASN A 1 590 ? 17.478 -28.129 -32.092 1.00 96.56 590 ASN A CA 1
ATOM 4512 C C . ASN A 1 590 ? 15.958 -28.288 -32.263 1.00 96.56 590 ASN A C 1
ATOM 4514 O O . ASN A 1 590 ? 15.215 -28.354 -31.286 1.00 96.56 590 ASN A O 1
ATOM 4518 N N . PRO A 1 591 ? 15.450 -28.485 -33.493 1.00 93.69 591 PRO A N 1
ATOM 4519 C CA . PRO A 1 591 ? 14.010 -28.506 -33.751 1.00 93.69 591 PRO A CA 1
ATOM 4520 C C . PRO A 1 591 ? 13.278 -29.709 -33.138 1.00 93.69 591 PRO A C 1
ATOM 4522 O O . PRO A 1 591 ? 12.049 -29.734 -33.133 1.00 93.69 591 PRO A O 1
ATOM 4525 N N . ASN A 1 592 ? 13.993 -30.719 -32.635 1.00 94.31 592 ASN A N 1
ATOM 4526 C CA . ASN A 1 592 ? 13.369 -31.852 -31.951 1.00 94.31 592 ASN A CA 1
ATOM 4527 C C . ASN A 1 592 ? 13.146 -31.590 -30.453 1.00 94.31 592 ASN A C 1
ATOM 4529 O O . ASN A 1 592 ? 12.376 -32.322 -29.831 1.00 94.31 592 ASN A O 1
ATOM 4533 N N . GLN A 1 593 ? 13.802 -30.579 -29.882 1.00 93.38 593 GLN A N 1
ATOM 4534 C CA . GLN A 1 593 ? 13.855 -30.333 -28.440 1.00 93.38 593 GLN A CA 1
ATOM 4535 C C . GLN A 1 593 ? 13.413 -28.911 -28.103 1.00 93.38 593 GLN A C 1
ATOM 4537 O O . GLN A 1 593 ? 12.459 -28.745 -27.343 1.00 93.38 593 GLN A O 1
ATOM 4542 N N . ASP A 1 594 ? 13.975 -27.923 -28.787 1.00 97.44 594 ASP A N 1
ATOM 4543 C CA . ASP A 1 594 ? 13.840 -26.516 -28.431 1.00 97.44 594 ASP A CA 1
ATOM 4544 C C . ASP A 1 594 ? 12.554 -25.896 -28.955 1.00 97.44 594 ASP A C 1
ATOM 4546 O O . ASP A 1 594 ? 11.905 -26.398 -29.888 1.00 97.44 594 ASP A O 1
ATOM 4550 N N . ARG A 1 595 ? 12.168 -24.781 -28.342 1.00 93.00 595 ARG A N 1
ATOM 4551 C CA . ARG A 1 595 ? 10.986 -24.007 -28.712 1.00 93.00 595 ARG A CA 1
ATOM 4552 C C . ARG A 1 595 ? 11.311 -22.529 -28.829 1.00 93.00 595 ARG A C 1
ATOM 4554 O O . ARG A 1 595 ? 12.006 -21.965 -27.993 1.00 93.00 595 ARG A O 1
ATOM 4561 N N . ILE A 1 596 ? 10.734 -21.909 -29.852 1.00 93.31 596 ILE A N 1
ATOM 4562 C CA . ILE A 1 596 ? 10.643 -20.456 -29.972 1.00 93.31 596 ILE A CA 1
ATOM 4563 C C . ILE A 1 596 ? 9.286 -20.054 -29.418 1.00 93.31 596 ILE A C 1
ATOM 4565 O O . ILE A 1 596 ? 8.244 -20.486 -29.915 1.00 93.31 596 ILE A O 1
ATOM 4569 N N . ASP A 1 597 ? 9.289 -19.252 -28.373 1.00 85.31 597 ASP A N 1
ATOM 4570 C CA . ASP A 1 597 ? 8.076 -18.791 -27.730 1.00 85.31 597 ASP A CA 1
ATOM 4571 C C . ASP A 1 597 ? 7.747 -17.367 -28.154 1.00 85.31 597 ASP A C 1
ATOM 4573 O O . ASP A 1 597 ? 8.489 -16.437 -27.861 1.00 85.31 597 ASP A O 1
ATOM 4577 N N . LEU A 1 598 ? 6.627 -17.234 -28.856 1.00 82.69 598 LEU A N 1
ATOM 4578 C CA . LEU A 1 598 ? 6.053 -15.984 -29.342 1.00 82.69 598 LEU A CA 1
ATOM 4579 C C . LEU A 1 598 ? 4.710 -15.689 -28.656 1.00 82.69 598 LEU A C 1
ATOM 4581 O O . LEU A 1 598 ? 3.988 -14.791 -29.090 1.00 82.69 598 LEU A O 1
ATOM 4585 N N . SER A 1 599 ? 4.343 -16.458 -27.623 1.00 76.88 599 SER A N 1
ATOM 4586 C CA . SER A 1 599 ? 3.023 -16.367 -26.991 1.00 76.88 599 SER A CA 1
ATOM 4587 C C . SER A 1 599 ? 2.730 -14.980 -26.421 1.00 76.88 599 SER A C 1
ATOM 4589 O O . SER A 1 599 ? 1.583 -14.544 -26.421 1.00 76.88 599 SER A O 1
ATOM 4591 N N . GLN A 1 600 ? 3.762 -14.240 -26.011 1.00 69.69 600 GLN A N 1
ATOM 4592 C CA . GLN A 1 600 ? 3.620 -12.873 -25.508 1.00 69.69 600 GLN A CA 1
ATOM 4593 C C . GLN A 1 600 ? 3.345 -11.862 -26.635 1.00 69.69 600 GLN A C 1
ATOM 4595 O O . GLN A 1 600 ? 2.397 -11.082 -26.520 1.00 69.69 600 GLN A O 1
ATOM 4600 N N . ILE A 1 601 ? 4.049 -11.963 -27.773 1.00 71.69 601 ILE A N 1
ATOM 4601 C CA . ILE A 1 601 ? 3.793 -11.144 -28.975 1.00 71.69 601 ILE A CA 1
ATOM 4602 C C . ILE A 1 601 ? 2.334 -11.293 -29.439 1.00 71.69 601 ILE A C 1
ATOM 4604 O O . ILE A 1 601 ? 1.706 -10.316 -29.853 1.00 71.69 601 ILE A O 1
ATOM 4608 N N . PHE A 1 602 ? 1.770 -12.504 -29.357 1.00 70.31 602 PHE A N 1
ATOM 4609 C CA . PHE A 1 602 ? 0.413 -12.799 -29.829 1.00 70.31 602 PHE A CA 1
ATOM 4610 C C . PHE A 1 602 ? -0.682 -12.732 -28.754 1.00 70.31 602 PHE A C 1
ATOM 4612 O O . PHE A 1 602 ? -1.859 -12.745 -29.109 1.00 70.31 602 PHE A O 1
ATOM 4619 N N . ALA A 1 603 ? -0.347 -12.580 -27.469 1.00 61.84 603 ALA A N 1
ATOM 4620 C CA . ALA A 1 603 ? -1.324 -12.337 -26.402 1.00 61.84 603 ALA A CA 1
ATOM 4621 C C . ALA A 1 603 ? -1.851 -10.888 -26.379 1.00 61.84 603 ALA A C 1
ATOM 4623 O O . ALA A 1 603 ? -2.905 -10.616 -25.798 1.00 61.84 603 ALA A O 1
ATOM 4624 N N . ASN A 1 604 ? -1.150 -9.946 -27.018 1.00 52.75 604 ASN A N 1
ATOM 4625 C CA . ASN A 1 604 ? -1.538 -8.539 -27.044 1.00 52.75 604 ASN A CA 1
ATOM 4626 C C . ASN A 1 604 ? -2.784 -8.311 -27.950 1.00 52.75 604 ASN A C 1
ATOM 4628 O O . ASN A 1 604 ? -2.739 -8.597 -29.153 1.00 52.75 604 ASN A O 1
ATOM 4632 N N . PRO A 1 605 ? -3.904 -7.764 -27.414 1.00 50.94 605 PRO A N 1
ATOM 4633 C CA . PRO A 1 605 ? -5.168 -7.579 -28.141 1.00 50.94 605 PRO A CA 1
ATOM 4634 C C . PRO A 1 605 ? -5.070 -6.720 -29.407 1.00 50.94 605 PRO A C 1
ATOM 4636 O O . PRO A 1 605 ? -5.946 -6.805 -30.267 1.00 50.94 605 PRO A O 1
ATOM 4639 N N . ALA A 1 606 ? -4.019 -5.906 -29.544 1.00 50.19 606 ALA A N 1
ATOM 4640 C CA . ALA A 1 606 ? -3.752 -5.144 -30.760 1.00 50.19 606 ALA A CA 1
ATOM 4641 C C . ALA A 1 606 ? -3.490 -6.042 -31.989 1.00 50.19 606 ALA A C 1
ATOM 4643 O O . ALA A 1 606 ? -3.601 -5.563 -33.118 1.00 50.19 606 ALA A O 1
ATOM 4644 N N . TYR A 1 607 ? -3.174 -7.330 -31.789 1.00 51.88 607 TYR A N 1
ATOM 4645 C CA . TYR A 1 607 ? -2.616 -8.201 -32.829 1.00 51.88 607 TYR A CA 1
ATOM 4646 C C . TYR A 1 607 ? -3.450 -9.464 -33.141 1.00 51.88 607 TYR A C 1
ATOM 4648 O O . TYR A 1 607 ? -3.195 -10.130 -34.141 1.00 51.88 607 TYR A O 1
ATOM 4656 N N . THR A 1 608 ? -4.508 -9.776 -32.380 1.00 51.91 608 THR A N 1
ATOM 4657 C CA . THR A 1 608 ? -5.224 -11.079 -32.409 1.00 51.91 608 THR A CA 1
ATOM 4658 C C . THR A 1 608 ? -6.396 -11.205 -33.397 1.00 51.91 608 THR A C 1
ATOM 4660 O O . THR A 1 608 ? -7.166 -12.165 -33.332 1.00 51.91 608 THR A O 1
ATOM 4663 N N . SER A 1 609 ? -6.571 -10.272 -34.339 1.00 49.22 609 SER A N 1
ATOM 4664 C CA . SER A 1 609 ? -7.790 -10.231 -35.170 1.00 49.22 609 SER A CA 1
ATOM 4665 C C . SER A 1 609 ? -7.920 -11.298 -36.283 1.00 49.22 609 SER A C 1
ATOM 4667 O O . SER A 1 609 ? -8.961 -11.319 -36.941 1.00 49.22 609 SER A O 1
ATOM 4669 N N . ASN A 1 610 ? -6.961 -12.218 -36.501 1.00 49.50 610 ASN A N 1
ATOM 4670 C CA . ASN A 1 610 ? -7.098 -13.260 -37.538 1.00 49.50 610 ASN A CA 1
ATOM 4671 C C . ASN A 1 610 ? -6.282 -14.550 -37.277 1.00 49.50 610 ASN A C 1
ATOM 4673 O O . ASN A 1 610 ? -5.106 -14.650 -37.588 1.00 49.50 610 ASN A O 1
ATOM 4677 N N . ALA A 1 611 ? -6.901 -15.587 -36.713 1.00 52.81 611 ALA A N 1
ATOM 4678 C CA . ALA A 1 611 ? -6.201 -16.751 -36.159 1.00 52.81 611 ALA A CA 1
ATOM 4679 C C . ALA A 1 611 ? -5.674 -17.789 -37.188 1.00 52.81 611 ALA A C 1
ATOM 4681 O O . ALA A 1 611 ? -6.360 -18.787 -37.427 1.00 52.81 611 ALA A O 1
ATOM 4682 N N . ARG A 1 612 ? -4.435 -17.641 -37.711 1.00 57.81 612 ARG A N 1
ATOM 4683 C CA . ARG A 1 612 ? -3.554 -18.759 -38.165 1.00 57.81 612 ARG A CA 1
ATOM 4684 C C . ARG A 1 612 ? -2.054 -18.431 -38.038 1.00 57.81 612 ARG A C 1
ATOM 4686 O O . ARG A 1 612 ? -1.622 -17.351 -38.411 1.00 57.81 612 ARG A O 1
ATOM 4693 N N . PHE A 1 613 ? -1.232 -19.419 -37.650 1.00 58.75 613 PHE A N 1
ATOM 4694 C CA . PHE A 1 613 ? 0.244 -19.315 -37.533 1.00 58.75 613 PHE A CA 1
ATOM 4695 C C . PHE A 1 613 ? 0.924 -18.659 -38.751 1.00 58.75 613 PHE A C 1
ATOM 4697 O O . PHE A 1 613 ? 1.779 -17.793 -38.602 1.00 58.75 613 PHE A O 1
ATOM 4704 N N . ARG A 1 614 ? 0.527 -19.051 -39.970 1.00 60.22 614 ARG A N 1
ATOM 4705 C CA . ARG A 1 614 ? 1.126 -18.558 -41.226 1.00 60.22 614 ARG A CA 1
ATOM 4706 C C . ARG A 1 614 ? 0.704 -17.140 -41.611 1.00 60.22 614 ARG A C 1
ATOM 4708 O O . ARG A 1 614 ? 1.330 -16.565 -42.496 1.00 60.22 614 ARG A O 1
ATOM 4715 N N . ASP A 1 615 ? -0.338 -16.612 -40.977 1.00 66.44 615 ASP A N 1
ATOM 4716 C CA . ASP A 1 615 ? -0.827 -15.261 -41.251 1.00 66.44 615 ASP A CA 1
ATOM 4717 C C . ASP A 1 615 ? 0.036 -14.218 -40.519 1.00 66.44 615 ASP A C 1
ATOM 4719 O O . ASP A 1 615 ? 0.098 -13.071 -40.950 1.00 66.44 615 ASP A O 1
ATOM 4723 N N . TYR A 1 616 ? 0.779 -14.641 -39.487 1.00 71.38 616 TYR A N 1
ATOM 4724 C CA . TYR A 1 616 ? 1.655 -13.775 -38.697 1.00 71.38 616 TYR A CA 1
ATOM 4725 C C . TYR A 1 616 ? 3.129 -14.160 -38.732 1.00 71.38 616 TYR A C 1
ATOM 4727 O O . TYR A 1 616 ? 3.974 -13.281 -38.616 1.00 71.38 616 TYR A O 1
ATOM 4735 N N . VAL A 1 617 ? 3.464 -15.443 -38.887 1.00 81.44 617 VAL A N 1
ATOM 4736 C CA . VAL A 1 617 ? 4.848 -15.933 -38.853 1.00 81.44 617 VAL A CA 1
ATOM 4737 C C . VAL A 1 617 ? 5.198 -16.587 -40.182 1.00 81.44 617 VAL A C 1
ATOM 4739 O O . VAL A 1 617 ? 4.510 -17.496 -40.654 1.00 81.44 617 VAL A O 1
ATOM 4742 N N . ARG A 1 618 ? 6.318 -16.170 -40.776 1.00 86.12 618 ARG A N 1
ATOM 4743 C CA . ARG A 1 618 ? 6.911 -16.850 -41.932 1.00 86.12 618 ARG A CA 1
ATOM 4744 C C . ARG A 1 618 ? 8.367 -17.201 -41.684 1.00 86.12 618 ARG A C 1
ATOM 4746 O O . ARG A 1 618 ? 9.095 -16.487 -41.000 1.00 86.12 618 ARG A O 1
ATOM 4753 N N . LEU A 1 619 ? 8.791 -18.288 -42.313 1.00 90.81 619 LEU A N 1
ATOM 4754 C CA . LEU A 1 619 ? 10.163 -18.771 -42.282 1.00 90.81 619 LEU A CA 1
ATOM 4755 C C . LEU A 1 619 ? 10.797 -18.512 -43.645 1.00 90.81 619 LEU A C 1
ATOM 4757 O O . LEU A 1 619 ? 10.254 -18.929 -44.669 1.00 90.81 619 LEU A O 1
ATOM 4761 N N . VAL A 1 620 ? 11.929 -17.811 -43.668 1.00 92.31 620 VAL A N 1
ATOM 4762 C CA . VAL A 1 620 ? 12.649 -17.492 -44.907 1.00 92.31 620 VAL A CA 1
ATOM 4763 C C . VAL A 1 620 ? 14.053 -18.068 -44.828 1.00 92.31 620 VAL A C 1
ATOM 4765 O O . VAL A 1 620 ? 14.852 -17.652 -43.988 1.00 92.31 620 VAL A O 1
ATOM 4768 N N . GLN A 1 621 ? 14.356 -19.012 -45.719 1.00 95.25 621 GLN A N 1
ATOM 4769 C CA . GLN A 1 621 ? 15.707 -19.540 -45.886 1.00 95.25 621 GLN A CA 1
ATOM 4770 C C . GLN A 1 621 ? 16.629 -18.437 -46.429 1.00 95.25 621 GLN A C 1
ATOM 4772 O O . GLN A 1 621 ? 16.333 -17.824 -47.454 1.00 95.25 621 GLN A O 1
ATOM 4777 N N . SER A 1 622 ? 17.760 -18.213 -45.764 1.00 89.75 622 SER A N 1
ATOM 4778 C CA . SER A 1 622 ? 18.815 -17.287 -46.174 1.00 89.75 622 SER A CA 1
ATOM 4779 C C . SER A 1 622 ? 20.172 -17.975 -46.028 1.00 89.75 622 SER A C 1
ATOM 4781 O O . SER A 1 622 ? 20.726 -18.085 -44.934 1.00 89.75 622 SER A O 1
ATOM 4783 N N . GLY A 1 623 ? 20.698 -18.503 -47.137 1.00 92.25 623 GLY A N 1
ATOM 4784 C CA . GLY A 1 623 ? 21.916 -19.316 -47.115 1.00 92.25 623 GLY A CA 1
ATOM 4785 C C . GLY A 1 623 ? 21.764 -20.533 -46.197 1.00 92.25 623 GLY A C 1
ATOM 4786 O O . GLY A 1 623 ? 20.793 -21.281 -46.314 1.00 92.25 623 GLY A O 1
ATOM 4787 N N . ALA A 1 624 ? 22.712 -20.712 -45.275 1.00 93.50 624 ALA A N 1
ATOM 4788 C CA . ALA A 1 624 ? 22.703 -21.792 -44.286 1.00 93.50 624 ALA A CA 1
ATOM 4789 C C . ALA A 1 624 ? 21.787 -21.528 -43.074 1.00 93.50 624 ALA A C 1
ATOM 4791 O O . ALA A 1 624 ? 21.736 -22.358 -42.174 1.00 93.50 624 ALA A O 1
ATOM 4792 N N . SER A 1 625 ? 21.081 -20.398 -43.032 1.00 95.38 625 SER A N 1
ATOM 4793 C CA . SER A 1 625 ? 20.259 -19.992 -41.890 1.00 95.38 625 SER A CA 1
ATOM 4794 C C . SER A 1 625 ? 18.788 -19.850 -42.274 1.00 95.38 625 SER A C 1
ATOM 4796 O O . SER A 1 625 ? 18.449 -19.616 -43.436 1.00 95.38 625 SER A O 1
ATOM 4798 N N . VAL A 1 626 ? 17.900 -19.930 -41.285 1.00 95.69 626 VAL A N 1
ATOM 4799 C CA . VAL A 1 626 ? 16.480 -19.582 -41.440 1.00 95.69 626 VAL A CA 1
ATOM 4800 C C . VAL A 1 626 ? 16.198 -18.322 -40.642 1.00 95.69 626 VAL A C 1
ATOM 4802 O O . VAL A 1 626 ? 16.542 -18.250 -39.472 1.00 95.69 626 VAL A O 1
ATOM 4805 N N . THR A 1 627 ? 15.540 -17.340 -41.248 1.00 93.19 627 THR A N 1
ATOM 4806 C CA . THR A 1 627 ? 14.995 -16.196 -40.506 1.00 93.19 627 THR A CA 1
ATOM 4807 C C . THR A 1 627 ? 13.536 -16.455 -40.160 1.00 93.19 627 THR A C 1
ATOM 4809 O O . THR A 1 627 ? 12.741 -16.820 -41.033 1.00 93.19 627 THR A O 1
ATOM 4812 N N . VAL A 1 628 ? 13.189 -16.264 -38.891 1.00 91.56 628 VAL A N 1
ATOM 4813 C CA . VAL A 1 628 ? 11.809 -16.202 -38.413 1.00 91.56 628 VAL A CA 1
ATOM 4814 C C . VAL A 1 628 ? 11.370 -14.753 -38.534 1.00 91.56 628 VAL A C 1
ATOM 4816 O O . VAL A 1 628 ? 12.005 -13.851 -37.982 1.00 91.56 628 VAL A O 1
ATOM 4819 N N . GLN A 1 629 ? 10.317 -14.516 -39.308 1.00 88.62 629 GLN A N 1
ATOM 4820 C CA . GLN A 1 629 ? 9.810 -13.176 -39.553 1.00 88.62 629 GLN A CA 1
ATOM 4821 C C . GLN A 1 629 ? 8.358 -13.066 -39.114 1.00 88.62 629 GLN A C 1
ATOM 4823 O O . GLN A 1 629 ? 7.563 -13.958 -39.409 1.00 88.62 629 GLN A O 1
ATOM 4828 N N . VAL A 1 630 ? 8.022 -11.952 -38.466 1.00 82.31 630 VAL A N 1
ATOM 4829 C CA . VAL A 1 630 ? 6.691 -11.694 -37.908 1.00 82.31 630 VAL A CA 1
ATOM 4830 C C . VAL A 1 630 ? 6.054 -10.476 -38.579 1.00 82.31 630 VAL A C 1
ATOM 4832 O O . VAL A 1 630 ? 6.722 -9.455 -38.764 1.00 82.31 630 VAL A O 1
ATOM 4835 N N . ASP A 1 631 ? 4.777 -10.577 -38.952 1.00 77.44 631 ASP A N 1
ATOM 4836 C CA . ASP A 1 631 ? 3.951 -9.460 -39.429 1.00 77.44 631 ASP A CA 1
ATOM 4837 C C . ASP A 1 631 ? 2.959 -9.029 -38.348 1.00 77.44 631 ASP A C 1
ATOM 4839 O O . ASP A 1 631 ? 1.878 -9.588 -38.188 1.00 77.44 631 ASP A O 1
ATOM 4843 N N . ALA A 1 632 ? 3.352 -8.038 -37.558 1.00 59.22 632 ALA A N 1
ATOM 4844 C CA . ALA A 1 632 ? 2.653 -7.718 -36.323 1.00 59.22 632 ALA A CA 1
ATOM 4845 C C . ALA A 1 632 ? 1.308 -7.005 -36.493 1.00 59.22 632 ALA A C 1
ATOM 4847 O O . ALA A 1 632 ? 0.488 -7.058 -35.592 1.00 59.22 632 ALA A O 1
ATOM 4848 N N . ASN A 1 633 ? 1.046 -6.325 -37.612 1.00 60.84 633 ASN A N 1
ATOM 4849 C CA . ASN A 1 633 ? -0.211 -5.584 -37.783 1.00 60.84 633 ASN A CA 1
ATOM 4850 C C . ASN A 1 633 ? -1.353 -6.444 -38.360 1.00 60.84 633 ASN A C 1
ATOM 4852 O O . ASN A 1 633 ? -2.454 -5.922 -38.538 1.00 60.84 633 ASN A O 1
ATOM 4856 N N . GLY A 1 634 ? -1.093 -7.720 -38.689 1.00 58.38 634 GLY A N 1
ATOM 4857 C CA . GLY A 1 634 ? -2.061 -8.636 -39.310 1.00 58.38 634 GLY A CA 1
ATOM 4858 C C . GLY A 1 634 ? -2.704 -8.096 -40.597 1.00 58.38 634 GLY A C 1
ATOM 4859 O O . GLY A 1 634 ? -3.773 -8.557 -41.001 1.00 58.38 634 GLY A O 1
ATOM 4860 N N . GLY A 1 635 ? -2.111 -7.063 -41.203 1.00 54.97 635 GLY A N 1
ATOM 4861 C CA . GLY A 1 635 ? -2.697 -6.294 -42.289 1.00 54.97 635 GLY A CA 1
ATOM 4862 C C . GLY A 1 635 ? -2.339 -6.862 -43.657 1.00 54.97 635 GLY A C 1
ATOM 4863 O O . GLY A 1 635 ? -1.311 -7.497 -43.858 1.00 54.97 635 GLY A O 1
ATOM 4864 N N . SER A 1 636 ? -3.149 -6.552 -44.668 1.00 51.47 636 SER A N 1
ATOM 4865 C CA . SER A 1 636 ? -2.934 -6.984 -46.059 1.00 51.47 636 SER A CA 1
ATOM 4866 C C . SER A 1 636 ? -1.692 -6.375 -46.747 1.00 51.47 636 SER A C 1
ATOM 4868 O O . SER A 1 636 ? -1.548 -6.513 -47.961 1.00 51.47 636 SER A O 1
ATOM 4870 N N . SER A 1 637 ? -0.826 -5.660 -46.018 1.00 56.44 637 SER A N 1
ATOM 4871 C CA . SER A 1 637 ? 0.361 -4.964 -46.535 1.00 56.44 637 SER A CA 1
ATOM 4872 C C . SER A 1 637 ? 1.684 -5.732 -46.365 1.00 56.44 637 SER A C 1
ATOM 4874 O O . SER A 1 637 ? 2.662 -5.343 -47.002 1.00 56.44 637 SER A O 1
ATOM 4876 N N . GLY A 1 638 ? 1.733 -6.830 -45.594 1.00 55.88 638 GLY A N 1
ATOM 4877 C CA . GLY A 1 638 ? 2.855 -7.784 -45.594 1.00 55.88 638 GLY A CA 1
ATOM 4878 C C . GLY A 1 638 ? 4.184 -7.254 -45.038 1.00 55.88 638 GLY A C 1
ATOM 4879 O O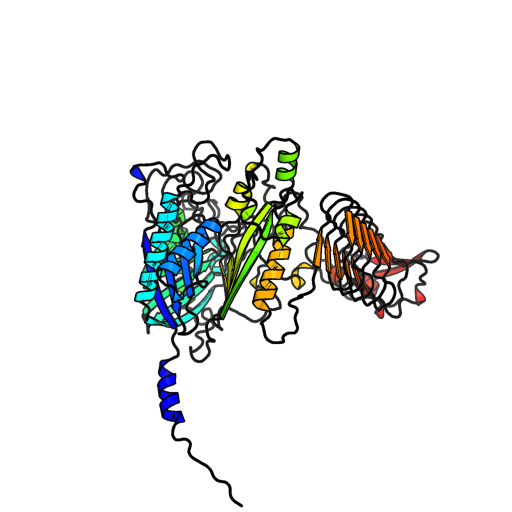 . GLY A 1 638 ? 5.249 -7.563 -45.584 1.00 55.88 638 GLY A O 1
ATOM 4880 N N . SER A 1 639 ? 4.156 -6.453 -43.971 1.00 72.31 639 SER A N 1
ATOM 4881 C CA . SER A 1 639 ? 5.341 -5.797 -43.393 1.00 72.31 639 SER A CA 1
ATOM 4882 C C . SER A 1 639 ? 6.126 -6.685 -42.416 1.00 72.31 639 SER A C 1
ATOM 4884 O O . SER A 1 639 ? 6.385 -6.301 -41.277 1.00 72.31 639 SER A O 1
ATOM 4886 N N . PHE A 1 640 ? 6.540 -7.868 -42.873 1.00 79.75 640 PHE A N 1
ATOM 4887 C CA . PHE A 1 640 ? 7.305 -8.824 -42.068 1.00 79.75 640 PHE A CA 1
ATOM 4888 C C . PHE A 1 640 ? 8.656 -8.257 -41.609 1.00 79.75 640 PHE A C 1
ATOM 4890 O O . PHE A 1 640 ? 9.471 -7.819 -42.426 1.00 79.75 640 PHE A O 1
ATOM 4897 N N . LYS A 1 641 ? 8.921 -8.333 -40.303 1.00 82.00 641 LYS A N 1
ATOM 4898 C CA . LYS A 1 641 ? 10.214 -7.998 -39.690 1.00 82.00 641 LYS A CA 1
ATOM 4899 C C . LYS A 1 641 ? 10.940 -9.269 -39.276 1.00 82.00 641 LYS A C 1
ATOM 4901 O O . LYS A 1 641 ? 10.306 -10.198 -38.789 1.00 82.00 641 LYS A O 1
ATOM 4906 N N . VAL A 1 642 ? 12.259 -9.307 -39.468 1.00 87.06 642 VAL A N 1
ATOM 4907 C CA . VAL A 1 642 ? 13.100 -10.385 -38.926 1.00 87.06 642 VAL A CA 1
ATOM 4908 C C . VAL A 1 642 ? 13.118 -10.252 -37.412 1.00 87.06 642 VAL A C 1
ATOM 4910 O O . VAL A 1 642 ? 13.511 -9.202 -36.911 1.00 87.06 642 VAL A O 1
ATOM 4913 N N . LEU A 1 643 ? 12.677 -11.304 -36.731 1.00 86.69 643 LEU A N 1
ATOM 4914 C CA . LEU A 1 643 ? 12.753 -11.425 -35.282 1.00 86.69 643 LEU A CA 1
ATOM 4915 C C . LEU A 1 643 ? 14.080 -12.088 -34.917 1.00 86.69 643 LEU A C 1
ATOM 4917 O O . LEU A 1 643 ? 14.954 -11.448 -34.355 1.00 86.69 643 LEU A O 1
ATOM 4921 N N . VAL A 1 644 ? 14.283 -13.314 -35.401 1.00 93.31 644 VAL A N 1
ATOM 4922 C CA . VAL A 1 644 ? 15.464 -14.122 -35.087 1.00 93.31 644 VAL A CA 1
ATOM 4923 C C . VAL A 1 644 ? 15.990 -14.863 -36.309 1.00 93.31 644 VAL A C 1
ATOM 4925 O O . VAL A 1 644 ? 15.235 -15.276 -37.197 1.00 93.31 644 VAL A O 1
ATOM 4928 N N . THR A 1 645 ? 17.305 -15.048 -36.350 1.00 95.81 645 THR A N 1
ATOM 4929 C CA . THR A 1 645 ? 18.014 -15.898 -37.303 1.00 95.81 645 THR A CA 1
ATOM 4930 C C . THR A 1 645 ? 18.462 -17.186 -36.621 1.00 95.81 645 THR A C 1
ATOM 4932 O O . THR A 1 645 ? 19.266 -17.168 -35.698 1.00 95.81 645 THR A O 1
ATOM 4935 N N . LEU A 1 646 ? 17.990 -18.321 -37.122 1.00 97.25 646 LEU A N 1
ATOM 4936 C CA . LEU A 1 646 ? 18.433 -19.651 -36.719 1.00 97.25 646 LEU A CA 1
ATOM 4937 C C . LEU A 1 646 ? 19.630 -20.042 -37.582 1.00 97.25 646 LEU A C 1
ATOM 4939 O O . LEU A 1 646 ? 19.479 -20.285 -38.787 1.00 97.25 646 LEU A O 1
ATOM 4943 N N . ALA A 1 647 ? 20.820 -20.060 -36.988 1.00 95.25 647 ALA A N 1
ATOM 4944 C CA . ALA A 1 647 ? 22.040 -20.441 -37.681 1.00 95.25 647 ALA A CA 1
ATOM 4945 C C . ALA A 1 647 ? 22.032 -21.937 -38.034 1.00 95.25 647 ALA A C 1
ATOM 4947 O O . ALA A 1 647 ? 21.506 -22.761 -37.291 1.00 95.25 647 ALA A O 1
ATOM 4948 N N . ASN A 1 648 ? 22.628 -22.295 -39.176 1.00 94.50 648 ASN A N 1
ATOM 4949 C CA . ASN A 1 648 ? 22.778 -23.689 -39.625 1.00 94.50 648 ASN A CA 1
ATOM 4950 C C . ASN A 1 648 ? 21.456 -24.483 -39.666 1.00 94.50 648 ASN A C 1
ATOM 4952 O O . ASN A 1 648 ? 21.423 -25.690 -39.411 1.00 94.50 648 ASN A O 1
ATOM 4956 N N . MET A 1 649 ? 20.360 -23.804 -40.010 1.00 95.56 649 MET A N 1
ATOM 4957 C CA . MET A 1 649 ? 19.013 -24.358 -40.035 1.00 95.56 649 MET A CA 1
ATOM 4958 C C . MET A 1 649 ? 18.455 -24.432 -41.457 1.00 95.56 649 MET A C 1
ATOM 4960 O O . MET A 1 649 ? 18.758 -23.609 -42.325 1.00 95.56 649 MET A O 1
ATOM 4964 N N . THR A 1 650 ? 17.599 -25.427 -41.688 1.00 92.88 650 THR A N 1
ATOM 4965 C CA . THR A 1 650 ? 16.847 -25.596 -42.938 1.00 92.88 650 THR A CA 1
ATOM 4966 C C . THR A 1 650 ? 15.355 -25.531 -42.654 1.00 92.88 650 THR A C 1
ATOM 4968 O O . THR A 1 650 ? 14.872 -26.145 -41.703 1.00 92.88 650 THR A O 1
ATOM 4971 N N . VAL A 1 651 ? 14.619 -24.781 -43.476 1.00 91.12 651 VAL A N 1
ATOM 4972 C CA . VAL A 1 651 ? 13.191 -24.503 -43.245 1.00 91.12 651 VAL A CA 1
ATOM 4973 C C . VAL A 1 651 ? 12.328 -25.768 -43.165 1.00 91.12 651 VAL A C 1
ATOM 4975 O O . VAL A 1 651 ? 11.383 -25.804 -42.385 1.00 91.12 651 VAL A O 1
ATOM 4978 N N . ASP A 1 652 ? 12.695 -26.835 -43.880 1.00 89.56 652 ASP A N 1
ATOM 4979 C CA . ASP A 1 652 ? 11.959 -28.111 -43.895 1.00 89.56 652 ASP A CA 1
ATOM 4980 C C . ASP A 1 652 ? 11.978 -28.849 -42.546 1.00 89.56 652 ASP A C 1
ATOM 4982 O O . ASP A 1 652 ? 11.191 -29.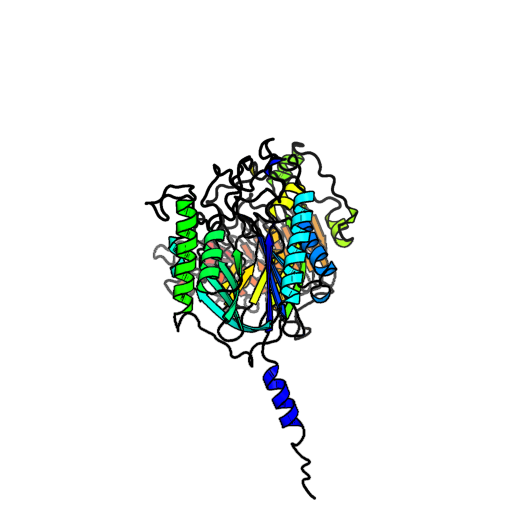770 -42.325 1.00 89.56 652 ASP A O 1
ATOM 4986 N N . ARG A 1 653 ? 12.870 -28.453 -41.628 1.00 88.81 653 ARG A N 1
ATOM 4987 C CA . ARG A 1 653 ? 12.944 -29.001 -40.267 1.00 88.81 653 ARG A CA 1
ATOM 4988 C C . ARG A 1 653 ? 12.063 -28.261 -39.262 1.00 88.81 653 ARG A C 1
ATOM 4990 O O . ARG A 1 653 ? 12.028 -28.660 -38.101 1.00 88.81 653 ARG A O 1
ATOM 4997 N N . LEU A 1 654 ? 11.381 -27.198 -39.682 1.00 86.75 654 LEU A N 1
ATOM 4998 C CA . LEU A 1 654 ? 10.598 -26.330 -38.811 1.00 86.75 654 LEU A CA 1
ATOM 4999 C C . LEU A 1 654 ? 9.119 -26.375 -39.194 1.00 86.75 654 LEU A C 1
ATOM 5001 O O . LEU A 1 654 ? 8.738 -26.270 -40.359 1.00 86.75 654 LEU A O 1
ATOM 5005 N N . GLY A 1 655 ? 8.265 -26.485 -38.185 1.00 79.12 655 GLY A N 1
ATOM 5006 C CA . GLY A 1 655 ? 6.820 -26.388 -38.319 1.00 79.12 655 GLY A CA 1
ATOM 5007 C C . GLY A 1 655 ? 6.204 -25.776 -37.070 1.00 79.12 655 GLY A C 1
ATOM 5008 O O . GLY A 1 655 ? 6.907 -25.369 -36.154 1.00 79.12 655 GLY A O 1
ATOM 5009 N N . ALA A 1 656 ? 4.873 -25.737 -37.009 1.00 75.94 656 ALA A N 1
ATOM 5010 C CA . ALA A 1 656 ? 4.156 -25.114 -35.894 1.00 75.94 656 ALA A CA 1
ATOM 5011 C C . ALA A 1 656 ? 4.508 -25.718 -34.519 1.00 75.94 656 ALA A C 1
ATOM 5013 O O . ALA A 1 656 ? 4.395 -25.034 -33.515 1.00 75.94 656 ALA A O 1
ATOM 5014 N N . ALA A 1 657 ? 4.963 -26.974 -34.463 1.00 80.69 657 ALA A N 1
ATOM 5015 C CA . ALA A 1 657 ? 5.316 -27.645 -33.213 1.00 80.69 657 ALA A CA 1
ATOM 5016 C C . ALA A 1 657 ? 6.546 -27.047 -32.507 1.00 80.69 657 ALA A C 1
ATOM 5018 O O . ALA A 1 657 ? 6.690 -27.248 -31.304 1.00 80.69 657 ALA A O 1
ATOM 5019 N N . GLN A 1 658 ? 7.418 -26.341 -33.236 1.00 88.62 658 GLN A N 1
ATOM 5020 C CA . GLN A 1 658 ? 8.602 -25.665 -32.691 1.00 88.62 658 GLN A CA 1
ATOM 5021 C C . GLN A 1 658 ? 8.283 -24.273 -32.134 1.00 88.62 658 GLN A C 1
ATOM 5023 O O . GLN A 1 658 ? 9.164 -23.638 -31.561 1.00 88.62 658 GLN A O 1
ATOM 5028 N N . PHE A 1 659 ? 7.043 -23.809 -32.290 1.00 86.12 659 PHE A N 1
ATOM 5029 C CA . PHE A 1 659 ? 6.623 -22.482 -31.877 1.00 86.12 659 PHE A CA 1
ATOM 5030 C C . PHE A 1 659 ? 5.508 -22.559 -30.848 1.00 86.12 659 PHE A C 1
ATOM 5032 O O . PHE A 1 659 ? 4.606 -23.393 -30.942 1.00 86.12 659 PHE A O 1
ATOM 5039 N N . LEU A 1 660 ? 5.556 -21.650 -29.888 1.00 78.50 660 LEU A N 1
ATOM 5040 C CA . LEU A 1 660 ? 4.466 -21.400 -28.959 1.00 78.50 660 LEU A CA 1
ATOM 5041 C C . LEU A 1 660 ? 3.878 -20.044 -29.341 1.00 78.50 660 LEU A C 1
ATOM 5043 O O . LEU A 1 660 ? 4.622 -19.075 -29.456 1.00 78.50 660 LEU A O 1
ATOM 5047 N N . LEU A 1 661 ? 2.582 -20.021 -29.651 1.00 74.56 661 LEU A N 1
ATOM 5048 C CA . LEU A 1 661 ? 1.840 -18.832 -30.070 1.00 74.56 661 LEU A CA 1
ATOM 5049 C C . LEU A 1 661 ? 0.771 -18.473 -29.049 1.00 74.56 661 LEU A C 1
ATOM 5051 O O . LEU A 1 661 ? 0.268 -19.415 -28.392 1.00 74.56 661 LEU A O 1
#

pLDDT: mean 70.57, std 22.9, range [25.94, 98.69]